Protein AF-0000000068149681 (afdb_homodimer)

pLDDT: mean 84.01, std 22.69, range [20.08, 98.88]

Nearest PDB structures (foldseek):
  8qxp-assembly1_A  TM=2.069E-01  e=6.472E-02  Klebsiella pneumoniae
  5o68-assembly3_G  TM=2.339E-01  e=1.861E+00  Pseudomonas sp. UK4
  5o65-assembly1_A  TM=2.250E-01  e=1.487E+00  Pseudomonas sp. UK4
  5o67-assembly1_A  TM=2.012E-01  e=2.201E+00  Pseudomonas sp. UK4
  5o68-assembly4_K  TM=1.364E-01  e=4.308E+00  Pseudomonas sp. UK4

Secondary structure (DSSP, 8-state):
---------------------------------------SB-HHHHHHHHHHHHHHHH-SEEEEEEEEEEEEE-TTS-EEEEEEEEEEEEETTTEEEEEEEETTEEEEEEE-SSEEEEEETTTTEEEEEE-SSSSHHHHHHHHHHHH----GGGGGGSS-HHHHHHTT-SEEEEEEEEEETTEEEEEEEEE-SSEEEEEEEE-SS---EEEEEEEESSSTT--EEEEEEEEEEES---GGGG-----TTPEE-S-EEE-TTS-EEE----/---------------------------------------SB-HHHHHHHHHHHHHHHH-SEEEEEEEEEEEEE-TTS-EEEEEEEEEEEEETTTEEEEEEEETTEEEEEEE-SSEEEEEETTTTEEEEEE-SSSSHHHHHHHHHHHH----GGGGGGSSSHHHHHHTT-SEEEEEEEEEETTEEEEEEEEE-SSEEEEEEEE-SS---EEEEEEEESSSTT--EEEEEEEEEEES---GGGG-----TTPEE-S-EEE-TTS-EEE----

Radius of gyration: 38.75 Å; Cα contacts (8 Å, |Δi|>4): 1137; chains: 2; bounding box: 175×125×103 Å

Sequence (540 aa):
MKQQNVGANLVSGTRRRAGGLAVAAMAVALSNAPSRAQSVINPDADSVLRAMTDQLQALQEFSVEYDTDHEVVQLDGEKIQYSASGRIAMSRSAGFRMTRQGPYTDTEISFDGKVVSLYGKRLNVYARIDSPGPSIDEAVAEIQAATGFDAAGADFLSADPYAALAEGVLSGSLVGTAFVGGMLCDHLAFRNDDVDWELWISKGEQNLPLKYVITTKWVTGSPQYTLRFRNWATGGVSSKSFEFKPPTDARKVDVVHTDVVGDLLLEAQQMKQQNVGANLVSGTRRRAGGLAVAAMAVALSNAPSRAQSVINPDADSVLRAMTDQLQALQEFSVEYDTDHEVVQLDGEKIQYSASGRIAMSRSAGFRMTRQGPYTDTEISFDGKVVSLYGKRLNVYARIDSPGPSIDEAVAEIQAATGFDAAGADFLSADPYAALAEGVLSGSLVGTAFVGGMLCDHLAFRNDDVDWELWISKGEQNLPLKYVITTKWVTGSPQYTLRFRNWATGGVSSKSFEFKPPTDARKVDVVHTDVVGDLLLEAQQ

Foldseek 3Di:
DCPPCPDDPCPPPDDPPPPPPPPPPPPPPPPPPPPPPPPLEDPVQVVLLVVQLVLLLPFQWKKWKKKKWFWDQDPVRDIDIWMKIKMKTDGQQAWIKIFIDTDPFTWIWFDGQFKIKIATPVQQAIEIDTFPGRGHVRVVVRCCVQAVQDDPCVLSVDNRSSCSVCPQWNHKDFPAWDDDPNFIWTKMWTDGDFWIKIWTFGDDDRRYTAKIKIFGPPDRPRIIMMMGIDDMDGDDDDSVVRDDDRDPPGHYAHHWYADPRRHIDGDDPD/DPPPPPPPPCPPPPPPPPPPPPPPPPPPPPPPPPPPPPPLEDPVQVVLLVVQLVLLLPFQWKKWKKKKWFWDQDPVRDIDIWIKIKMKTDGQQAWIKIFIDTDPFTWIWFDGQFKIKIATPVQQAIEIDTFPGRGPVRVVVRCCVQAVQDDPCVLSVDNRSSCSVCPQWNHKDFPAWDDDPNFIWTKMWTDGDFWIKIWTFGDDDRRYTAKIKIFGPPDRPRIIMMMGIDDMDGDDDDSVVRDDDRDPPGHYAHHWYADPRRHIDGDDPD

Organism: Rhizobium meliloti (strain 1021) (NCBI:txid266834)

Solvent-accessible surface area (backbone atoms only — not comparable to full-atom values): 29444 Å² total; per-residue (Å²): 138,86,78,77,79,81,78,82,85,78,79,78,76,82,80,81,78,77,78,74,80,76,73,76,77,74,75,74,74,72,72,72,62,72,72,67,80,72,66,52,41,37,66,70,26,45,50,54,51,48,51,26,32,52,42,50,60,66,51,52,28,30,33,34,34,36,34,38,35,38,43,45,68,42,94,90,64,53,72,44,73,49,31,21,15,35,36,40,37,35,28,68,85,43,31,28,31,36,39,40,38,33,64,85,35,41,35,38,41,26,27,50,36,47,44,34,38,39,34,34,60,84,78,35,33,32,34,75,42,81,30,90,41,56,44,60,57,43,37,52,50,47,47,25,71,64,28,62,47,75,58,82,68,51,37,70,67,32,88,50,25,52,62,56,67,52,57,70,54,62,33,31,35,60,76,44,54,27,17,58,89,72,35,55,19,42,31,33,40,35,32,41,90,59,35,35,38,36,41,31,28,34,60,71,92,65,27,42,73,38,36,38,39,38,33,39,51,99,41,89,52,30,45,36,42,35,42,35,47,43,75,76,38,76,48,93,64,58,68,72,68,17,58,81,75,76,58,91,84,42,44,79,36,90,52,49,35,45,47,96,84,62,39,72,43,73,53,74,80,126,136,83,82,78,82,78,80,80,79,77,80,78,76,80,78,78,78,78,78,76,77,76,74,76,75,74,74,73,73,73,71,71,62,72,72,66,80,71,65,53,41,37,66,70,27,46,51,54,50,48,52,27,31,51,41,50,60,66,52,51,28,30,32,34,34,36,32,38,35,38,44,44,69,42,94,90,64,53,73,45,73,49,29,22,15,36,38,40,38,36,28,69,88,42,31,28,32,36,40,40,37,33,64,84,34,42,37,37,42,25,26,49,35,48,44,35,37,40,34,36,61,85,78,35,32,31,37,75,41,81,29,91,42,56,45,61,55,43,35,53,51,46,48,26,72,64,27,62,48,74,58,81,68,50,38,67,67,33,87,52,24,51,63,56,66,53,56,70,55,61,33,30,35,58,77,43,55,28,16,58,90,72,36,55,21,42,30,34,41,36,32,41,91,58,34,35,37,35,40,30,28,34,60,70,91,67,26,42,74,37,34,37,39,38,32,40,53,100,41,89,51,29,45,36,43,37,40,35,47,42,75,76,38,75,50,90,64,56,67,74,68,17,59,82,76,76,58,92,84,43,43,79,38,92,52,47,35,44,47,95,84,62,38,70,44,76,51,74,80,127

Structure (mmCIF, N/CA/C/O backbone):
data_AF-0000000068149681-model_v1
#
loop_
_entity.id
_entity.type
_entity.pdbx_description
1 polymer 'DUF2092 domain-containing protein'
#
loop_
_atom_site.group_PDB
_atom_site.id
_atom_site.type_symbol
_atom_site.label_atom_id
_atom_site.label_alt_id
_atom_site.label_comp_id
_atom_site.label_asym_id
_atom_site.label_entity_id
_atom_site.label_seq_id
_atom_site.pdbx_PDB_ins_code
_atom_site.Cartn_x
_atom_site.Cartn_y
_atom_site.Cartn_z
_atom_site.occupancy
_atom_site.B_iso_or_equiv
_atom_site.auth_seq_id
_atom_site.auth_comp_id
_atom_site.auth_asym_id
_atom_site.auth_atom_id
_atom_site.pdbx_PDB_model_num
ATOM 1 N N . MET A 1 1 ? 107.688 24.844 73.812 1 20.72 1 MET A N 1
ATOM 2 C CA . MET A 1 1 ? 106.25 24.703 73.625 1 20.72 1 MET A CA 1
ATOM 3 C C . MET A 1 1 ? 105.875 24.906 72.188 1 20.72 1 MET A C 1
ATOM 5 O O . MET A 1 1 ? 106.312 25.906 71.562 1 20.72 1 MET A O 1
ATOM 9 N N . LYS A 1 2 ? 105.5 23.656 71.562 1 24.03 2 LYS A N 1
ATOM 10 C CA . LYS A 1 2 ? 105.5 22.906 70.312 1 24.03 2 LYS A CA 1
ATOM 11 C C . LYS A 1 2 ? 104.438 23.469 69.375 1 24.03 2 LYS A C 1
ATOM 13 O O . LYS A 1 2 ? 103.25 23.266 69.562 1 24.03 2 LYS A O 1
ATOM 18 N N . GLN A 1 3 ? 104.562 24.688 68.875 1 20.08 3 GLN A N 1
ATOM 19 C CA . GLN A 1 3 ? 103.688 25.641 68.25 1 20.08 3 GLN A CA 1
ATOM 20 C C . GLN A 1 3 ? 103.25 25.172 66.812 1 20.08 3 GLN A C 1
ATOM 22 O O . GLN A 1 3 ? 103.812 25.625 65.812 1 20.08 3 GLN A O 1
ATOM 27 N N . GLN A 1 4 ? 103 23.75 66.688 1 24.86 4 GLN A N 1
ATOM 28 C CA . GLN A 1 4 ? 103 23.172 65.312 1 24.86 4 GLN A CA 1
ATOM 29 C C . GLN A 1 4 ? 101.812 23.75 64.5 1 24.86 4 GLN A C 1
ATOM 31 O O . GLN A 1 4 ? 100.688 23.812 65 1 24.86 4 GLN A O 1
ATOM 36 N N . ASN A 1 5 ? 102.062 24.547 63.438 1 22.22 5 ASN A N 1
ATOM 37 C CA . ASN A 1 5 ? 101.5 25.422 62.469 1 22.22 5 ASN A CA 1
ATOM 38 C C . ASN A 1 5 ? 100.562 24.656 61.531 1 22.22 5 ASN A C 1
ATOM 40 O O . ASN A 1 5 ? 101 23.875 60.688 1 22.22 5 ASN A O 1
ATOM 44 N N . VAL A 1 6 ? 99.375 24.047 61.969 1 27.5 6 VAL A N 1
ATOM 45 C CA . VAL A 1 6 ? 98.5 23.062 61.281 1 27.5 6 VAL A CA 1
ATOM 46 C C . VAL A 1 6 ? 97.75 23.75 60.156 1 27.5 6 VAL A C 1
ATOM 48 O O . VAL A 1 6 ? 96.875 24.578 60.406 1 27.5 6 VAL A O 1
ATOM 51 N N . GLY A 1 7 ? 98.5 24.375 59.156 1 21.53 7 GLY A N 1
ATOM 52 C CA . GLY A 1 7 ? 97.875 25.234 58.188 1 21.53 7 GLY A CA 1
ATOM 53 C C . GLY A 1 7 ? 96.688 24.578 57.469 1 21.53 7 GLY A C 1
ATOM 54 O O . GLY A 1 7 ? 96.562 23.344 57.531 1 21.53 7 GLY A O 1
ATOM 55 N N . ALA A 1 8 ? 95.812 25.375 56.562 1 23.72 8 ALA A N 1
ATOM 56 C CA . ALA A 1 8 ? 94.5 25.781 56.094 1 23.72 8 ALA A CA 1
ATOM 57 C C . ALA A 1 8 ? 94.125 25.141 54.75 1 23.72 8 ALA A C 1
ATOM 59 O O . ALA A 1 8 ? 94.188 25.797 53.719 1 23.72 8 ALA A O 1
ATOM 60 N N . ASN A 1 9 ? 94.5 23.781 54.5 1 24.03 9 ASN A N 1
ATOM 61 C CA . ASN A 1 9 ? 94.375 23.391 53.094 1 24.03 9 ASN A CA 1
ATOM 62 C C . ASN A 1 9 ? 92.938 23.609 52.562 1 24.03 9 ASN A C 1
ATOM 64 O O . ASN A 1 9 ? 92 23.25 53.219 1 24.03 9 ASN A O 1
ATOM 68 N N . LEU A 1 10 ? 92.688 24.562 51.531 1 22.7 10 LEU A N 1
ATOM 69 C CA . LEU A 1 10 ? 91.688 25.281 50.75 1 22.7 10 LEU A CA 1
ATOM 70 C C . LEU A 1 10 ? 90.938 24.312 49.875 1 22.7 10 LEU A C 1
ATOM 72 O O . LEU A 1 10 ? 91.438 23.766 48.906 1 22.7 10 LEU A O 1
ATOM 76 N N . VAL A 1 11 ? 90.188 23.297 50.375 1 25.48 11 VAL A N 1
ATOM 77 C CA . VAL A 1 11 ? 89.5 22.297 49.531 1 25.48 11 VAL A CA 1
ATOM 78 C C . VAL A 1 11 ? 88.438 22.953 48.719 1 25.48 11 VAL A C 1
ATOM 80 O O . VAL A 1 11 ? 87.5 23.531 49.312 1 25.48 11 VAL A O 1
ATOM 83 N N . SER A 1 12 ? 88.688 23.719 47.594 1 24.91 12 SER A N 1
ATOM 84 C CA . SER A 1 12 ? 87.75 24.453 46.75 1 24.91 12 SER A CA 1
ATOM 85 C C . SER A 1 12 ? 86.688 23.516 46.125 1 24.91 12 SER A C 1
ATOM 87 O O . SER A 1 12 ? 87.062 22.562 45.438 1 24.91 12 SER A O 1
ATOM 89 N N . GLY A 1 13 ? 85.625 23.094 46.688 1 24.86 13 GLY A N 1
ATOM 90 C CA . GLY A 1 13 ? 84.562 22.172 46.281 1 24.86 13 GLY A CA 1
ATOM 91 C C . GLY A 1 13 ? 83.75 22.703 45.156 1 24.86 13 GLY A C 1
ATOM 92 O O . GLY A 1 13 ? 82.625 23.25 45.406 1 24.86 13 GLY A O 1
ATOM 93 N N . THR A 1 14 ? 84.25 23.438 44.094 1 26.38 14 THR A N 1
ATOM 94 C CA . THR A 1 14 ? 83.188 24.141 43.344 1 26.38 14 THR A CA 1
ATOM 95 C C . THR A 1 14 ? 82.125 23.188 42.844 1 26.38 14 THR A C 1
ATOM 97 O O . THR A 1 14 ? 82.375 22 42.656 1 26.38 14 THR A O 1
ATOM 100 N N . ARG A 1 15 ? 80.812 23.656 42.656 1 25.62 15 ARG A N 1
ATOM 101 C CA . ARG A 1 15 ? 79.375 23.5 42.469 1 25.62 15 ARG A CA 1
ATOM 102 C C . ARG A 1 15 ? 79.062 23.078 41.031 1 25.62 15 ARG A C 1
ATOM 104 O O . ARG A 1 15 ? 79.438 23.766 40.094 1 25.62 15 ARG A O 1
ATOM 111 N N . ARG A 1 16 ? 79.062 21.766 40.688 1 26.28 16 ARG A N 1
ATOM 112 C CA . ARG A 1 16 ? 78.688 21.25 39.406 1 26.28 16 ARG A CA 1
ATOM 113 C C . ARG A 1 16 ? 77.312 21.75 39 1 26.28 16 ARG A C 1
ATOM 115 O O . ARG A 1 16 ? 76.375 21.641 39.781 1 26.28 16 ARG A O 1
ATOM 122 N N . ARG A 1 17 ? 77.188 22.75 38.156 1 26.55 17 ARG A N 1
ATOM 123 C CA . ARG A 1 17 ? 76 23.359 37.531 1 26.55 17 ARG A CA 1
ATOM 124 C C . ARG A 1 17 ? 75.188 22.297 36.844 1 26.55 17 ARG A C 1
ATOM 126 O O . ARG A 1 17 ? 75.625 21.625 35.906 1 26.55 17 ARG A O 1
ATOM 133 N N . ALA A 1 18 ? 74.375 21.531 37.5 1 26.97 18 ALA A N 1
ATOM 134 C CA . ALA A 1 18 ? 73.438 20.594 36.875 1 26.97 18 ALA A CA 1
ATOM 135 C C . ALA A 1 18 ? 72.562 21.281 35.844 1 26.97 18 ALA A C 1
ATOM 137 O O . ALA A 1 18 ? 71.812 22.234 36.156 1 26.97 18 ALA A O 1
ATOM 138 N N . GLY A 1 19 ? 72.938 21.438 34.562 1 28.16 19 GLY A N 1
ATOM 139 C CA . GLY A 1 19 ? 72.125 21.922 33.469 1 28.16 19 GLY A CA 1
ATOM 140 C C . GLY A 1 19 ? 70.812 21.219 33.344 1 28.16 19 GLY A C 1
ATOM 141 O O . GLY A 1 19 ? 70.75 20 33.188 1 28.16 19 GLY A O 1
ATOM 142 N N . GLY A 1 20 ? 69.812 21.609 34.094 1 27.09 20 GLY A N 1
ATOM 143 C CA . GLY A 1 20 ? 68.438 21.109 34.031 1 27.09 20 GLY A CA 1
ATOM 144 C C . GLY A 1 20 ? 67.875 21.141 32.594 1 27.09 20 GLY A C 1
ATOM 145 O O . GLY A 1 20 ? 67.875 22.188 31.953 1 27.09 20 GLY A O 1
ATOM 146 N N . LEU A 1 21 ? 68 20.047 31.859 1 32.09 21 LEU A N 1
ATOM 147 C CA . LEU A 1 21 ? 67.312 19.844 30.562 1 32.09 21 LEU A CA 1
ATOM 148 C C . LEU A 1 21 ? 65.812 20.203 30.656 1 32.09 21 LEU A C 1
ATOM 150 O O . LEU A 1 21 ? 65.062 19.609 31.438 1 32.09 21 LEU A O 1
ATOM 154 N N . ALA A 1 22 ? 65.438 21.469 30.469 1 31.83 22 ALA A N 1
ATOM 155 C CA . ALA A 1 22 ? 64.062 21.891 30.297 1 31.83 22 ALA A CA 1
ATOM 156 C C . ALA A 1 22 ? 63.344 21.047 29.25 1 31.83 22 ALA A C 1
ATOM 158 O O . ALA A 1 22 ? 63.719 21.047 28.078 1 31.83 22 ALA A O 1
ATOM 159 N N . VAL A 1 23 ? 62.844 19.891 29.578 1 32.78 23 VAL A N 1
ATOM 160 C CA . VAL A 1 23 ? 61.938 19.172 28.703 1 32.78 23 VAL A CA 1
ATOM 161 C C . VAL A 1 23 ? 60.781 20.078 28.266 1 32.78 23 VAL A C 1
ATOM 163 O O . VAL A 1 23 ? 60.062 20.594 29.109 1 32.78 23 VAL A O 1
ATOM 166 N N . ALA A 1 24 ? 60.969 20.75 27.156 1 34.19 24 ALA A N 1
ATOM 167 C CA . ALA A 1 24 ? 59.844 21.469 26.531 1 34.19 24 ALA A CA 1
ATOM 168 C C . ALA A 1 24 ? 58.625 20.547 26.391 1 34.19 24 ALA A C 1
ATOM 170 O O . ALA A 1 24 ? 58.688 19.531 25.688 1 34.19 24 ALA A O 1
ATOM 171 N N . ALA A 1 25 ? 57.812 20.484 27.422 1 34.97 25 ALA A N 1
ATOM 172 C CA . ALA A 1 25 ? 56.5 19.875 27.297 1 34.97 25 ALA A CA 1
ATOM 173 C C . ALA A 1 25 ? 55.75 20.438 26.094 1 34.97 25 ALA A C 1
ATOM 175 O O . ALA A 1 25 ? 55.344 21.609 26.094 1 34.97 25 ALA A O 1
ATOM 176 N N . MET A 1 26 ? 56 19.922 24.891 1 38.91 26 MET A N 1
ATOM 177 C CA . MET A 1 26 ? 55.094 20.219 23.766 1 38.91 26 MET A CA 1
ATOM 178 C C . MET A 1 26 ? 53.656 19.922 24.141 1 38.91 26 MET A C 1
ATOM 180 O O . MET A 1 26 ? 53.312 18.766 24.359 1 38.91 26 MET A O 1
ATOM 184 N N . ALA A 1 27 ? 52.969 20.859 24.812 1 38.09 27 ALA A N 1
ATOM 185 C CA . ALA A 1 27 ? 51.531 20.75 24.922 1 38.09 27 ALA A CA 1
ATOM 186 C C . ALA A 1 27 ? 50.875 20.516 23.562 1 38.09 27 ALA A C 1
ATOM 188 O O . ALA A 1 27 ? 50.906 21.406 22.688 1 38.09 27 ALA A O 1
ATOM 189 N N . VAL A 1 28 ? 50.812 19.297 23.062 1 40.69 28 VAL A N 1
ATOM 190 C CA . VAL A 1 28 ? 49.906 19.016 21.953 1 40.69 28 VAL A CA 1
ATOM 191 C C . VAL A 1 28 ? 48.531 19.594 22.266 1 40.69 28 VAL A C 1
ATOM 193 O O . VAL A 1 28 ? 47.875 19.188 23.219 1 40.69 28 VAL A O 1
ATOM 196 N N . ALA A 1 29 ? 48.281 20.844 21.922 1 40.84 29 ALA A N 1
ATOM 197 C CA . ALA A 1 29 ? 46.906 21.328 21.875 1 40.84 29 ALA A CA 1
ATOM 198 C C . ALA A 1 29 ? 46 20.312 21.188 1 40.84 29 ALA A C 1
ATOM 200 O O . ALA A 1 29 ? 46.125 20.078 19.969 1 40.84 29 ALA A O 1
ATOM 201 N N . LEU A 1 30 ? 45.562 19.328 21.922 1 41.38 30 LEU A N 1
ATOM 202 C CA . LEU A 1 30 ? 44.406 18.641 21.391 1 41.38 30 LEU A CA 1
ATOM 203 C C . LEU A 1 30 ? 43.344 19.625 20.906 1 41.38 30 LEU A C 1
ATOM 205 O O . LEU A 1 30 ? 42.75 20.344 21.703 1 41.38 30 LEU A O 1
ATOM 209 N N . SER A 1 31 ? 43.594 20.25 19.781 1 41.38 31 SER A N 1
ATOM 210 C CA . SER A 1 31 ? 42.469 20.922 19.172 1 41.38 31 SER A CA 1
ATOM 211 C C . SER A 1 31 ? 41.188 20.094 19.328 1 41.38 31 SER A C 1
ATOM 213 O O . SER A 1 31 ? 41.062 19.031 18.719 1 41.38 31 SER A O 1
ATOM 215 N N . ASN A 1 32 ? 40.594 20.172 20.406 1 42.03 32 ASN A N 1
ATOM 216 C CA . ASN A 1 32 ? 39.219 19.734 20.438 1 42.03 32 ASN A CA 1
ATOM 217 C C . ASN A 1 32 ? 38.406 20.312 19.266 1 42.03 32 ASN A C 1
ATOM 219 O O . ASN A 1 32 ? 37.906 21.438 19.359 1 42.03 32 ASN A O 1
ATOM 223 N N . ALA A 1 33 ? 38.812 19.969 18.031 1 43.94 33 ALA A N 1
ATOM 224 C CA . ALA A 1 33 ? 37.781 20.266 17.047 1 43.94 33 ALA A CA 1
ATOM 225 C C . ALA A 1 33 ? 36.375 19.969 17.609 1 43.94 33 ALA A C 1
ATOM 227 O O . ALA A 1 33 ? 36.188 18.938 18.25 1 43.94 33 ALA A O 1
ATOM 228 N N . PRO A 1 34 ? 35.594 20.906 17.797 1 42.97 34 PRO A N 1
ATOM 229 C CA . PRO A 1 34 ? 34.25 20.5 18.219 1 42.97 34 PRO A CA 1
ATOM 230 C C . PRO A 1 34 ? 33.75 19.25 17.5 1 42.97 34 PRO A C 1
ATOM 232 O O . PRO A 1 34 ? 34.062 19.031 16.328 1 42.97 34 PRO A O 1
ATOM 235 N N . SER A 1 35 ? 33.75 18.125 18.125 1 43.75 35 SER A N 1
ATOM 236 C CA . SER A 1 35 ? 33 17 17.562 1 43.75 35 SER A CA 1
ATOM 237 C C . SER A 1 35 ? 31.781 17.5 16.781 1 43.75 35 SER A C 1
ATOM 239 O O . SER A 1 35 ? 30.859 18.047 17.375 1 43.75 35 SER A O 1
ATOM 241 N N . ARG A 1 36 ? 31.938 18.188 15.711 1 42.69 36 ARG A N 1
ATOM 242 C CA . ARG A 1 36 ? 30.703 18.406 14.961 1 42.69 36 ARG A CA 1
ATOM 243 C C . ARG A 1 36 ? 29.672 17.344 15.281 1 42.69 36 ARG A C 1
ATOM 245 O O . ARG A 1 36 ? 29.953 16.141 15.164 1 42.69 36 ARG A O 1
ATOM 252 N N . ALA A 1 37 ? 28.75 17.516 16.141 1 47.22 37 ALA A N 1
ATOM 253 C CA . ALA A 1 37 ? 27.625 16.641 16.469 1 47.22 37 ALA A CA 1
ATOM 254 C C . ALA A 1 37 ? 27.188 15.836 15.242 1 47.22 37 ALA A C 1
ATOM 256 O O . ALA A 1 37 ? 26.75 16.406 14.234 1 47.22 37 ALA A O 1
ATOM 257 N N . GLN A 1 38 ? 27.953 14.82 14.844 1 56.28 38 GLN A N 1
ATOM 258 C CA . GLN A 1 38 ? 27.656 13.945 13.711 1 56.28 38 GLN A CA 1
ATOM 259 C C . GLN A 1 38 ? 26.156 13.695 13.586 1 56.28 38 GLN A C 1
ATOM 261 O O . GLN A 1 38 ? 25.5 13.344 14.57 1 56.28 38 GLN A O 1
ATOM 266 N N . SER A 1 39 ? 25.516 14.211 12.57 1 74.5 39 SER A N 1
ATOM 267 C CA . SER A 1 39 ? 24.078 14.07 12.32 1 74.5 39 SER A CA 1
ATOM 268 C C . SER A 1 39 ? 23.625 12.625 12.5 1 74.5 39 SER A C 1
ATOM 270 O O . SER A 1 39 ? 24.344 11.695 12.102 1 74.5 39 SER A O 1
ATOM 272 N N . VAL A 1 40 ? 22.719 12.43 13.359 1 91.31 40 VAL A N 1
ATOM 273 C CA . VAL A 1 40 ? 22.125 11.125 13.617 1 91.31 40 VAL A CA 1
ATOM 274 C C . VAL A 1 40 ? 21.547 10.555 12.328 1 91.31 40 VAL A C 1
ATOM 276 O O . VAL A 1 40 ? 21.281 9.352 12.234 1 91.31 40 VAL A O 1
ATOM 279 N N . ILE A 1 41 ? 21.5 11.445 11.273 1 96.12 41 ILE A N 1
ATOM 280 C CA . ILE A 1 41 ? 21.031 10.992 9.961 1 96.12 41 ILE A CA 1
ATOM 281 C C . ILE A 1 41 ? 22.234 10.836 9.023 1 96.12 41 ILE A C 1
ATOM 283 O O . ILE A 1 41 ? 23.016 11.766 8.852 1 96.12 41 ILE A O 1
ATOM 287 N N . ASN A 1 42 ? 22.391 9.648 8.422 1 96.62 42 ASN A N 1
ATOM 288 C CA . ASN A 1 42 ? 23.359 9.414 7.371 1 96.62 42 ASN A CA 1
ATOM 289 C C . ASN A 1 42 ? 23.328 10.508 6.312 1 96.62 42 ASN A C 1
ATOM 291 O O . ASN A 1 42 ? 22.25 10.922 5.875 1 96.62 42 ASN A O 1
ATOM 295 N N . PRO A 1 43 ? 24.438 10.93 5.84 1 97.56 43 PRO A N 1
ATOM 296 C CA . PRO A 1 43 ? 24.469 12.055 4.902 1 97.56 43 PRO A CA 1
ATOM 297 C C . PRO A 1 43 ? 23.688 11.781 3.617 1 97.56 43 PRO A C 1
ATOM 299 O O . PRO A 1 43 ? 23.062 12.688 3.07 1 97.56 43 PRO A O 1
ATOM 302 N N . ASP A 1 44 ? 23.75 10.617 3.096 1 97.56 44 ASP A N 1
ATOM 303 C CA . ASP A 1 44 ? 23 10.289 1.884 1 97.56 44 ASP A CA 1
ATOM 304 C C . ASP A 1 44 ? 21.5 10.383 2.125 1 97.56 44 ASP A C 1
ATOM 306 O O . ASP A 1 44 ? 20.766 10.922 1.294 1 97.56 44 ASP A O 1
ATOM 310 N N . ALA A 1 45 ? 21.109 9.867 3.266 1 98.44 45 ALA A N 1
ATOM 311 C CA . ALA A 1 45 ? 19.703 9.953 3.635 1 98.44 45 ALA A CA 1
ATOM 312 C C . ALA A 1 45 ? 19.266 11.406 3.811 1 98.44 45 ALA A C 1
ATOM 314 O O . ALA A 1 45 ? 18.203 11.797 3.352 1 98.44 45 ALA A O 1
ATOM 315 N N . ASP A 1 46 ? 20.109 12.148 4.441 1 98.31 46 ASP A N 1
ATOM 316 C CA . ASP A 1 46 ? 19.828 13.555 4.676 1 98.31 46 ASP A CA 1
ATOM 317 C C . ASP A 1 46 ? 19.672 14.312 3.357 1 98.31 46 ASP A C 1
ATOM 319 O O . ASP A 1 46 ? 18.75 15.125 3.203 1 98.31 46 ASP A O 1
ATOM 323 N N . SER A 1 47 ? 20.547 14.047 2.486 1 97.31 47 SER A N 1
ATOM 324 C CA . SER A 1 47 ? 20.516 14.719 1.191 1 97.31 47 SER A CA 1
ATOM 325 C C . SER A 1 47 ? 19.234 14.406 0.433 1 97.31 47 SER A C 1
ATOM 327 O O . SER A 1 47 ? 18.609 15.297 -0.142 1 97.31 47 SER A O 1
ATOM 329 N N . VAL A 1 48 ? 18.828 13.164 0.417 1 97.88 48 VAL A N 1
ATOM 330 C CA . VAL A 1 48 ? 17.625 12.75 -0.284 1 97.88 48 VAL A CA 1
ATOM 331 C C . VAL A 1 48 ? 16.391 13.398 0.369 1 97.88 48 VAL A C 1
ATOM 333 O O . VAL A 1 48 ? 15.523 13.93 -0.321 1 97.88 48 VAL A O 1
ATOM 336 N N . LEU A 1 49 ? 16.344 13.391 1.695 1 98.31 49 LEU A N 1
ATOM 337 C CA . LEU A 1 49 ? 15.227 13.992 2.416 1 98.31 49 LEU A CA 1
ATOM 338 C C . LEU A 1 49 ? 15.141 15.484 2.145 1 98.31 49 LEU A C 1
ATOM 340 O O . LEU A 1 49 ? 14.055 16.016 1.881 1 98.31 49 LEU A O 1
ATOM 344 N N . ARG A 1 50 ? 16.234 16.156 2.168 1 97.75 50 ARG A N 1
ATOM 345 C CA . ARG A 1 50 ? 16.281 17.594 1.931 1 97.75 50 ARG A CA 1
ATOM 346 C C . ARG A 1 50 ? 15.828 17.938 0.513 1 97.75 50 ARG A C 1
ATOM 348 O O . ARG A 1 50 ? 15.07 18.875 0.304 1 97.75 50 ARG A O 1
ATOM 355 N N . ALA A 1 51 ? 16.297 17.141 -0.41 1 97.31 51 ALA A N 1
ATOM 356 C CA . ALA A 1 51 ? 15.898 17.406 -1.791 1 97.31 51 ALA A CA 1
ATOM 357 C C . ALA A 1 51 ? 14.383 17.297 -1.96 1 97.31 51 ALA A C 1
ATOM 359 O O . ALA A 1 51 ? 13.766 18.125 -2.631 1 97.31 51 ALA A O 1
ATOM 360 N N . MET A 1 52 ? 13.82 16.281 -1.377 1 98.06 52 MET A N 1
ATOM 361 C CA . MET A 1 52 ? 12.375 16.094 -1.455 1 98.06 52 MET A CA 1
ATOM 362 C C . MET A 1 52 ? 11.641 17.234 -0.749 1 98.06 52 MET A C 1
ATOM 364 O O . MET A 1 52 ? 10.68 17.781 -1.284 1 98.06 52 MET A O 1
ATOM 368 N N . THR A 1 53 ? 12.102 17.609 0.447 1 97.5 53 THR A N 1
ATOM 369 C CA . THR A 1 53 ? 11.398 18.641 1.207 1 97.5 53 THR A CA 1
ATOM 370 C C . THR A 1 53 ? 11.578 20 0.553 1 97.5 53 THR A C 1
ATOM 372 O O . THR A 1 53 ? 10.672 20.844 0.599 1 97.5 53 THR A O 1
ATOM 375 N N . ASP A 1 54 ? 12.734 20.234 -0.101 1 96.31 54 ASP A N 1
ATOM 376 C CA . ASP A 1 54 ? 12.93 21.453 -0.889 1 96.31 54 ASP A CA 1
ATOM 377 C C . ASP A 1 54 ? 11.945 21.5 -2.059 1 96.31 54 ASP A C 1
ATOM 379 O O . ASP A 1 54 ? 11.367 22.562 -2.344 1 96.31 54 ASP A O 1
ATOM 383 N N . GLN A 1 55 ? 11.789 20.375 -2.678 1 95.81 55 GLN A N 1
ATOM 384 C CA . GLN A 1 55 ? 10.844 20.312 -3.789 1 95.81 55 GLN A CA 1
ATOM 385 C C . GLN A 1 55 ? 9.422 20.594 -3.32 1 95.81 55 GLN A C 1
ATOM 387 O O . GLN A 1 55 ? 8.688 21.344 -3.959 1 95.81 55 GLN A O 1
ATOM 392 N N . LEU A 1 56 ? 9.039 19.969 -2.238 1 95.69 56 LEU A N 1
ATOM 393 C CA . LEU A 1 56 ? 7.699 20.203 -1.705 1 95.69 56 LEU A CA 1
ATOM 394 C C . LEU A 1 56 ? 7.492 21.672 -1.369 1 95.69 56 LEU A C 1
ATOM 396 O O . LEU A 1 56 ? 6.441 22.25 -1.673 1 95.69 56 LEU A O 1
ATOM 400 N N . GLN A 1 57 ? 8.469 22.234 -0.769 1 94.62 57 GLN A N 1
ATOM 401 C CA . GLN A 1 57 ? 8.391 23.641 -0.399 1 94.62 57 GLN A CA 1
ATOM 402 C C . GLN A 1 57 ? 8.242 24.531 -1.634 1 94.62 57 GLN A C 1
ATOM 404 O O . GLN A 1 57 ? 7.574 25.562 -1.582 1 94.62 57 GLN A O 1
ATOM 409 N N . ALA A 1 58 ? 8.82 24.109 -2.691 1 93.62 58 ALA A N 1
ATOM 410 C CA . ALA A 1 58 ? 8.805 24.891 -3.92 1 93.62 58 ALA A CA 1
ATOM 411 C C . ALA A 1 58 ? 7.465 24.781 -4.633 1 93.62 58 ALA A C 1
ATOM 413 O O . ALA A 1 58 ? 7.141 25.609 -5.496 1 93.62 58 ALA A O 1
ATOM 414 N N . LEU A 1 59 ? 6.727 23.797 -4.305 1 93.94 59 LEU A N 1
ATOM 415 C CA . LEU A 1 59 ? 5.422 23.625 -4.938 1 93.94 59 LEU A CA 1
ATOM 416 C C . LEU A 1 59 ? 4.391 24.547 -4.316 1 93.94 59 LEU A C 1
ATOM 418 O O . LEU A 1 59 ? 3.797 24.234 -3.287 1 93.94 59 LEU A O 1
ATOM 422 N N . GLN A 1 60 ? 4.062 25.609 -4.996 1 93.88 60 GLN A N 1
ATOM 423 C CA . GLN A 1 60 ? 3.127 26.594 -4.457 1 93.88 60 GLN A CA 1
ATOM 424 C C . GLN A 1 60 ? 1.684 26.125 -4.613 1 93.88 60 GLN A C 1
ATOM 426 O O . GLN A 1 60 ? 0.825 26.453 -3.795 1 93.88 60 GLN A O 1
ATOM 431 N N . GLU A 1 61 ? 1.474 25.438 -5.727 1 95.75 61 GLU A N 1
ATOM 432 C CA . GLU A 1 61 ? 0.177 24.828 -6.008 1 95.75 61 GLU A CA 1
ATOM 433 C C . GLU A 1 61 ? 0.338 23.406 -6.527 1 95.75 61 GLU A C 1
ATOM 435 O O . GLU A 1 61 ? 1.133 23.156 -7.438 1 95.75 61 GLU A O 1
ATOM 440 N N . PHE A 1 62 ? -0.486 22.516 -5.938 1 95.62 62 PHE A N 1
ATOM 441 C CA . PHE A 1 62 ? -0.424 21.125 -6.402 1 95.62 62 PHE A CA 1
ATOM 442 C C . PHE A 1 62 ? -1.674 20.359 -5.988 1 95.62 62 PHE A C 1
ATOM 444 O O . PHE A 1 62 ? -2.455 20.844 -5.16 1 95.62 62 PHE A O 1
ATOM 451 N N . SER A 1 63 ? -1.849 19.266 -6.57 1 96.94 63 SER A N 1
ATOM 452 C CA . SER A 1 63 ? -2.824 18.266 -6.129 1 96.94 63 SER A CA 1
ATOM 453 C C . SER A 1 63 ? -2.23 16.875 -6.152 1 96.94 63 SER A C 1
ATOM 455 O O . SER A 1 63 ? -1.283 16.594 -6.898 1 96.94 63 SER A O 1
ATOM 457 N N . VAL A 1 64 ? -2.768 16 -5.371 1 96.5 64 VAL A N 1
ATOM 458 C CA . VAL A 1 64 ? -2.293 14.617 -5.262 1 96.5 64 VAL A CA 1
ATOM 459 C C . VAL A 1 64 ? -3.414 13.727 -4.738 1 96.5 64 VAL A C 1
ATOM 461 O O . VAL A 1 64 ? -4.234 14.164 -3.928 1 96.5 64 VAL A O 1
ATOM 464 N N . GLU A 1 65 ? -3.502 12.555 -5.273 1 97.81 65 GLU A N 1
ATOM 465 C CA . GLU A 1 65 ? -4.359 11.523 -4.699 1 97.81 65 GLU A CA 1
ATOM 466 C C . GLU A 1 65 ? -3.588 10.656 -3.701 1 97.81 65 GLU A C 1
ATOM 468 O O . GLU A 1 65 ? -2.363 10.547 -3.783 1 97.81 65 GLU A O 1
ATOM 473 N N . TYR A 1 66 ? -4.352 10.109 -2.777 1 96.69 66 TYR A N 1
ATOM 474 C CA . TYR A 1 66 ? -3.646 9.297 -1.794 1 96.69 66 TYR A CA 1
ATOM 475 C C . TYR A 1 66 ? -4.496 8.109 -1.356 1 96.69 66 TYR A C 1
ATOM 477 O O . TYR A 1 66 ? -5.719 8.117 -1.508 1 96.69 66 TYR A O 1
ATOM 485 N N . ASP A 1 67 ? -3.844 7.043 -0.892 1 97.06 67 ASP A N 1
ATOM 486 C CA . ASP A 1 67 ? -4.398 5.93 -0.124 1 97.06 67 ASP A CA 1
ATOM 487 C C . ASP A 1 67 ? -3.797 5.875 1.277 1 97.06 67 ASP A C 1
ATOM 489 O O . ASP A 1 67 ? -2.602 6.121 1.455 1 97.06 67 ASP A O 1
ATOM 493 N N . THR A 1 68 ? -4.629 5.539 2.207 1 95.56 68 THR A N 1
ATOM 494 C CA . THR A 1 68 ? -4.125 5.277 3.551 1 95.56 68 THR A CA 1
ATOM 495 C C . THR A 1 68 ? -4.512 3.873 4.008 1 95.56 68 THR A C 1
ATOM 497 O O . THR A 1 68 ? -5.57 3.363 3.641 1 95.56 68 THR A O 1
ATOM 500 N N . ASP A 1 69 ? -3.674 3.264 4.738 1 96.56 69 ASP A N 1
ATOM 501 C CA . ASP A 1 69 ? -3.932 2.035 5.484 1 96.56 69 ASP A CA 1
ATOM 502 C C . ASP A 1 69 ? -3.621 2.219 6.969 1 96.56 69 ASP A C 1
ATOM 504 O O . ASP A 1 69 ? -2.502 2.582 7.332 1 96.56 69 ASP A O 1
ATOM 508 N N . HIS A 1 70 ? -4.617 2.01 7.754 1 94.88 70 HIS A N 1
ATOM 509 C CA . HIS A 1 70 ? -4.477 2.082 9.203 1 94.88 70 HIS A CA 1
ATOM 510 C C . HIS A 1 70 ? -4.676 0.713 9.844 1 94.88 70 HIS A C 1
ATOM 512 O O . HIS A 1 70 ? -5.754 0.124 9.742 1 94.88 70 HIS A O 1
ATOM 518 N N . GLU A 1 71 ? -3.646 0.253 10.578 1 96.06 71 GLU A N 1
ATOM 519 C CA . GLU A 1 71 ? -3.738 -1.071 11.188 1 96.06 71 GLU A CA 1
ATOM 520 C C . GLU A 1 71 ? -4.195 -0.981 12.641 1 96.06 71 GLU A C 1
ATOM 522 O O . GLU A 1 71 ? -3.723 -0.127 13.391 1 96.06 71 GLU A O 1
ATOM 527 N N . VAL A 1 72 ? -5.125 -1.861 12.961 1 94.38 72 VAL A N 1
ATOM 528 C CA . VAL A 1 72 ? -5.621 -2.008 14.328 1 94.38 72 VAL A CA 1
ATOM 529 C C . VAL A 1 72 ? -5.512 -3.469 14.766 1 94.38 72 VAL A C 1
ATOM 531 O O . VAL A 1 72 ? -5.961 -4.371 14.047 1 94.38 72 VAL A O 1
ATOM 534 N N . VAL A 1 73 ? -4.902 -3.67 15.891 1 94.62 73 VAL A N 1
ATOM 535 C CA . VAL A 1 73 ? -4.852 -5.02 16.453 1 94.62 73 VAL A CA 1
ATOM 536 C C . VAL A 1 73 ? -6.105 -5.281 17.281 1 94.62 73 VAL A C 1
ATOM 538 O O . VAL A 1 73 ? -6.363 -4.586 18.266 1 94.62 73 VAL A O 1
ATOM 541 N N . GLN A 1 74 ? -6.824 -6.281 16.859 1 93.75 74 GLN A N 1
ATOM 542 C CA . GLN A 1 74 ? -8.062 -6.641 17.547 1 93.75 74 GLN A CA 1
ATOM 543 C C . GLN A 1 74 ? -7.773 -7.367 18.859 1 93.75 74 GLN A C 1
ATOM 545 O O . GLN A 1 74 ? -6.625 -7.727 19.125 1 93.75 74 GLN A O 1
ATOM 550 N N . LEU A 1 75 ? -8.805 -7.562 19.609 1 91.94 75 LEU A N 1
ATOM 551 C CA . LEU A 1 75 ? -8.664 -8.164 20.922 1 91.94 75 LEU A CA 1
ATOM 552 C C . LEU A 1 75 ? -8.141 -9.594 20.812 1 91.94 75 LEU A C 1
ATOM 554 O O . LEU A 1 75 ? -7.414 -10.062 21.703 1 91.94 75 LEU A O 1
ATOM 558 N N . ASP A 1 76 ? -8.547 -10.258 19.781 1 92 76 ASP A N 1
ATOM 559 C CA . ASP A 1 76 ? -8.125 -11.641 19.625 1 92 76 ASP A CA 1
ATOM 560 C C . ASP A 1 76 ? -6.742 -11.727 18.969 1 92 76 ASP A C 1
ATOM 562 O O . ASP A 1 76 ? -6.289 -12.812 18.609 1 92 76 ASP A O 1
ATOM 566 N N . GLY A 1 77 ? -6.105 -10.578 18.719 1 92.62 77 GLY A N 1
ATOM 567 C CA . GLY A 1 77 ? -4.742 -10.547 18.203 1 92.62 77 GLY A CA 1
ATOM 568 C C . GLY A 1 77 ? -4.676 -10.383 16.688 1 92.62 77 GLY A C 1
ATOM 569 O O . GLY A 1 77 ? -3.592 -10.211 16.125 1 92.62 77 GLY A O 1
ATOM 570 N N . GLU A 1 78 ? -5.832 -10.445 16.094 1 95.94 78 GLU A N 1
ATOM 571 C CA . GLU A 1 78 ? -5.855 -10.25 14.648 1 95.94 78 GLU A CA 1
ATOM 572 C C . GLU A 1 78 ? -5.605 -8.789 14.281 1 95.94 78 GLU A C 1
ATOM 574 O O . GLU A 1 78 ? -6.227 -7.891 14.844 1 95.94 78 GLU A O 1
ATOM 579 N N . LYS A 1 79 ? -4.66 -8.555 13.398 1 97 79 LYS A N 1
ATOM 580 C CA . LYS A 1 79 ? -4.391 -7.207 12.898 1 97 79 LYS A CA 1
ATOM 581 C C . LYS A 1 79 ? -5.176 -6.934 11.617 1 97 79 LYS A C 1
ATOM 583 O O . LYS A 1 79 ? -5.059 -7.676 10.641 1 97 79 LYS A O 1
ATOM 588 N N . ILE A 1 80 ? -5.977 -5.844 11.656 1 97.31 80 ILE A N 1
ATOM 589 C CA . ILE A 1 80 ? -6.828 -5.496 10.523 1 97.31 80 ILE A CA 1
ATOM 590 C C . ILE A 1 80 ? -6.414 -4.133 9.969 1 97.31 80 ILE A C 1
ATOM 592 O O . ILE A 1 80 ? -6.148 -3.199 10.727 1 97.31 80 ILE A O 1
ATOM 596 N N . GLN A 1 81 ? -6.332 -4.082 8.633 1 97.31 81 GLN A N 1
ATOM 597 C CA . GLN A 1 81 ? -5.992 -2.83 7.965 1 97.31 81 GLN A CA 1
ATOM 598 C C . GLN A 1 81 ? -7.242 -2.123 7.449 1 97.31 81 GLN A C 1
ATOM 600 O O . GLN A 1 81 ? -7.965 -2.664 6.613 1 97.31 81 GLN A O 1
ATOM 605 N N . TYR A 1 82 ? -7.473 -0.922 7.895 1 96.19 82 TYR A N 1
ATOM 606 C CA . TYR A 1 82 ? -8.562 -0.101 7.371 1 96.19 82 TYR A CA 1
ATOM 607 C C . TYR A 1 82 ? -8.055 0.857 6.301 1 96.19 82 TYR A C 1
ATOM 609 O O . TYR A 1 82 ? -7.16 1.669 6.555 1 96.19 82 TYR A O 1
ATOM 617 N N . SER A 1 83 ? -8.656 0.702 5.094 1 96.94 83 SER A N 1
ATOM 618 C CA . SER A 1 83 ? -8.133 1.404 3.928 1 96.94 83 SER A CA 1
ATOM 619 C C . SER A 1 83 ? -9.078 2.514 3.48 1 96.94 83 SER A C 1
ATOM 621 O O . SER A 1 83 ? -10.297 2.33 3.465 1 96.94 83 SER A O 1
ATOM 623 N N . ALA A 1 84 ? -8.508 3.67 3.195 1 95.44 84 ALA A N 1
ATOM 624 C CA . ALA A 1 84 ? -9.242 4.828 2.689 1 95.44 84 ALA A CA 1
ATOM 625 C C . ALA A 1 84 ? -8.484 5.496 1.543 1 95.44 84 ALA A C 1
ATOM 627 O O . ALA A 1 84 ? -7.289 5.25 1.352 1 95.44 84 ALA A O 1
ATOM 628 N N . SER A 1 85 ? -9.188 6.258 0.718 1 96.88 85 SER A N 1
ATOM 629 C CA . SER A 1 85 ? -8.609 7.051 -0.364 1 96.88 85 SER A CA 1
ATOM 630 C C . SER A 1 85 ? -9.086 8.5 -0.303 1 96.88 85 SER A C 1
ATOM 632 O O . SER A 1 85 ? -10.094 8.805 0.333 1 96.88 85 SER A O 1
ATOM 634 N N . GLY A 1 86 ? -8.25 9.32 -0.916 1 96.19 86 GLY A N 1
ATOM 635 C CA . GLY A 1 86 ? -8.648 10.719 -1 1 96.19 86 GLY A CA 1
ATOM 636 C C . GLY A 1 86 ? -7.777 11.523 -1.947 1 96.19 86 GLY A C 1
ATOM 637 O O . GLY A 1 86 ? -7.031 10.961 -2.746 1 96.19 86 GLY A O 1
ATOM 638 N N . ARG A 1 87 ? -8.062 12.828 -1.876 1 96.62 87 ARG A N 1
ATOM 639 C CA . ARG A 1 87 ? -7.332 13.805 -2.688 1 96.62 87 ARG A CA 1
ATOM 640 C C . ARG A 1 87 ? -7.031 15.062 -1.888 1 96.62 87 ARG A C 1
ATOM 642 O O . ARG A 1 87 ? -7.855 15.516 -1.087 1 96.62 87 ARG A O 1
ATOM 649 N N . ILE A 1 88 ? -5.902 15.633 -2.158 1 96.06 88 ILE A N 1
ATOM 650 C CA . ILE A 1 88 ? -5.512 16.922 -1.587 1 96.06 88 ILE A CA 1
ATOM 651 C C . ILE A 1 88 ? -5.234 17.922 -2.707 1 96.06 88 ILE A C 1
ATOM 653 O O . ILE A 1 88 ? -4.512 17.609 -3.656 1 96.06 88 ILE A O 1
ATOM 657 N N . ALA A 1 89 ? -5.824 19.016 -2.682 1 96.94 89 ALA A N 1
ATOM 658 C CA . ALA A 1 89 ? -5.48 20.188 -3.469 1 96.94 89 ALA A CA 1
ATOM 659 C C . ALA A 1 89 ? -5.004 21.328 -2.572 1 96.94 89 ALA A C 1
ATOM 661 O O . ALA A 1 89 ? -5.641 21.641 -1.564 1 96.94 89 ALA A O 1
ATOM 662 N N . MET A 1 90 ? -3.898 21.938 -2.961 1 95.75 90 MET A N 1
ATOM 663 C CA . MET A 1 90 ? -3.297 22.922 -2.061 1 95.75 90 MET A CA 1
ATOM 664 C C . MET A 1 90 ? -2.766 24.125 -2.838 1 95.75 90 MET A C 1
ATOM 666 O O . MET A 1 90 ? -2.213 23.969 -3.928 1 95.75 90 MET A O 1
ATOM 670 N N . SER A 1 91 ? -2.984 25.219 -2.359 1 96.38 91 SER A N 1
ATOM 671 C CA . SER A 1 91 ? -2.291 26.469 -2.65 1 96.38 91 SER A CA 1
ATOM 672 C C . SER A 1 91 ? -1.717 27.094 -1.383 1 96.38 91 SER A C 1
ATOM 674 O O . SER A 1 91 ? -2.465 27.5 -0.489 1 96.38 91 SER A O 1
ATOM 676 N N . ARG A 1 92 ? -0.433 27.203 -1.312 1 94.06 92 ARG A N 1
ATOM 677 C CA . ARG A 1 92 ? 0.203 27.672 -0.087 1 94.06 92 ARG A CA 1
ATOM 678 C C . ARG A 1 92 ? -0.257 29.094 0.26 1 94.06 92 ARG A C 1
ATOM 680 O O . ARG A 1 92 ? -0.276 29.469 1.432 1 94.06 92 ARG A O 1
ATOM 687 N N . SER A 1 93 ? -0.7 29.812 -0.719 1 94.25 93 SER A N 1
ATOM 688 C CA . SER A 1 93 ? -1.1 31.203 -0.473 1 94.25 93 SER A CA 1
ATOM 689 C C . SER A 1 93 ? -2.607 31.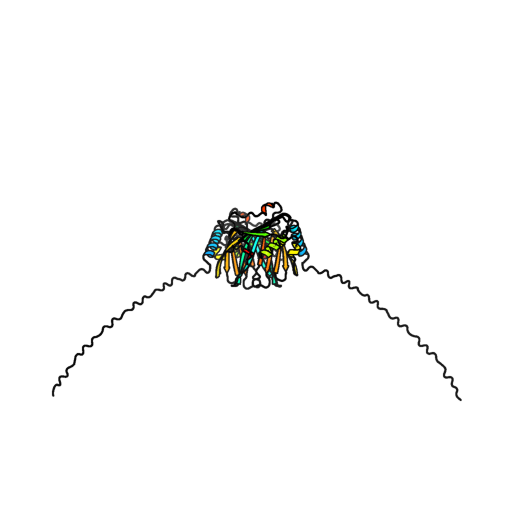312 -0.276 1 94.25 93 SER A C 1
ATOM 691 O O . SER A 1 93 ? -3.102 32.344 0.214 1 94.25 93 SER A O 1
ATOM 693 N N . ALA A 1 94 ? -3.371 30.234 -0.655 1 95.94 94 ALA A N 1
ATOM 694 C CA . ALA A 1 94 ? -4.816 30.453 -0.7 1 95.94 94 ALA A CA 1
ATOM 695 C C . ALA A 1 94 ? -5.543 29.469 0.206 1 95.94 94 ALA A C 1
ATOM 697 O O . ALA A 1 94 ? -6.629 29.75 0.71 1 95.94 94 ALA A O 1
ATOM 698 N N . GLY A 1 95 ? -5.004 28.266 0.309 1 96.69 95 GLY A N 1
ATOM 699 C CA . GLY A 1 95 ? -5.699 27.281 1.136 1 96.69 95 GLY A CA 1
ATOM 700 C C . GLY A 1 95 ? -5.559 25.859 0.627 1 96.69 95 GLY A C 1
ATOM 701 O O . GLY A 1 95 ? -4.609 25.547 -0.094 1 96.69 95 GLY A O 1
ATOM 702 N N . PHE A 1 96 ? -6.465 25 1.089 1 96.81 96 PHE A N 1
ATOM 703 C CA . PHE A 1 96 ? -6.426 23.609 0.646 1 96.81 96 PHE A CA 1
ATOM 704 C C . PHE A 1 96 ? -7.812 22.984 0.706 1 96.81 96 PHE A C 1
ATOM 706 O O . PHE A 1 96 ? -8.727 23.547 1.319 1 96.81 96 PHE A O 1
ATOM 713 N N . ARG A 1 97 ? -7.945 21.922 0.04 1 96.94 97 ARG A N 1
ATOM 714 C CA . ARG A 1 97 ? -9.102 21.031 0.093 1 96.94 97 ARG A CA 1
ATOM 715 C C . ARG A 1 97 ? -8.672 19.562 0.111 1 96.94 97 ARG A C 1
ATOM 717 O O . ARG A 1 97 ? -7.852 19.141 -0.708 1 96.94 97 ARG A O 1
ATOM 724 N N . MET A 1 98 ? -9.227 18.812 1.061 1 95.19 98 MET A N 1
ATOM 725 C CA . MET A 1 98 ? -8.945 17.391 1.194 1 95.19 98 MET A CA 1
ATOM 726 C C . MET A 1 98 ? -10.242 16.578 1.236 1 95.19 98 MET A C 1
ATOM 728 O O . MET A 1 98 ? -11.188 16.953 1.929 1 95.19 98 MET A O 1
ATOM 732 N N . THR A 1 99 ? -10.273 15.57 0.501 1 95.44 99 THR A N 1
ATOM 733 C CA . THR A 1 99 ? -11.375 14.617 0.577 1 95.44 99 THR A CA 1
ATOM 734 C C . THR A 1 99 ? -10.883 13.258 1.079 1 95.44 99 THR A C 1
ATOM 736 O O . THR 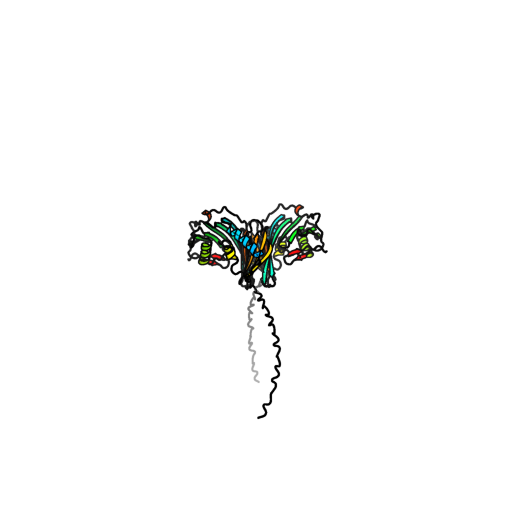A 1 99 ? -9.719 12.898 0.874 1 95.44 99 THR A O 1
ATOM 739 N N . ARG A 1 100 ? -11.75 12.531 1.761 1 94.19 100 ARG A N 1
ATOM 740 C CA . ARG A 1 100 ? -11.414 11.211 2.277 1 94.19 100 ARG A CA 1
ATOM 741 C C . ARG A 1 100 ? -12.633 10.289 2.258 1 94.19 100 ARG A C 1
ATOM 743 O O . ARG A 1 100 ? -13.68 10.633 2.801 1 94.19 100 ARG A O 1
ATOM 750 N N . GLN A 1 101 ? -12.477 9.172 1.635 1 94.88 101 GLN A N 1
ATOM 751 C CA . GLN A 1 101 ? -13.484 8.109 1.644 1 94.88 101 GLN A CA 1
ATOM 752 C C . GLN A 1 101 ? -12.914 6.824 2.23 1 94.88 101 GLN A C 1
ATOM 754 O O . GLN A 1 101 ? -11.867 6.344 1.793 1 94.88 101 GLN A O 1
ATOM 759 N N . GLY A 1 102 ? -13.539 6.348 3.299 1 92.25 102 GLY A N 1
ATOM 760 C CA . GLY A 1 102 ? -13.156 5.113 3.967 1 92.25 102 GLY A CA 1
ATOM 761 C C . GLY A 1 102 ? -14.344 4.309 4.465 1 92.25 102 GLY A C 1
ATOM 762 O O . GLY A 1 102 ? -15.477 4.551 4.055 1 92.25 102 GLY A O 1
ATOM 763 N N . PRO A 1 103 ? -14.047 3.314 5.281 1 89.38 103 PRO A N 1
ATOM 764 C CA . PRO A 1 103 ? -15.125 2.461 5.785 1 89.38 103 PRO A CA 1
ATOM 765 C C . PRO A 1 103 ? -16.188 3.246 6.547 1 89.38 103 PRO A C 1
ATOM 767 O O . PRO A 1 103 ? -17.391 2.949 6.426 1 89.38 103 PRO A O 1
ATOM 770 N N . TYR A 1 104 ? -15.805 4.25 7.227 1 85.62 104 TYR A N 1
ATOM 771 C CA . TYR A 1 104 ? -16.75 4.926 8.109 1 85.62 104 TYR A CA 1
ATOM 772 C C . TYR A 1 104 ? -16.781 6.422 7.828 1 85.62 104 TYR A C 1
ATOM 774 O O . TYR A 1 104 ? -17.25 7.203 8.656 1 85.62 104 TYR A O 1
ATOM 782 N N . THR A 1 105 ? -16.219 6.727 6.668 1 86.5 105 THR A N 1
ATOM 783 C CA . THR A 1 105 ? -16.109 8.172 6.473 1 86.5 105 THR A CA 1
ATOM 784 C C . THR A 1 105 ? -16.297 8.531 5.004 1 86.5 105 THR A C 1
ATOM 786 O O . THR A 1 105 ? -15.992 7.734 4.117 1 86.5 105 THR A O 1
ATOM 789 N N . ASP A 1 106 ? -16.922 9.555 4.727 1 92.75 106 ASP A N 1
ATOM 790 C CA . ASP A 1 106 ? -16.953 10.375 3.518 1 92.75 106 ASP A CA 1
ATOM 791 C C . ASP A 1 106 ? -16.953 11.859 3.861 1 92.75 106 ASP A C 1
ATOM 793 O O . ASP A 1 106 ? -18 12.438 4.148 1 92.75 106 ASP A O 1
ATOM 797 N N . THR A 1 107 ? -15.711 12.383 3.859 1 92.88 107 THR A N 1
ATOM 798 C CA . THR A 1 107 ? -15.57 13.719 4.441 1 92.88 107 THR A CA 1
ATOM 799 C C . THR A 1 107 ? -14.75 14.617 3.529 1 92.88 107 THR A C 1
ATOM 801 O O . THR A 1 107 ? -14.016 14.141 2.666 1 92.88 107 THR A O 1
ATOM 804 N N . GLU A 1 108 ? -14.992 15.836 3.721 1 94.56 108 GLU A N 1
ATOM 805 C CA . GLU A 1 108 ? -14.227 16.906 3.092 1 94.56 108 GLU A CA 1
ATOM 806 C C . GLU A 1 108 ? -13.781 17.953 4.117 1 94.56 108 GLU A C 1
ATOM 808 O O . GLU A 1 108 ? -14.547 18.312 5.008 1 94.56 108 GLU A O 1
ATOM 813 N N . ILE A 1 109 ? -12.508 18.328 4.051 1 94.44 109 ILE A N 1
ATOM 814 C CA . ILE A 1 109 ? -11.969 19.453 4.816 1 94.44 109 ILE A CA 1
ATOM 815 C C . ILE A 1 109 ? -11.445 20.516 3.865 1 94.44 109 ILE A C 1
ATOM 817 O O . ILE A 1 109 ? -10.703 20.219 2.93 1 94.44 109 ILE A O 1
ATOM 821 N N . SER A 1 110 ? -11.867 21.75 4.094 1 96.56 110 SER A N 1
ATOM 822 C CA . SER A 1 110 ? -11.344 22.844 3.285 1 96.56 110 SER A CA 1
ATOM 823 C C . SER A 1 110 ? -10.906 24.016 4.16 1 96.56 110 SER A C 1
ATOM 825 O O . SER A 1 110 ? -11.445 24.219 5.25 1 96.56 110 SER A O 1
ATOM 827 N N . PHE A 1 111 ? -9.922 24.672 3.752 1 97.5 111 PHE A N 1
ATOM 828 C CA . PHE A 1 111 ? -9.414 25.906 4.324 1 97.5 111 PHE A CA 1
ATOM 829 C C . PHE A 1 111 ? -9.266 26.984 3.254 1 97.5 111 PHE A C 1
ATOM 831 O O . PHE A 1 111 ? -8.586 26.766 2.246 1 97.5 111 PHE A O 1
ATOM 838 N N . ASP A 1 112 ? -9.875 28.172 3.48 1 97.62 112 ASP A N 1
ATOM 839 C CA . ASP A 1 112 ? -9.914 29.188 2.439 1 97.62 112 ASP A CA 1
ATOM 840 C C . ASP A 1 112 ? -9.055 30.391 2.82 1 97.62 112 ASP A C 1
ATOM 842 O O . ASP A 1 112 ? -9.281 31.5 2.332 1 97.62 112 ASP A O 1
ATOM 846 N N . GLY A 1 113 ? -8.133 30.234 3.719 1 96.75 113 GLY A N 1
ATOM 847 C CA . GLY A 1 113 ? -7.281 31.312 4.176 1 96.75 113 GLY A CA 1
ATOM 848 C C . GLY A 1 113 ? -7.77 31.969 5.457 1 96.75 113 GLY A C 1
ATOM 849 O O . GLY A 1 113 ? -7.035 32.719 6.098 1 96.75 113 GLY A O 1
ATOM 850 N N . LYS A 1 114 ? -9.031 31.594 5.789 1 97.25 114 LYS A N 1
ATOM 851 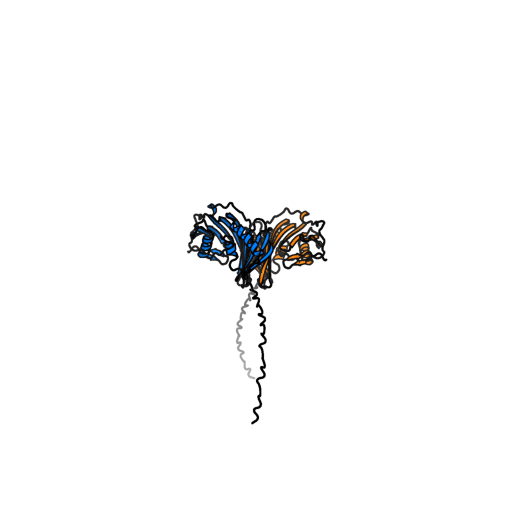C CA . LYS A 1 114 ? -9.609 32.219 6.984 1 97.25 114 LYS A CA 1
ATOM 852 C C . LYS A 1 114 ? -10.352 31.172 7.824 1 97.25 114 LYS A C 1
ATOM 854 O O . LYS A 1 114 ? -10.219 31.141 9.047 1 97.25 114 LYS A O 1
ATOM 859 N N . VAL A 1 115 ? -11.125 30.328 7.133 1 97.12 115 VAL A N 1
ATOM 860 C CA . VAL A 1 115 ? -12.023 29.406 7.816 1 97.12 115 VAL A CA 1
ATOM 861 C C . VAL A 1 115 ? -11.734 27.969 7.359 1 97.12 115 VAL A C 1
ATOM 863 O O . VAL A 1 115 ? -11.516 27.734 6.172 1 97.12 115 VAL A O 1
ATOM 866 N N . VAL A 1 116 ? -11.695 27.062 8.359 1 96.56 116 VAL A N 1
ATOM 867 C CA . VAL A 1 116 ? -11.695 25.625 8.078 1 96.56 116 VAL A CA 1
ATOM 868 C C . VAL A 1 116 ? -13.133 25.109 8.086 1 96.56 116 VAL A C 1
ATOM 870 O O . VAL A 1 116 ? -13.883 25.344 9.039 1 96.56 116 VAL A O 1
ATOM 873 N N . SER A 1 117 ? -13.5 24.484 7.047 1 96.12 117 SER A N 1
ATOM 874 C CA . SER A 1 117 ? -14.805 23.828 6.977 1 96.12 117 SER A CA 1
ATOM 875 C C . SER A 1 117 ? -14.656 22.312 6.922 1 96.12 117 SER A C 1
ATOM 877 O O . SER A 1 117 ? -13.859 21.781 6.141 1 96.12 117 SER A O 1
ATOM 879 N N . LEU A 1 118 ? -15.344 21.641 7.797 1 95 118 LEU A N 1
ATOM 880 C CA . LEU A 1 118 ? -15.438 20.188 7.805 1 95 118 LEU A CA 1
ATOM 881 C C . LEU A 1 118 ? -16.828 19.734 7.379 1 95 118 LEU A C 1
ATOM 883 O O . LEU A 1 118 ? -17.828 20.203 7.914 1 95 118 LEU A O 1
ATOM 887 N N . TYR A 1 119 ? -16.859 18.859 6.434 1 94.88 119 TYR A N 1
ATOM 888 C CA . TYR A 1 119 ? -18.141 18.391 5.93 1 94.88 119 TYR A CA 1
ATOM 889 C C . TYR A 1 119 ? -18.203 16.859 5.926 1 94.88 119 TYR A C 1
ATOM 891 O O . TYR A 1 119 ? -17.391 16.203 5.273 1 94.88 119 TYR A O 1
ATOM 899 N N . GLY A 1 120 ? -19.156 16.328 6.688 1 93.06 120 GLY A N 1
ATOM 900 C CA . GLY A 1 120 ? -19.484 14.914 6.648 1 93.06 120 GLY A CA 1
ATOM 901 C C . GLY A 1 120 ? -20.625 14.594 5.707 1 93.06 120 GLY A C 1
ATOM 902 O O . GLY A 1 120 ? -21.797 14.773 6.055 1 93.06 120 GLY A O 1
ATOM 903 N N . LYS A 1 121 ? -20.375 14.039 4.598 1 92.81 121 LYS A N 1
ATOM 904 C CA . LYS A 1 121 ? -21.344 13.867 3.523 1 92.81 121 LYS A CA 1
ATOM 905 C C . LYS A 1 121 ? -22.391 12.82 3.893 1 92.81 121 LYS A C 1
ATOM 907 O O . LYS A 1 121 ? -23.578 13 3.605 1 92.81 121 LYS A O 1
ATOM 912 N N . ARG A 1 122 ? -21.953 11.766 4.559 1 88.31 122 ARG A N 1
ATOM 913 C CA . ARG A 1 122 ? -22.859 10.68 4.883 1 88.31 122 ARG A CA 1
ATOM 914 C C . ARG A 1 122 ? -23.984 11.164 5.797 1 88.31 122 ARG A C 1
ATOM 916 O O . ARG A 1 122 ? -25.156 10.82 5.59 1 88.31 122 ARG A O 1
ATOM 923 N N . LEU A 1 123 ? -23.609 11.984 6.707 1 87.38 123 LEU A N 1
ATOM 924 C CA . LEU A 1 123 ? -24.609 12.469 7.668 1 87.38 123 LEU A CA 1
ATOM 925 C C . LEU A 1 123 ? -25.141 13.836 7.25 1 87.38 123 LEU A C 1
ATOM 927 O O . LEU A 1 123 ? -26.062 14.367 7.875 1 87.38 123 LEU A O 1
ATOM 931 N N . ASN A 1 124 ? -24.531 14.414 6.281 1 92.38 124 ASN A N 1
ATOM 932 C CA . ASN A 1 124 ? -24.875 15.742 5.785 1 92.38 124 ASN A CA 1
ATOM 933 C C . ASN A 1 124 ? -24.797 16.797 6.891 1 92.38 124 ASN A C 1
ATOM 935 O O . ASN A 1 124 ? -25.766 17.516 7.129 1 92.38 124 ASN A O 1
ATOM 939 N N . VAL A 1 125 ? -23.719 16.812 7.531 1 93.19 125 VAL A N 1
ATOM 940 C CA . VAL A 1 125 ? -23.453 17.781 8.586 1 93.19 125 VAL A CA 1
ATOM 941 C C . VAL A 1 125 ? -22.125 18.5 8.312 1 93.19 125 VAL A C 1
ATOM 943 O O . VAL A 1 125 ? -21.25 17.953 7.625 1 93.19 125 VAL A O 1
ATOM 946 N N . TYR A 1 126 ? -22.016 19.719 8.836 1 95.19 126 TYR A N 1
ATOM 947 C CA . TYR A 1 126 ? -20.766 20.438 8.641 1 95.19 126 TYR A CA 1
ATOM 948 C C . TYR A 1 126 ? -20.422 21.266 9.875 1 95.19 126 TYR A C 1
ATOM 950 O O . TYR A 1 126 ? -21.281 21.562 10.695 1 95.19 126 TYR A O 1
ATOM 958 N N . ALA A 1 127 ? -19.188 21.5 10.031 1 94.31 127 ALA A N 1
ATOM 959 C CA . ALA A 1 127 ? -18.656 22.375 11.07 1 94.31 127 ALA A CA 1
ATOM 960 C C . ALA A 1 127 ? -17.703 23.422 10.484 1 94.31 127 ALA A C 1
ATOM 962 O O . ALA A 1 127 ? -17.172 23.234 9.391 1 94.31 127 ALA A O 1
ATOM 963 N N . ARG A 1 128 ? -17.562 24.5 11.164 1 95.12 128 ARG A N 1
ATOM 964 C CA . ARG A 1 128 ? -16.625 25.547 10.797 1 95.12 128 ARG A CA 1
ATOM 965 C C . ARG A 1 128 ? -15.758 25.938 11.984 1 95.12 128 ARG A C 1
ATOM 967 O O . ARG A 1 128 ? -16.234 26.016 13.117 1 95.12 128 ARG A O 1
ATOM 974 N N . ILE A 1 129 ? -14.555 26.062 11.656 1 94.25 129 ILE A N 1
ATOM 975 C CA . ILE A 1 129 ? -13.562 26.484 12.641 1 94.25 129 ILE A CA 1
ATOM 976 C C . ILE A 1 129 ? -12.797 27.703 12.109 1 94.25 129 ILE A C 1
ATOM 978 O O . ILE A 1 129 ? -12.227 27.656 11.016 1 94.25 129 ILE A O 1
ATOM 982 N N . ASP A 1 130 ? -12.773 28.75 12.93 1 95.62 130 ASP A N 1
ATOM 983 C CA . ASP A 1 130 ? -11.953 29.891 12.547 1 95.62 130 ASP A CA 1
ATOM 984 C C . ASP A 1 130 ? -10.461 29.562 12.688 1 95.62 130 ASP A C 1
ATOM 986 O O . ASP A 1 130 ? -10.031 29.062 13.727 1 95.62 130 ASP A O 1
ATOM 990 N N . SER A 1 131 ? -9.742 29.828 11.609 1 96.44 131 SER A N 1
ATOM 991 C CA . SER A 1 131 ? -8.289 29.703 11.719 1 96.44 131 SER A CA 1
ATOM 992 C C . SER A 1 131 ? -7.676 30.906 12.406 1 96.44 131 SER A C 1
ATOM 994 O O . SER A 1 131 ? -8.086 32.062 12.148 1 96.44 131 SER A O 1
ATOM 996 N N . PRO A 1 132 ? -6.652 30.672 13.227 1 95.88 132 PRO A N 1
ATOM 997 C CA . PRO A 1 132 ? -6.023 31.812 13.883 1 95.88 132 PRO A CA 1
ATOM 998 C C . PRO A 1 132 ? -5.289 32.719 12.906 1 95.88 132 PRO A C 1
ATOM 1000 O O . PRO A 1 132 ? -5.023 33.906 13.227 1 95.88 132 PRO A O 1
ATOM 1003 N N . GLY A 1 133 ? -4.949 32.25 11.781 1 96.19 133 GLY A N 1
ATOM 1004 C CA . GLY A 1 133 ? -4.273 33 10.727 1 96.19 133 GLY A CA 1
ATOM 1005 C C . GLY A 1 133 ? -4.434 32.375 9.352 1 96.19 133 GLY A C 1
ATOM 1006 O O . GLY A 1 133 ? -5.117 31.359 9.203 1 96.19 133 GLY A O 1
ATOM 1007 N N . PRO A 1 134 ? -3.771 33 8.352 1 95.75 134 PRO A N 1
ATOM 1008 C CA . PRO A 1 134 ? -4.012 32.594 6.969 1 95.75 134 PRO A CA 1
ATOM 1009 C C . PRO A 1 134 ? -3.127 31.438 6.531 1 95.75 134 PRO A C 1
ATOM 1011 O O . PRO A 1 134 ? -3.324 30.875 5.449 1 95.75 134 PRO A O 1
ATOM 1014 N N . SER A 1 135 ? -2.145 31.016 7.363 1 95.81 135 SER A N 1
ATOM 1015 C CA . SER A 1 135 ? -1.188 30.016 6.914 1 95.81 135 SER A CA 1
ATOM 1016 C C . SER A 1 135 ? -1.77 28.609 7.031 1 95.81 135 SER A C 1
ATOM 1018 O O . SER A 1 135 ? -2.605 28.344 7.898 1 95.81 135 SER A O 1
ATOM 1020 N N . ILE A 1 136 ? -1.261 27.75 6.203 1 95.06 136 ILE A N 1
ATOM 1021 C CA . ILE A 1 136 ? -1.649 26.344 6.219 1 95.06 136 ILE A CA 1
ATOM 1022 C C . ILE A 1 136 ? -1.292 25.734 7.566 1 95.06 136 ILE A C 1
ATOM 1024 O O . ILE A 1 136 ? -2.094 25 8.156 1 95.06 136 ILE A O 1
ATOM 1028 N N . ASP A 1 137 ? -0.117 26.031 8.109 1 96 137 ASP A N 1
ATOM 1029 C CA . ASP A 1 137 ? 0.332 25.484 9.383 1 96 137 ASP A CA 1
ATOM 1030 C C . ASP A 1 137 ? -0.641 25.844 10.508 1 96 137 ASP A C 1
ATOM 1032 O O . ASP A 1 137 ? -0.97 25 11.336 1 96 137 ASP A O 1
ATOM 1036 N N . GLU A 1 138 ? -1.092 27.031 10.531 1 96 138 GLU A N 1
ATOM 1037 C CA . GLU A 1 138 ? -2.027 27.484 11.562 1 96 138 GLU A CA 1
ATOM 1038 C C . GLU A 1 138 ? -3.369 26.766 11.43 1 96 138 GLU A C 1
ATOM 1040 O O . GLU A 1 138 ? -3.963 26.375 12.438 1 96 138 GLU A O 1
ATOM 1045 N N . ALA A 1 139 ? -3.82 26.641 10.211 1 95.44 139 ALA A N 1
ATOM 1046 C CA . ALA A 1 139 ? -5.078 25.938 9.984 1 95.44 139 ALA A CA 1
ATOM 1047 C C . ALA A 1 139 ? -4.984 24.484 10.422 1 95.44 139 ALA A C 1
ATOM 1049 O O . ALA A 1 139 ? -5.875 23.969 11.109 1 95.44 139 ALA A O 1
ATOM 1050 N N . VAL A 1 140 ? -3.879 23.781 10.055 1 93.69 140 VAL A N 1
ATOM 1051 C CA . VAL A 1 140 ? -3.676 22.375 10.391 1 93.69 140 VAL A CA 1
ATOM 1052 C C . VAL A 1 140 ? -3.592 22.219 11.906 1 93.69 140 VAL A C 1
ATOM 1054 O O . VAL A 1 140 ? -4.188 21.297 12.477 1 93.69 140 VAL A O 1
ATOM 1057 N N . ALA A 1 141 ? -2.895 23.109 12.562 1 92.81 141 ALA A N 1
ATOM 1058 C CA . ALA A 1 141 ? -2.803 23.078 14.016 1 92.81 141 ALA A CA 1
ATOM 1059 C C . ALA A 1 141 ? -4.176 23.25 14.656 1 92.81 141 ALA A C 1
ATOM 1061 O O . ALA A 1 141 ? -4.496 22.578 15.648 1 92.81 141 ALA A O 1
ATOM 1062 N N . GLU A 1 142 ? -4.977 24.094 14.094 1 92.5 142 GLU A N 1
ATOM 1063 C CA . GLU A 1 142 ? -6.309 24.328 14.641 1 92.5 142 GLU A CA 1
ATOM 1064 C C . GLU A 1 142 ? -7.207 23.109 14.453 1 92.5 142 GLU A C 1
ATOM 1066 O O . GLU A 1 142 ? -7.996 22.781 15.336 1 92.5 142 GLU A O 1
ATOM 1071 N N . ILE A 1 143 ? -7.125 22.484 13.297 1 91.38 143 ILE A N 1
ATOM 1072 C CA . ILE A 1 143 ? -7.887 21.266 13.047 1 91.38 143 ILE A CA 1
ATOM 1073 C C . ILE A 1 143 ? -7.531 20.219 14.094 1 91.38 143 ILE A C 1
ATOM 1075 O O . ILE A 1 143 ? -8.422 19.594 14.688 1 91.38 143 ILE A O 1
ATOM 1079 N N . GLN A 1 144 ? -6.215 20.031 14.289 1 88.5 144 GLN A N 1
ATOM 1080 C CA . GLN A 1 144 ? -5.754 19.047 15.273 1 88.5 144 GLN A CA 1
ATOM 1081 C C . GLN A 1 144 ? -6.27 19.391 16.672 1 88.5 144 GLN A C 1
ATOM 1083 O O . GLN A 1 144 ? -6.742 18.5 17.391 1 88.5 144 GLN A O 1
ATOM 1088 N N . ALA A 1 145 ? -6.211 20.609 17.031 1 88.25 145 ALA A N 1
ATOM 1089 C CA . ALA A 1 145 ? -6.645 21.047 18.359 1 88.25 145 ALA A CA 1
ATOM 1090 C C . ALA A 1 145 ? -8.148 20.844 18.547 1 88.25 145 ALA A C 1
ATOM 1092 O O . ALA A 1 145 ? -8.602 20.406 19.594 1 88.25 145 ALA A O 1
ATOM 1093 N N . ALA A 1 146 ? -8.867 21.125 17.484 1 86.44 146 ALA A N 1
ATOM 1094 C CA . ALA A 1 146 ? -10.32 21.141 17.578 1 86.44 146 ALA A CA 1
ATOM 1095 C C . ALA A 1 146 ? -10.906 19.734 17.453 1 86.44 146 ALA A C 1
ATOM 1097 O O . ALA A 1 146 ? -11.969 19.453 18 1 86.44 146 ALA A O 1
ATOM 1098 N N . THR A 1 147 ? -10.203 18.844 16.734 1 84.88 147 THR A N 1
ATOM 1099 C CA . THR A 1 147 ? -10.844 17.578 16.391 1 84.88 147 THR A CA 1
ATOM 1100 C C . THR A 1 147 ? -10.031 16.391 16.891 1 84.88 147 THR A C 1
ATOM 1102 O O . THR A 1 147 ? -10.531 15.266 16.953 1 84.88 147 THR A O 1
ATOM 1105 N N . GLY A 1 148 ? -8.734 16.578 17.109 1 79.19 148 GLY A N 1
ATOM 1106 C CA . GLY A 1 148 ? -7.828 15.484 17.406 1 79.19 148 GLY A CA 1
ATOM 1107 C C . GLY A 1 148 ? -7.312 14.781 16.156 1 79.19 148 GLY A C 1
ATOM 1108 O O . GLY A 1 148 ? -6.566 13.805 16.25 1 79.19 148 GLY A O 1
ATOM 1109 N N . PHE A 1 149 ? -7.711 15.336 15.062 1 77.88 149 PHE A N 1
ATOM 1110 C CA . PHE A 1 149 ? -7.262 14.742 13.812 1 77.88 149 PHE A CA 1
ATOM 1111 C C . PHE A 1 149 ? -5.773 14.977 13.602 1 77.88 149 PHE A C 1
ATOM 1113 O O . PHE A 1 149 ? -5.324 16.125 13.508 1 77.88 149 PHE A O 1
ATOM 1120 N N . ASP A 1 150 ? -5.07 13.906 13.656 1 72.44 150 ASP A N 1
ATOM 1121 C CA . ASP A 1 150 ? -3.643 13.938 13.359 1 72.44 150 ASP A CA 1
ATOM 1122 C C . ASP A 1 150 ? -3.334 13.172 12.078 1 72.44 150 ASP A C 1
ATOM 1124 O O . ASP A 1 150 ? -3.248 11.938 12.094 1 72.44 150 ASP A O 1
ATOM 1128 N N . ALA A 1 151 ? -3.209 14.016 11.102 1 73 151 ALA A N 1
ATOM 1129 C CA . ALA A 1 151 ? -2.898 13.375 9.82 1 73 151 ALA A CA 1
ATOM 1130 C C . ALA A 1 151 ? -1.391 13.289 9.609 1 73 151 ALA A C 1
ATOM 1132 O O . ALA A 1 151 ? -0.732 14.305 9.367 1 73 151 ALA A O 1
ATOM 1133 N N . ALA A 1 152 ? -0.824 12.109 9.711 1 74.94 152 ALA A N 1
ATOM 1134 C CA . ALA A 1 152 ? 0.605 11.93 9.469 1 74.94 152 ALA A CA 1
ATOM 1135 C C . ALA A 1 152 ? 1.019 12.578 8.148 1 74.94 152 ALA A C 1
ATOM 1137 O O . ALA A 1 152 ? 2.115 13.133 8.039 1 74.94 152 ALA A O 1
ATOM 1138 N N . GLY A 1 153 ? 0.168 12.742 7.27 1 83.12 153 GLY A N 1
ATOM 1139 C CA . GLY A 1 153 ? 0.463 13.352 5.98 1 83.12 153 GLY A CA 1
ATOM 1140 C C . GLY A 1 153 ? 0.592 14.859 6.043 1 83.12 153 GLY A C 1
ATOM 1141 O O . GLY A 1 153 ? 1.128 15.484 5.125 1 83.12 153 GLY A O 1
ATOM 1142 N N . ALA A 1 154 ? 0.181 15.461 7.184 1 87 154 ALA A N 1
ATOM 1143 C CA . ALA A 1 154 ? 0.208 16.906 7.309 1 87 154 ALA A CA 1
ATOM 1144 C C . ALA A 1 154 ? 1.642 17.438 7.348 1 87 154 ALA A C 1
ATOM 1146 O O . ALA A 1 154 ? 1.901 18.578 6.977 1 87 154 ALA A O 1
ATOM 1147 N N . ASP A 1 155 ? 2.557 16.641 7.746 1 91.19 155 ASP A N 1
ATOM 1148 C CA . ASP A 1 155 ? 3.963 17.016 7.785 1 91.19 155 ASP A CA 1
ATOM 1149 C C . ASP A 1 155 ? 4.469 17.406 6.395 1 91.19 155 ASP A C 1
ATOM 1151 O O . ASP A 1 155 ? 5.297 18.297 6.254 1 91.19 155 ASP A O 1
ATOM 1155 N N . PHE A 1 156 ? 3.953 16.812 5.398 1 94.06 156 PHE A N 1
ATOM 1156 C CA . PHE A 1 156 ? 4.383 17.062 4.027 1 94.06 156 PHE A CA 1
ATOM 1157 C C . PHE A 1 156 ? 3.869 18.406 3.535 1 94.06 156 PHE A C 1
ATOM 1159 O O . PHE A 1 156 ? 4.391 18.953 2.566 1 94.06 156 PHE A O 1
ATOM 1166 N N . LEU A 1 157 ? 2.84 18.969 4.215 1 89.81 157 LEU A N 1
ATOM 1167 C CA . LEU A 1 157 ? 2.172 20.188 3.758 1 89.81 157 LEU A CA 1
ATOM 1168 C C . LEU A 1 157 ? 2.684 21.406 4.516 1 89.81 157 LEU A C 1
ATOM 1170 O O . LEU A 1 157 ? 2.322 22.547 4.191 1 89.81 157 LEU A O 1
ATOM 1174 N N . SER A 1 158 ? 3.512 21.203 5.473 1 93.88 158 SER A N 1
ATOM 1175 C CA . SER A 1 158 ? 4 22.297 6.32 1 93.88 158 SER A CA 1
ATOM 1176 C C . SER A 1 158 ? 4.879 23.25 5.535 1 93.88 158 SER A C 1
ATOM 1178 O O . SER A 1 158 ? 5.348 22.938 4.441 1 93.88 158 SER A O 1
ATOM 1180 N N . ALA A 1 159 ? 5.055 24.422 6.109 1 94.62 159 ALA A N 1
ATOM 1181 C CA . ALA A 1 159 ? 5.941 25.422 5.527 1 94.62 159 ALA A CA 1
ATOM 1182 C C . ALA A 1 159 ? 7.395 24.953 5.559 1 94.62 159 ALA A C 1
ATOM 1184 O O . ALA A 1 159 ? 8.211 25.406 4.75 1 94.62 159 ALA A O 1
ATOM 1185 N N . ASP A 1 160 ? 7.746 24.141 6.477 1 96.06 160 ASP A N 1
ATOM 1186 C CA . ASP A 1 160 ? 9.062 23.531 6.59 1 96.06 160 ASP A CA 1
ATOM 1187 C C . ASP A 1 160 ? 8.953 22.016 6.801 1 96.06 160 ASP A C 1
ATOM 1189 O O . ASP A 1 160 ? 9.156 21.531 7.91 1 96.06 160 ASP A O 1
ATOM 1193 N N . PRO A 1 161 ? 8.766 21.328 5.711 1 96.75 161 PRO A N 1
ATOM 1194 C CA . PRO A 1 161 ? 8.523 19.891 5.855 1 96.75 161 PRO A CA 1
ATOM 1195 C C . PRO A 1 161 ? 9.727 19.141 6.418 1 96.75 161 PRO A C 1
ATOM 1197 O O . PRO A 1 161 ? 9.562 18.125 7.086 1 96.75 161 PRO A O 1
ATOM 1200 N N . TYR A 1 162 ? 10.922 19.625 6.164 1 97.62 162 TYR A N 1
ATOM 1201 C CA . TYR A 1 162 ? 12.102 18.969 6.715 1 97.62 162 TYR A CA 1
ATOM 1202 C C . TYR A 1 162 ? 12.078 18.984 8.234 1 97.62 162 TYR A C 1
ATOM 1204 O O . TYR A 1 162 ? 12.266 17.953 8.883 1 97.62 162 TYR A O 1
ATOM 1212 N N . ALA A 1 163 ? 11.891 20.141 8.781 1 96.75 163 ALA A N 1
ATOM 1213 C CA . ALA A 1 163 ? 11.859 20.266 10.234 1 96.75 163 ALA A CA 1
ATOM 1214 C C . ALA A 1 163 ? 10.75 19.406 10.836 1 96.75 163 ALA A C 1
ATOM 1216 O O . ALA A 1 163 ? 10.945 18.766 11.875 1 96.75 163 ALA A O 1
ATOM 1217 N N . ALA A 1 164 ? 9.609 19.406 10.172 1 94.94 164 ALA A N 1
ATOM 1218 C CA . ALA A 1 164 ? 8.477 18.625 10.664 1 94.94 164 ALA A CA 1
ATOM 1219 C C . ALA A 1 164 ? 8.797 17.125 10.664 1 94.94 164 ALA A C 1
ATOM 1221 O O . ALA A 1 164 ? 8.562 16.438 11.656 1 94.94 164 ALA A O 1
ATOM 1222 N N . LEU A 1 165 ? 9.344 16.594 9.586 1 96.5 165 LEU A N 1
ATOM 1223 C CA . LEU A 1 165 ? 9.602 15.164 9.43 1 96.5 165 LEU A CA 1
ATOM 1224 C C . LEU A 1 165 ? 10.789 14.734 10.281 1 96.5 165 LEU A C 1
ATOM 1226 O O . LEU A 1 165 ? 10.805 13.625 10.82 1 96.5 165 LEU A O 1
ATOM 1230 N N . ALA A 1 166 ? 11.766 15.578 10.438 1 96.81 166 ALA A N 1
ATOM 1231 C CA . ALA A 1 166 ? 13.016 15.211 11.094 1 96.81 166 ALA A CA 1
ATOM 1232 C C . ALA A 1 166 ? 12.906 15.391 12.609 1 96.81 166 ALA A C 1
ATOM 1234 O O . ALA A 1 166 ? 13.828 15.031 13.352 1 96.81 166 ALA A O 1
ATOM 1235 N N . GLU A 1 167 ? 11.859 15.898 13.031 1 94.56 167 GLU A N 1
ATOM 1236 C CA . GLU A 1 167 ? 11.703 16.125 14.469 1 94.56 167 GLU A CA 1
ATOM 1237 C C . GLU A 1 167 ? 11.82 14.828 15.258 1 94.56 167 GLU A C 1
ATOM 1239 O O . GLU A 1 167 ? 11.109 13.859 14.969 1 94.56 167 GLU A O 1
ATOM 1244 N N . GLY A 1 168 ? 12.727 14.789 16.219 1 96.56 168 GLY A N 1
ATOM 1245 C CA . GLY A 1 168 ? 12.852 13.672 17.141 1 96.56 168 GLY A CA 1
ATOM 1246 C C . GLY A 1 168 ? 13.578 12.484 16.547 1 96.56 168 GLY A C 1
ATOM 1247 O O . GLY A 1 168 ? 13.664 11.422 17.172 1 96.56 168 GLY A O 1
ATOM 1248 N N . VAL A 1 169 ? 14.109 12.602 15.391 1 97.75 169 VAL A N 1
ATOM 1249 C CA . VAL A 1 169 ? 14.797 11.484 14.742 1 97.75 169 VAL A CA 1
ATOM 1250 C C . VAL A 1 169 ? 16.062 11.141 15.508 1 97.75 169 VAL A C 1
ATOM 1252 O O . VAL A 1 169 ? 16.859 12.023 15.844 1 97.75 169 VAL A O 1
ATOM 1255 N N . LEU A 1 170 ? 16.234 9.875 15.742 1 97.81 170 LEU A N 1
ATOM 1256 C CA . LEU A 1 170 ? 17.391 9.367 16.453 1 97.81 170 LEU A CA 1
ATOM 1257 C C . LEU A 1 170 ? 18.406 8.766 15.477 1 97.81 170 LEU A C 1
ATOM 1259 O O . LEU A 1 170 ? 19.609 8.727 15.766 1 97.81 170 LEU A O 1
ATOM 1263 N N . SER A 1 171 ? 17.922 8.266 14.406 1 97.81 171 SER A N 1
ATOM 1264 C CA . SER A 1 171 ? 18.766 7.742 13.336 1 97.81 171 SER A CA 1
ATOM 1265 C C . SER A 1 171 ? 18.031 7.723 12.008 1 97.81 171 SER A C 1
ATOM 1267 O O . SER A 1 171 ? 16.797 7.605 11.969 1 97.81 171 SER A O 1
ATOM 1269 N N . GLY A 1 172 ? 18.766 7.914 10.891 1 98.38 172 GLY A N 1
ATOM 1270 C CA . GLY A 1 172 ? 18.234 7.863 9.539 1 98.38 172 GLY A CA 1
ATOM 1271 C C . GLY A 1 172 ? 19.234 7.297 8.539 1 98.38 172 GLY A C 1
ATOM 1272 O O . GLY A 1 172 ? 20.422 7.59 8.602 1 98.38 172 GLY A O 1
ATOM 1273 N N . SER A 1 173 ? 18.703 6.465 7.66 1 98.38 173 SER A N 1
ATOM 1274 C CA . SER A 1 173 ? 19.594 5.828 6.684 1 98.38 173 SER A CA 1
ATOM 1275 C C . SER A 1 173 ? 18.922 5.742 5.316 1 98.38 173 SER A C 1
ATOM 1277 O O . SER A 1 173 ? 17.688 5.801 5.211 1 98.38 173 SER A O 1
ATOM 1279 N N . LEU A 1 174 ? 19.75 5.723 4.328 1 98.31 174 LEU A N 1
ATOM 1280 C CA . LEU A 1 174 ? 19.328 5.336 2.988 1 98.31 174 LEU A CA 1
ATOM 1281 C C . LEU A 1 174 ? 19.328 3.818 2.834 1 98.31 174 LEU A C 1
ATOM 1283 O O . LEU A 1 174 ? 20.391 3.197 2.789 1 98.31 174 LEU A O 1
ATOM 1287 N N . VAL A 1 175 ? 18.156 3.221 2.785 1 97.88 175 VAL A N 1
ATOM 1288 C CA . VAL A 1 175 ? 18.047 1.771 2.65 1 97.88 175 VAL A CA 1
ATOM 1289 C C . VAL A 1 175 ? 18.516 1.346 1.258 1 97.88 175 VAL A C 1
ATOM 1291 O O . VAL A 1 175 ? 19.219 0.351 1.111 1 97.88 175 VAL A O 1
ATOM 1294 N N . GLY A 1 176 ? 18.031 2.059 0.242 1 96.75 176 GLY A N 1
ATOM 1295 C CA . GLY A 1 176 ? 18.422 1.782 -1.131 1 96.75 176 GLY A CA 1
ATOM 1296 C C . GLY A 1 176 ? 17.375 2.205 -2.146 1 96.75 176 GLY A C 1
ATOM 1297 O O . GLY A 1 176 ? 16.656 3.178 -1.93 1 96.75 176 GLY A O 1
ATOM 1298 N N . THR A 1 177 ? 17.391 1.536 -3.287 1 95.69 177 THR A N 1
ATOM 1299 C CA . THR A 1 177 ? 16.453 1.8 -4.367 1 95.69 177 THR A CA 1
ATOM 1300 C C . THR A 1 177 ? 15.234 0.875 -4.266 1 95.69 177 THR A C 1
ATOM 1302 O O . THR A 1 177 ? 15.336 -0.226 -3.719 1 95.69 177 THR A O 1
ATOM 1305 N N . ALA A 1 178 ? 14.18 1.355 -4.727 1 97 178 ALA A N 1
ATOM 1306 C CA . ALA A 1 178 ? 12.938 0.597 -4.758 1 97 178 ALA A CA 1
ATOM 1307 C C . ALA A 1 178 ? 12.047 1.049 -5.914 1 97 178 ALA A C 1
ATOM 1309 O O . ALA A 1 178 ? 12.445 1.888 -6.727 1 97 178 ALA A O 1
ATOM 1310 N N . PHE A 1 179 ? 10.906 0.385 -6.016 1 96.5 179 PHE A N 1
ATOM 1311 C CA . PHE A 1 179 ? 9.883 0.79 -6.969 1 96.5 179 PHE A CA 1
ATOM 1312 C C . PHE A 1 179 ? 8.516 0.859 -6.293 1 96.5 179 PHE A C 1
ATOM 1314 O O . PHE A 1 179 ? 8.125 -0.065 -5.578 1 96.5 179 PHE A O 1
ATOM 1321 N N . VAL A 1 180 ? 7.836 1.902 -6.48 1 97.81 180 VAL A N 1
ATOM 1322 C CA . VAL A 1 180 ? 6.465 2.119 -6.031 1 97.81 180 VAL A CA 1
ATOM 1323 C C . VAL A 1 180 ? 5.625 2.672 -7.18 1 97.81 180 VAL A C 1
ATOM 1325 O O . VAL A 1 180 ? 5.977 3.688 -7.785 1 97.81 180 VAL A O 1
ATOM 1328 N N . GLY A 1 181 ? 4.551 2.012 -7.48 1 96.56 181 GLY A N 1
ATOM 1329 C CA . GLY A 1 181 ? 3.725 2.439 -8.602 1 96.56 181 GLY A CA 1
ATOM 1330 C C . GLY A 1 181 ? 4.461 2.414 -9.922 1 96.56 181 GLY A C 1
ATOM 1331 O O . GLY A 1 181 ? 4.199 3.24 -10.805 1 96.56 181 GLY A O 1
ATOM 1332 N N . GLY A 1 182 ? 5.434 1.598 -10.031 1 96.19 182 GLY A N 1
ATOM 1333 C CA . GLY A 1 182 ? 6.234 1.49 -11.242 1 96.19 182 GLY A CA 1
ATOM 1334 C C . GLY A 1 182 ? 7.316 2.547 -11.336 1 96.19 182 GLY A C 1
ATOM 1335 O O . GLY A 1 182 ? 8.07 2.584 -12.312 1 96.19 182 GLY A O 1
ATOM 1336 N N . MET A 1 183 ? 7.441 3.322 -10.328 1 96.06 183 MET A N 1
ATOM 1337 C CA . MET A 1 183 ? 8.406 4.418 -10.359 1 96.06 183 MET A CA 1
ATOM 1338 C C . MET A 1 183 ? 9.633 4.082 -9.531 1 96.06 183 MET A C 1
ATOM 1340 O O . MET A 1 183 ? 9.516 3.629 -8.391 1 96.06 183 MET A O 1
ATOM 1344 N N . LEU A 1 184 ? 10.812 4.359 -10.109 1 96.81 184 LEU A N 1
ATOM 1345 C CA . LEU A 1 184 ? 12.07 4.238 -9.383 1 96.81 184 LEU A CA 1
ATOM 1346 C C . LEU A 1 184 ? 12.133 5.246 -8.234 1 96.81 184 LEU A C 1
ATOM 1348 O O . LEU A 1 184 ? 11.797 6.418 -8.414 1 96.81 184 LEU A O 1
ATOM 1352 N N . CYS A 1 185 ? 12.539 4.758 -7.051 1 98.06 185 CYS A N 1
ATOM 1353 C CA . CYS A 1 185 ? 12.555 5.676 -5.918 1 98.06 185 CYS A CA 1
ATOM 1354 C C . CYS A 1 185 ? 13.711 5.363 -4.977 1 98.06 185 CYS A C 1
ATOM 1356 O O . CYS A 1 185 ? 14.32 4.293 -5.066 1 98.06 185 CYS A O 1
ATOM 1358 N N . ASP A 1 186 ? 14.086 6.383 -4.176 1 98.25 186 ASP A N 1
ATOM 1359 C CA . ASP A 1 186 ? 14.93 6.176 -3.002 1 98.25 186 ASP A CA 1
ATOM 1360 C C . ASP A 1 186 ? 14.094 5.746 -1.796 1 98.25 186 ASP A C 1
ATOM 1362 O O . ASP A 1 186 ? 12.984 6.242 -1.597 1 98.25 186 ASP A O 1
ATOM 1366 N N . HIS A 1 187 ? 14.633 4.875 -1.062 1 98.75 187 HIS A N 1
ATOM 1367 C CA . HIS A 1 187 ? 14 4.348 0.139 1 98.75 187 HIS A CA 1
ATOM 1368 C C . HIS A 1 187 ? 14.781 4.727 1.391 1 98.75 187 HIS A C 1
ATOM 1370 O O . HIS A 1 187 ? 15.945 4.34 1.543 1 98.75 187 HIS A O 1
ATOM 1376 N N . LEU A 1 188 ? 14.148 5.523 2.275 1 98.88 188 LEU A N 1
ATOM 1377 C CA . LEU A 1 188 ? 14.742 5.98 3.527 1 98.88 188 LEU A CA 1
ATOM 1378 C C . LEU A 1 188 ? 14.094 5.289 4.723 1 98.88 188 LEU A C 1
ATOM 1380 O O . LEU A 1 188 ? 12.906 4.969 4.688 1 98.88 188 LEU A O 1
ATOM 1384 N N . ALA A 1 189 ? 14.891 5.113 5.777 1 98.88 189 ALA A N 1
ATOM 1385 C CA . ALA A 1 189 ? 14.391 4.605 7.055 1 98.88 189 ALA A CA 1
ATOM 1386 C C . ALA A 1 189 ? 14.883 5.469 8.219 1 98.88 189 ALA A C 1
ATOM 1388 O O . ALA A 1 189 ? 16.062 5.828 8.281 1 98.88 189 ALA A O 1
ATOM 1389 N N . PHE A 1 190 ? 13.969 5.77 9.109 1 98.56 190 PHE A N 1
ATOM 1390 C CA . PHE A 1 190 ? 14.25 6.602 10.266 1 98.56 190 PHE A CA 1
ATOM 1391 C C . PHE A 1 190 ? 13.695 5.973 11.539 1 98.56 190 PHE A C 1
ATOM 1393 O O . PHE A 1 190 ? 12.688 5.262 11.492 1 98.56 190 PHE A O 1
ATOM 1400 N N . ARG A 1 191 ? 14.375 6.289 12.625 1 98.12 191 ARG A N 1
ATOM 1401 C CA . ARG A 1 191 ? 13.914 5.797 13.922 1 98.12 191 ARG A CA 1
ATOM 1402 C C . ARG A 1 191 ? 13.711 6.949 14.906 1 98.12 191 ARG A C 1
ATOM 1404 O O . ARG A 1 191 ? 14.555 7.84 15.008 1 98.12 191 ARG A O 1
ATOM 1411 N N . ASN A 1 192 ? 12.594 6.996 15.453 1 97.69 192 ASN A N 1
ATOM 1412 C CA . ASN A 1 192 ? 12.281 7.828 16.609 1 97.69 192 ASN A CA 1
ATOM 1413 C C . ASN A 1 192 ? 12.086 6.988 17.875 1 97.69 192 ASN A C 1
ATOM 1415 O O . ASN A 1 192 ? 12.344 5.785 17.859 1 97.69 192 ASN A O 1
ATOM 1419 N N . ASP A 1 193 ? 11.688 7.648 18.953 1 96.94 193 ASP A N 1
ATOM 1420 C CA . ASP A 1 193 ? 11.539 6.945 20.219 1 96.94 193 ASP A CA 1
ATOM 1421 C C . ASP A 1 193 ? 10.375 5.957 20.156 1 96.94 193 ASP A C 1
ATOM 1423 O O . ASP A 1 193 ? 10.516 4.797 20.547 1 96.94 193 ASP A O 1
ATOM 1427 N N . ASP A 1 194 ? 9.266 6.391 19.625 1 95.94 194 ASP A N 1
ATOM 1428 C CA . ASP A 1 194 ? 8.055 5.594 19.766 1 95.94 194 ASP A CA 1
ATOM 1429 C C . ASP A 1 194 ? 7.633 4.992 18.422 1 95.94 194 ASP A C 1
ATOM 1431 O O . ASP A 1 194 ? 6.773 4.109 18.375 1 95.94 194 ASP A O 1
ATOM 1435 N N . VAL A 1 195 ? 8.234 5.5 17.328 1 96.88 195 VAL A N 1
ATOM 1436 C CA . VAL A 1 195 ? 7.883 4.973 16.016 1 96.88 195 VAL A CA 1
ATOM 1437 C C . VAL A 1 195 ? 9.133 4.855 15.148 1 96.88 195 VAL A C 1
ATOM 1439 O O . VAL A 1 195 ? 10.117 5.578 15.359 1 96.88 195 VAL A O 1
ATOM 1442 N N . ASP A 1 196 ? 9.172 3.936 14.273 1 98.06 196 ASP A N 1
ATOM 1443 C CA . ASP A 1 196 ? 10.008 3.949 13.07 1 98.06 196 ASP A CA 1
ATOM 1444 C C . ASP A 1 196 ? 9.211 4.418 11.859 1 98.06 196 ASP A C 1
ATOM 1446 O O . ASP A 1 196 ? 7.984 4.301 11.828 1 98.06 196 ASP A O 1
ATOM 1450 N N . TRP A 1 197 ? 9.906 5.016 10.953 1 98.19 197 TRP A N 1
ATOM 1451 C CA . TRP A 1 197 ? 9.172 5.383 9.75 1 98.19 197 TRP A CA 1
ATOM 1452 C C . TRP A 1 197 ? 10.062 5.297 8.516 1 98.19 197 TRP A C 1
ATOM 1454 O O . TRP A 1 197 ? 11.289 5.344 8.625 1 98.19 197 TRP A O 1
ATOM 1464 N N . GLU A 1 198 ? 9.445 5.023 7.441 1 98.81 198 GLU A N 1
ATOM 1465 C CA . GLU A 1 198 ? 10.086 4.859 6.141 1 98.81 198 GLU A CA 1
ATOM 1466 C C . GLU A 1 198 ? 9.43 5.75 5.09 1 98.81 198 GLU A C 1
ATOM 1468 O O . GLU A 1 198 ? 8.234 6.027 5.16 1 98.81 198 GLU A O 1
ATOM 1473 N N . LEU A 1 199 ? 10.266 6.152 4.145 1 98.69 199 LEU A N 1
ATOM 1474 C CA . LEU A 1 199 ? 9.82 7.07 3.105 1 98.69 199 LEU A CA 1
ATOM 1475 C C . LEU A 1 199 ? 10.398 6.684 1.751 1 98.69 199 LEU A C 1
ATOM 1477 O O . LEU A 1 199 ? 11.602 6.418 1.637 1 98.69 199 LEU A O 1
ATOM 1481 N N . TRP A 1 200 ? 9.531 6.57 0.765 1 98.75 200 TRP A N 1
ATOM 1482 C CA . TRP A 1 200 ? 9.922 6.348 -0.623 1 98.75 200 TRP A CA 1
ATOM 1483 C C . TRP A 1 200 ? 9.758 7.621 -1.445 1 98.75 200 TRP A C 1
ATOM 1485 O O . TRP A 1 200 ? 8.68 8.211 -1.479 1 98.75 200 TRP A O 1
ATOM 1495 N N . ILE A 1 201 ? 10.812 8 -2.121 1 98.62 201 ILE A N 1
ATOM 1496 C CA . ILE A 1 201 ? 10.875 9.273 -2.834 1 98.62 201 ILE A CA 1
ATOM 1497 C C . ILE A 1 201 ? 11.25 9.031 -4.293 1 98.62 201 ILE A C 1
ATOM 1499 O O . ILE A 1 201 ? 12.281 8.422 -4.582 1 98.62 201 ILE A O 1
ATOM 1503 N N . SER A 1 202 ? 10.383 9.5 -5.184 1 97.69 202 SER A N 1
ATOM 1504 C CA . SER A 1 202 ? 10.641 9.289 -6.605 1 97.69 202 SER A CA 1
ATOM 1505 C C . SER A 1 202 ? 12 9.852 -7.012 1 97.69 202 SER A C 1
ATOM 1507 O O . SER A 1 202 ? 12.398 10.922 -6.543 1 97.69 202 SER A O 1
ATOM 1509 N N . LYS A 1 203 ? 12.672 9.07 -7.836 1 94.5 203 LYS A N 1
ATOM 1510 C CA . LYS A 1 203 ? 13.922 9.578 -8.398 1 94.5 203 LYS A CA 1
ATOM 1511 C C . LYS A 1 203 ? 13.664 10.367 -9.68 1 94.5 203 LYS A C 1
ATOM 1513 O O . LYS A 1 203 ? 12.688 10.102 -10.398 1 94.5 203 LYS A O 1
ATOM 1518 N N . GLY A 1 204 ? 14.555 11.25 -9.961 1 78.44 204 GLY A N 1
ATOM 1519 C CA . GLY A 1 204 ? 14.445 12.078 -11.156 1 78.44 204 GLY A CA 1
ATOM 1520 C C . GLY A 1 204 ? 14.055 13.516 -10.844 1 78.44 204 GLY A C 1
ATOM 1521 O O . GLY A 1 204 ? 14.391 14.039 -9.781 1 78.44 204 GLY A O 1
ATOM 1522 N N . GLU A 1 205 ? 13.289 14.094 -11.758 1 70 205 GLU A N 1
ATOM 1523 C CA . GLU A 1 205 ? 13.117 15.539 -11.656 1 70 205 GLU A CA 1
ATOM 1524 C C . GLU A 1 205 ? 12.07 15.898 -10.602 1 70 205 GLU A C 1
ATOM 1526 O O . GLU A 1 205 ? 12.133 16.969 -10 1 70 205 GLU A O 1
ATOM 1531 N N . GLN A 1 206 ? 11.297 14.961 -10.188 1 80.06 206 GLN A N 1
ATOM 1532 C CA . GLN A 1 206 ? 10.219 15.445 -9.328 1 80.06 206 GLN A CA 1
ATOM 1533 C C . GLN A 1 206 ? 10.578 15.289 -7.855 1 80.06 206 GLN A C 1
ATOM 1535 O O . GLN A 1 206 ? 10.289 16.172 -7.043 1 80.06 206 GLN A O 1
ATOM 1540 N N . ASN A 1 207 ? 11.344 14.227 -7.375 1 93.88 207 ASN A N 1
ATOM 1541 C CA . ASN A 1 207 ? 11.727 13.984 -5.988 1 93.88 207 ASN A CA 1
ATOM 1542 C C . ASN A 1 207 ? 10.547 14.172 -5.039 1 93.88 207 ASN A C 1
ATOM 1544 O O . ASN A 1 207 ? 10.641 14.891 -4.047 1 93.88 207 ASN A O 1
ATOM 1548 N N . LEU A 1 208 ? 9.484 13.602 -5.359 1 97.19 208 LEU A N 1
ATOM 1549 C CA . LEU A 1 208 ? 8.273 13.734 -4.547 1 97.19 208 LEU A CA 1
ATOM 1550 C C . LEU A 1 208 ? 8 12.453 -3.764 1 97.19 208 LEU A C 1
ATOM 1552 O O . LEU A 1 208 ? 8.414 11.367 -4.18 1 97.19 208 LEU A O 1
ATOM 1556 N N . PRO A 1 209 ? 7.414 12.562 -2.602 1 97.88 209 PRO A N 1
ATOM 1557 C CA . PRO A 1 209 ? 7.086 11.352 -1.842 1 97.88 209 PRO A CA 1
ATOM 1558 C C . PRO A 1 209 ? 6.062 10.469 -2.551 1 97.88 209 PRO A C 1
ATOM 1560 O O . PRO A 1 209 ? 5.086 10.977 -3.111 1 97.88 209 PRO A O 1
ATOM 1563 N N . LEU A 1 210 ? 6.258 9.188 -2.504 1 97.81 210 LEU A N 1
ATOM 1564 C CA . LEU A 1 210 ? 5.352 8.219 -3.113 1 97.81 210 LEU A CA 1
ATOM 1565 C C . LEU A 1 210 ? 4.68 7.359 -2.047 1 97.81 210 LEU A C 1
ATOM 1567 O O . LEU A 1 210 ? 3.561 6.879 -2.244 1 97.81 210 LEU A O 1
ATOM 1571 N N . LYS A 1 211 ? 5.406 7.152 -0.979 1 98.69 211 LYS A N 1
ATOM 1572 C CA . LYS A 1 211 ? 4.945 6.246 0.07 1 98.69 211 LYS A CA 1
ATOM 1573 C C . LYS A 1 211 ? 5.586 6.59 1.412 1 98.69 211 LYS A C 1
ATOM 1575 O O . LYS A 1 211 ? 6.762 6.961 1.469 1 98.69 211 LYS A O 1
ATOM 1580 N N . TYR A 1 212 ? 4.836 6.559 2.408 1 98.44 212 TYR A N 1
ATOM 1581 C CA . TYR A 1 212 ? 5.211 6.852 3.787 1 98.44 212 TYR A CA 1
ATOM 1582 C C . TYR A 1 212 ? 4.625 5.82 4.742 1 98.44 212 TYR A C 1
ATOM 1584 O O . TYR A 1 212 ? 3.412 5.59 4.75 1 98.44 212 TYR A O 1
ATOM 1592 N N . VAL A 1 213 ? 5.496 5.145 5.523 1 98.62 213 VAL A N 1
ATOM 1593 C CA . VAL A 1 213 ? 5.043 4.121 6.457 1 98.62 213 VAL A CA 1
ATOM 1594 C C . VAL A 1 213 ? 5.523 4.465 7.867 1 98.62 213 VAL A C 1
ATOM 1596 O O . VAL A 1 213 ? 6.719 4.672 8.094 1 98.62 213 VAL A O 1
ATOM 1599 N N . ILE A 1 214 ? 4.633 4.527 8.797 1 97.25 214 ILE A N 1
ATOM 1600 C CA . ILE A 1 214 ? 4.934 4.676 10.211 1 97.25 214 ILE A CA 1
ATOM 1601 C C . ILE A 1 214 ? 4.656 3.361 10.938 1 97.25 214 ILE A C 1
ATOM 1603 O O . ILE A 1 214 ? 3.557 2.809 10.836 1 97.25 214 ILE A O 1
ATOM 1607 N N . THR A 1 215 ? 5.613 2.85 11.625 1 98 215 THR A N 1
ATOM 1608 C CA . THR A 1 215 ? 5.48 1.628 12.414 1 98 215 THR A CA 1
ATOM 1609 C C . THR A 1 215 ? 5.543 1.938 13.906 1 98 215 THR A C 1
ATOM 1611 O O . THR A 1 215 ? 6.551 2.453 14.391 1 98 215 THR A O 1
ATOM 1614 N N . THR A 1 216 ? 4.465 1.586 14.625 1 96.12 216 THR A N 1
ATOM 1615 C CA . THR A 1 216 ? 4.449 1.785 16.078 1 96.12 216 THR A CA 1
ATOM 1616 C C . THR A 1 216 ? 5.355 0.772 16.766 1 96.12 216 THR A C 1
ATOM 1618 O O . THR A 1 216 ? 5.246 -0.432 16.531 1 96.12 216 THR A O 1
ATOM 1621 N N . LYS A 1 217 ? 6.16 1.333 17.609 1 94.44 217 LYS A N 1
ATOM 1622 C CA . LYS A 1 217 ? 7.09 0.477 18.344 1 94.44 217 LYS A CA 1
ATOM 1623 C C . LYS A 1 217 ? 6.5 0.034 19.688 1 94.44 217 LYS A C 1
ATOM 1625 O O . LYS A 1 217 ? 5.609 0.693 20.219 1 94.44 217 LYS A O 1
ATOM 1630 N N . TRP A 1 218 ? 6.914 -1.074 20.219 1 90.75 218 TRP A N 1
ATOM 1631 C CA . TRP A 1 218 ? 6.656 -1.581 21.562 1 90.75 218 TRP A CA 1
ATOM 1632 C C . TRP A 1 218 ? 5.176 -1.905 21.75 1 90.75 218 TRP A C 1
ATOM 1634 O O . TRP A 1 218 ? 4.629 -1.741 22.844 1 90.75 218 TRP A O 1
ATOM 1644 N N . VAL A 1 219 ? 4.48 -2.074 20.734 1 90.44 219 VAL A N 1
ATOM 1645 C CA . VAL A 1 219 ? 3.107 -2.562 20.719 1 90.44 219 VAL A CA 1
ATOM 1646 C C . VAL A 1 219 ? 3.039 -3.895 19.984 1 90.44 219 VAL A C 1
ATOM 1648 O O . VAL A 1 219 ? 3.635 -4.047 18.906 1 90.44 219 VAL A O 1
ATOM 1651 N N . THR A 1 220 ? 2.34 -4.82 20.594 1 91.69 220 THR A N 1
ATOM 1652 C CA . THR A 1 220 ? 2.195 -6.129 19.969 1 91.69 220 THR A CA 1
ATOM 1653 C C . THR A 1 220 ? 1.717 -5.996 18.516 1 91.69 220 THR A C 1
ATOM 1655 O O . THR A 1 220 ? 0.788 -5.234 18.234 1 91.69 220 THR A O 1
ATOM 1658 N N . GLY A 1 221 ? 2.371 -6.641 17.609 1 94.25 221 GLY A N 1
ATOM 1659 C CA . GLY A 1 221 ? 2.002 -6.66 16.203 1 94.25 221 GLY A CA 1
ATOM 1660 C C . GLY A 1 221 ? 2.609 -5.516 15.406 1 94.25 221 GLY A C 1
ATOM 1661 O O . GLY A 1 221 ? 2.51 -5.484 14.18 1 94.25 221 GLY A O 1
ATOM 1662 N N . SER A 1 222 ? 3.199 -4.473 16.156 1 96.75 222 SER A N 1
ATOM 1663 C CA . SER A 1 222 ? 3.826 -3.322 15.516 1 96.75 222 SER A CA 1
ATOM 1664 C C . SER A 1 222 ? 2.922 -2.723 14.445 1 96.75 222 SER A C 1
ATOM 1666 O O . SER A 1 222 ? 3.312 -2.621 13.281 1 96.75 222 SER A O 1
ATOM 1668 N N . PRO A 1 223 ? 1.651 -2.342 14.82 1 96.56 223 PRO A N 1
ATOM 1669 C CA . PRO A 1 223 ? 0.721 -1.834 13.812 1 96.56 223 PRO A CA 1
ATOM 1670 C C . PRO A 1 223 ? 1.257 -0.603 13.086 1 96.56 223 PRO A C 1
ATOM 1672 O O . PRO A 1 223 ? 2.006 0.186 13.664 1 96.56 223 PRO A O 1
ATOM 1675 N N . GLN A 1 224 ? 0.765 -0.469 11.812 1 96.94 224 GLN A N 1
ATOM 1676 C CA . GLN A 1 224 ? 1.347 0.56 10.953 1 96.94 224 GLN A CA 1
ATOM 1677 C C . GLN A 1 224 ? 0.271 1.497 10.414 1 96.94 224 GLN A C 1
ATOM 1679 O O . GLN A 1 224 ? -0.905 1.133 10.352 1 96.94 224 GLN A O 1
ATOM 1684 N N . TYR A 1 225 ? 0.686 2.715 10.156 1 95.31 225 TYR A N 1
ATOM 1685 C CA . TYR A 1 225 ? -0.013 3.652 9.281 1 95.31 225 TYR A CA 1
ATOM 1686 C C . TYR A 1 225 ? 0.752 3.861 7.98 1 95.31 225 TYR A C 1
ATOM 1688 O O . TYR A 1 225 ? 1.949 4.156 8 1 95.31 225 TYR A O 1
ATOM 1696 N N . THR A 1 226 ? 0.075 3.695 6.848 1 97.5 226 THR A N 1
ATOM 1697 C CA . THR A 1 226 ? 0.709 3.852 5.543 1 97.5 226 THR A CA 1
ATOM 1698 C C . THR A 1 226 ? -0.021 4.902 4.711 1 97.5 226 THR A C 1
ATOM 1700 O O . THR A 1 226 ? -1.253 4.934 4.684 1 97.5 226 THR A O 1
ATOM 1703 N N . LEU A 1 227 ? 0.727 5.762 4.133 1 97 227 LEU A N 1
ATOM 1704 C CA . LEU A 1 227 ? 0.259 6.742 3.162 1 97 227 LEU A CA 1
ATOM 1705 C C . LEU A 1 227 ? 0.936 6.539 1.811 1 97 227 LEU A C 1
ATOM 1707 O O . LEU A 1 227 ? 2.164 6.461 1.731 1 97 227 LEU A O 1
ATOM 1711 N N . ARG A 1 228 ? 0.154 6.375 0.758 1 98.06 228 ARG A N 1
ATOM 1712 C CA . ARG A 1 228 ? 0.65 6.309 -0.613 1 98.06 228 ARG A CA 1
ATOM 1713 C C . ARG A 1 228 ? 0.13 7.48 -1.44 1 98.06 228 ARG A C 1
ATOM 1715 O O . ARG A 1 228 ? -1.062 7.789 -1.403 1 98.06 228 ARG A O 1
ATOM 1722 N N . PHE A 1 229 ? 1.023 8.086 -2.195 1 97 229 PHE A N 1
ATOM 1723 C CA . PHE A 1 229 ? 0.663 9.203 -3.062 1 97 229 PHE A CA 1
ATOM 1724 C C . PHE A 1 229 ? 0.676 8.773 -4.527 1 97 229 PHE A C 1
ATOM 1726 O O . PHE A 1 229 ? 1.552 8.016 -4.949 1 97 229 PHE A O 1
ATOM 1733 N N . ARG A 1 230 ? -0.275 9.305 -5.215 1 96 230 ARG A N 1
ATOM 1734 C CA . ARG A 1 230 ? -0.337 9.047 -6.648 1 96 230 ARG A CA 1
ATOM 1735 C C . ARG A 1 230 ? -0.793 10.289 -7.406 1 96 230 ARG A C 1
ATOM 1737 O O . ARG A 1 230 ? -1.466 11.156 -6.844 1 96 230 ARG A O 1
ATOM 1744 N N . ASN A 1 231 ? -0.381 10.367 -8.633 1 95.5 231 ASN A N 1
ATOM 1745 C CA . ASN A 1 231 ? -0.876 11.367 -9.578 1 95.5 231 ASN A CA 1
ATOM 1746 C C . ASN A 1 231 ? -0.605 12.789 -9.078 1 95.5 231 ASN A C 1
ATOM 1748 O O . ASN A 1 231 ? -1.508 13.625 -9.055 1 95.5 231 ASN A O 1
ATOM 1752 N N . TRP A 1 232 ? 0.621 13.039 -8.75 1 95.62 232 TRP A N 1
ATOM 1753 C CA . TRP A 1 232 ? 1.022 14.406 -8.43 1 95.62 232 TRP A CA 1
ATOM 1754 C C . TRP A 1 232 ? 0.81 15.328 -9.625 1 95.62 232 TRP A C 1
ATOM 1756 O O . TRP A 1 232 ? 1.229 15.008 -10.742 1 95.62 232 TRP A O 1
ATOM 1766 N N . ALA A 1 233 ? 0.118 16.391 -9.391 1 95.19 233 ALA A N 1
ATOM 1767 C CA . ALA A 1 233 ? -0.057 17.422 -10.398 1 95.19 233 ALA A CA 1
ATOM 1768 C C . ALA A 1 233 ? 0.343 18.797 -9.844 1 95.19 233 ALA A C 1
ATOM 1770 O O . ALA A 1 233 ? -0.043 19.156 -8.734 1 95.19 233 ALA A O 1
ATOM 1771 N N . THR A 1 234 ? 1.135 19.422 -10.617 1 91.5 234 THR A N 1
ATOM 1772 C CA . THR A 1 234 ? 1.596 20.75 -10.18 1 91.5 234 THR A CA 1
ATOM 1773 C C . THR A 1 234 ? 0.857 21.844 -10.93 1 91.5 234 THR A C 1
ATOM 1775 O O . THR A 1 234 ? 0.571 21.719 -12.117 1 91.5 234 THR A O 1
ATOM 1778 N N . GLY A 1 235 ? 0.495 22.766 -10.227 1 86.38 235 GLY A N 1
ATOM 1779 C CA . GLY A 1 235 ? -0.214 23.906 -10.789 1 86.38 235 GLY A CA 1
ATOM 1780 C C . GLY A 1 235 ? -1.688 23.641 -11.023 1 86.38 235 GLY A C 1
ATOM 1781 O O . GLY A 1 235 ? -2.182 22.547 -10.711 1 86.38 235 GLY A O 1
ATOM 1782 N N . GLY A 1 236 ? -2.457 24.656 -11.312 1 84.94 236 GLY A N 1
ATOM 1783 C CA . GLY A 1 236 ? -3.812 24.547 -11.828 1 84.94 236 GLY A CA 1
ATOM 1784 C C . GLY A 1 236 ? -4.855 24.422 -10.734 1 84.94 236 GLY A C 1
ATOM 1785 O O . GLY A 1 236 ? -5.973 23.953 -10.984 1 84.94 236 GLY A O 1
ATOM 1786 N N . VAL A 1 237 ? -4.488 24.688 -9.516 1 88.12 237 VAL A N 1
ATOM 1787 C CA . VAL A 1 237 ? -5.496 24.641 -8.461 1 88.12 237 VAL A CA 1
ATOM 1788 C C . VAL A 1 237 ? -6.152 26.016 -8.305 1 88.12 237 VAL A C 1
ATOM 1790 O O . VAL A 1 237 ? -5.469 27.016 -8.148 1 88.12 237 VAL A O 1
ATOM 1793 N N . SER A 1 238 ? -7.422 26.016 -8.484 1 88.62 238 SER A N 1
ATOM 1794 C CA . SER A 1 238 ? -8.164 27.266 -8.328 1 88.62 238 SER A CA 1
ATOM 1795 C C . SER A 1 238 ? -8.5 27.531 -6.863 1 88.62 238 SER A C 1
ATOM 1797 O O . SER A 1 238 ? -9 26.641 -6.168 1 88.62 238 SER A O 1
ATOM 1799 N N . SER A 1 239 ? -8.312 28.75 -6.488 1 86.31 239 SER A N 1
ATOM 1800 C CA . SER A 1 239 ? -8.648 29.125 -5.117 1 86.31 239 SER A CA 1
ATOM 1801 C C . SER A 1 239 ? -10.148 28.969 -4.852 1 86.31 239 SER A C 1
ATOM 1803 O O . SER A 1 239 ? -10.562 28.797 -3.705 1 86.31 239 SER A O 1
ATOM 1805 N N . LYS A 1 240 ? -10.906 29.047 -5.848 1 88.5 240 LYS A N 1
ATOM 1806 C CA . LYS A 1 240 ? -12.352 28.891 -5.707 1 88.5 240 LYS A CA 1
ATOM 1807 C C . LYS A 1 240 ? -12.711 27.5 -5.195 1 88.5 240 LYS A C 1
ATOM 1809 O O . LYS A 1 240 ? -13.75 27.312 -4.559 1 88.5 240 LYS A O 1
ATOM 1814 N N . SER A 1 241 ? -11.789 26.656 -5.379 1 91.69 241 SER A N 1
ATOM 1815 C CA . SER A 1 241 ? -12.047 25.281 -4.988 1 91.69 241 SER A CA 1
ATOM 1816 C C . SER A 1 241 ? -11.938 25.094 -3.479 1 91.69 241 SER A C 1
ATOM 1818 O O . SER A 1 241 ? -12.359 24.078 -2.938 1 91.69 241 SER A O 1
ATOM 1820 N N . PHE A 1 242 ? -11.469 26.094 -2.768 1 96.38 242 PHE A N 1
ATOM 1821 C CA . PHE A 1 242 ? -11.258 25.969 -1.331 1 96.38 242 PHE A CA 1
ATOM 1822 C C . PHE A 1 242 ? -12.453 26.5 -0.554 1 96.38 242 PHE A C 1
ATOM 1824 O O . PHE A 1 242 ? -12.555 26.297 0.658 1 96.38 242 PHE A O 1
ATOM 1831 N N . GLU A 1 243 ? -13.289 27.109 -1.308 1 94.5 243 GLU A N 1
ATOM 1832 C CA . GLU A 1 243 ? -14.508 27.594 -0.668 1 94.5 243 GLU A CA 1
ATOM 1833 C C . GLU A 1 243 ? -15.508 26.469 -0.455 1 94.5 243 GLU A C 1
ATOM 1835 O O . GLU A 1 243 ? -15.703 25.625 -1.335 1 94.5 243 GLU A O 1
ATOM 1840 N N . PHE A 1 244 ? -16.062 26.516 0.753 1 96.31 244 PHE A N 1
ATOM 1841 C CA . PHE A 1 244 ? -17.094 25.531 1.057 1 96.31 244 PHE A CA 1
ATOM 1842 C C . PHE A 1 244 ? -18.453 26.203 1.188 1 96.31 244 PHE A C 1
ATOM 1844 O O . PHE A 1 244 ? -18.625 27.125 1.993 1 96.31 244 PHE A O 1
ATOM 1851 N N . LYS A 1 245 ? -19.297 25.734 0.338 1 95.44 245 LYS A N 1
ATOM 1852 C CA . LYS A 1 245 ? -20.703 26.078 0.459 1 95.44 245 LYS A CA 1
ATOM 1853 C C . LYS A 1 245 ? -21.531 24.875 0.902 1 95.44 245 LYS A C 1
ATOM 1855 O O . LYS A 1 245 ? -21.688 23.906 0.151 1 95.44 245 LYS A O 1
ATOM 1860 N N . PRO A 1 246 ? -22.031 24.969 2.074 1 94.94 246 PRO A N 1
ATOM 1861 C CA . PRO A 1 246 ? -22.812 23.812 2.529 1 94.94 246 PRO A CA 1
ATOM 1862 C C . PRO A 1 246 ? -24.062 23.578 1.687 1 94.94 246 PRO A C 1
ATOM 1864 O O . PRO A 1 246 ? -24.719 24.531 1.253 1 94.94 246 PRO A O 1
ATOM 1867 N N . PRO A 1 247 ? -24.312 22.328 1.47 1 95.19 247 PRO A N 1
ATOM 1868 C CA . PRO A 1 247 ? -25.625 22.062 0.911 1 95.19 247 PRO A CA 1
ATOM 1869 C C . PRO A 1 247 ? -26.75 22.672 1.741 1 95.19 247 PRO A C 1
ATOM 1871 O O . PRO A 1 247 ? -26.625 22.797 2.961 1 95.19 247 PRO A O 1
ATOM 1874 N N . THR A 1 248 ? -27.906 22.953 1.052 1 94.69 248 THR A N 1
ATOM 1875 C CA . THR A 1 248 ? -29 23.672 1.684 1 94.69 248 THR A CA 1
ATOM 1876 C C . THR A 1 248 ? -29.562 22.891 2.867 1 94.69 248 THR A C 1
ATOM 1878 O O . THR A 1 248 ? -29.969 23.469 3.875 1 94.69 248 THR A O 1
ATOM 1881 N N . ASP A 1 249 ? -29.5 21.578 2.824 1 95.5 249 ASP A N 1
ATOM 1882 C CA . ASP A 1 249 ? -30.125 20.75 3.848 1 95.5 249 ASP A CA 1
ATOM 1883 C C . ASP A 1 249 ? -29.094 20.234 4.84 1 95.5 249 ASP A C 1
ATOM 1885 O O . ASP A 1 249 ? -29.406 19.391 5.695 1 95.5 249 ASP A O 1
ATOM 1889 N N . ALA A 1 250 ? -27.859 20.766 4.727 1 95.56 250 ALA A N 1
ATOM 1890 C CA . ALA A 1 250 ? -26.828 20.312 5.664 1 95.56 250 ALA A CA 1
ATOM 1891 C C . ALA A 1 250 ? -26.984 21 7.016 1 95.56 250 ALA A C 1
ATOM 1893 O O . ALA A 1 250 ? -27.281 22.188 7.086 1 95.56 250 ALA A O 1
ATOM 1894 N N . ARG A 1 251 ? -26.781 20.25 8.102 1 95.12 251 ARG A N 1
ATOM 1895 C CA . ARG A 1 251 ? -26.891 20.781 9.453 1 95.12 251 ARG A CA 1
ATOM 1896 C C . ARG A 1 251 ? -25.531 21.172 10.008 1 95.12 251 ARG A C 1
ATOM 1898 O O . ARG A 1 251 ? -24.562 20.406 9.875 1 95.12 251 ARG A O 1
ATOM 1905 N N . LYS A 1 252 ? -25.484 22.281 10.609 1 94.94 252 LYS A N 1
ATOM 1906 C CA . LYS A 1 252 ? -24.266 22.703 11.266 1 94.94 252 LYS A CA 1
ATOM 1907 C C . LYS A 1 252 ? -24.125 22.062 12.641 1 94.94 252 LYS A C 1
ATOM 1909 O O . LYS A 1 252 ? -25.094 21.969 13.391 1 94.94 252 LYS A O 1
ATOM 1914 N N . VAL A 1 253 ? -22.953 21.562 12.875 1 92.38 253 VAL A N 1
ATOM 1915 C CA . VAL A 1 253 ? -22.656 21 14.188 1 92.38 253 VAL A CA 1
ATOM 1916 C C . VAL A 1 253 ? -21.516 21.781 14.836 1 92.38 253 VAL A C 1
ATOM 1918 O O . VAL A 1 253 ? -20.734 22.438 14.141 1 92.38 253 VAL A O 1
ATOM 1921 N N . ASP A 1 254 ? -21.375 21.594 16.203 1 85.5 254 ASP A N 1
ATOM 1922 C CA . ASP A 1 254 ? -20.375 22.375 16.922 1 85.5 254 ASP A CA 1
ATOM 1923 C C . ASP A 1 254 ? -19.234 21.469 17.391 1 85.5 254 ASP A C 1
ATOM 1925 O O . ASP A 1 254 ? -18.156 21.969 17.75 1 85.5 254 ASP A O 1
ATOM 1929 N N . VAL A 1 255 ? -19.547 20.172 17.391 1 77.25 255 VAL A N 1
ATOM 1930 C CA . VAL A 1 255 ? -18.516 19.297 17.938 1 77.25 255 VAL A CA 1
ATOM 1931 C C . VAL A 1 255 ? -18.125 18.25 16.891 1 77.25 255 VAL A C 1
ATOM 1933 O O . VAL A 1 255 ? -19 17.609 16.281 1 77.25 255 VAL A O 1
ATOM 1936 N N . VAL A 1 256 ? -16.906 18.25 16.656 1 81.19 256 VAL A N 1
ATOM 1937 C CA . VAL A 1 256 ? -16.312 17.25 15.773 1 81.19 256 VAL A CA 1
ATOM 1938 C C . VAL A 1 256 ? -15.188 16.516 16.5 1 81.19 256 VAL A C 1
ATOM 1940 O O . VAL A 1 256 ? -14.414 17.141 17.234 1 81.19 256 VAL A O 1
ATOM 1943 N N . HIS A 1 257 ? -15.141 15.133 16.344 1 81.81 257 HIS A N 1
ATOM 1944 C CA . HIS A 1 257 ? -14.016 14.391 16.891 1 81.81 257 HIS A CA 1
ATOM 1945 C C . HIS A 1 257 ? -13.539 13.312 15.922 1 81.81 257 HIS A C 1
ATOM 1947 O O . HIS A 1 257 ? -14.203 13.039 14.922 1 81.81 257 HIS A O 1
ATOM 1953 N N . THR A 1 258 ? -12.391 12.82 16.219 1 77.19 258 THR A N 1
ATOM 1954 C CA . THR A 1 258 ? -11.82 11.758 15.398 1 77.19 258 THR A CA 1
ATOM 1955 C C . THR A 1 258 ? -11.953 10.406 16.094 1 77.19 258 THR A C 1
ATOM 1957 O O . THR A 1 258 ? -11.859 10.328 17.328 1 77.19 258 THR A O 1
ATOM 1960 N N . ASP A 1 259 ? -12.133 9.414 15.242 1 72.75 259 ASP A N 1
ATOM 1961 C CA . ASP A 1 259 ? -12.18 8.078 15.812 1 72.75 259 ASP A CA 1
ATOM 1962 C C . ASP A 1 259 ? -10.812 7.398 15.734 1 72.75 259 ASP A C 1
ATOM 1964 O O . ASP A 1 259 ? -9.812 8.047 15.438 1 72.75 259 ASP A O 1
ATOM 1968 N N . VAL A 1 260 ? -10.844 6.145 16.062 1 62.81 260 VAL A N 1
ATOM 1969 C CA . VAL A 1 260 ? -9.602 5.406 16.266 1 62.81 260 VAL A CA 1
ATOM 1970 C C . VAL A 1 260 ? -8.891 5.199 14.938 1 62.81 260 VAL A C 1
ATOM 1972 O O . VAL A 1 260 ? -7.691 4.926 14.898 1 62.81 260 VAL A O 1
ATOM 1975 N N . VAL A 1 261 ? -9.656 5.215 13.867 1 65.81 261 VAL A N 1
ATOM 1976 C CA . VAL A 1 261 ? -8.992 4.98 12.594 1 65.81 261 VAL A CA 1
ATOM 1977 C C . VAL A 1 261 ? -8.75 6.312 11.883 1 65.81 261 VAL A C 1
ATOM 1979 O O . VAL A 1 261 ? -8.43 6.34 10.695 1 65.81 261 VAL A O 1
ATOM 1982 N N . GLY A 1 262 ? -9.031 7.379 12.641 1 64.88 262 GLY A N 1
ATOM 1983 C CA . GLY A 1 262 ? -8.672 8.695 12.141 1 64.88 262 GLY A CA 1
ATOM 1984 C C . GLY A 1 262 ? -9.797 9.367 11.367 1 64.88 262 GLY A C 1
ATOM 1985 O O . GLY A 1 262 ? -9.586 10.391 10.719 1 64.88 262 GLY A O 1
ATOM 1986 N N . ASP A 1 263 ? -10.906 8.734 11.562 1 72.94 263 ASP A N 1
ATOM 1987 C CA . ASP A 1 263 ? -12.008 9.32 10.805 1 72.94 263 ASP A CA 1
ATOM 1988 C C . ASP A 1 263 ? -12.719 10.391 11.625 1 72.94 263 ASP A C 1
ATOM 1990 O O . ASP A 1 263 ? -12.906 10.234 12.836 1 72.94 263 ASP A O 1
ATOM 1994 N N . LEU A 1 264 ? -13 11.508 10.984 1 74.25 264 LEU A N 1
ATOM 1995 C CA . LEU A 1 264 ? -13.766 12.578 11.609 1 74.25 264 LEU A CA 1
ATOM 1996 C C . LEU A 1 264 ? -15.203 12.148 11.867 1 74.25 264 LEU A C 1
ATOM 1998 O O . LEU A 1 264 ? -15.883 11.656 10.961 1 74.25 264 LEU A O 1
ATOM 2002 N N . LEU A 1 265 ? -15.562 12.133 13.125 1 74.81 265 LEU A N 1
ATOM 2003 C CA . LEU A 1 265 ? -16.938 11.898 13.531 1 74.81 265 LEU A CA 1
ATOM 2004 C C . LEU A 1 265 ? -17.641 13.219 13.836 1 74.81 265 LEU A C 1
ATOM 2006 O O . LEU A 1 265 ? -17.281 13.914 14.781 1 74.81 265 LEU A O 1
ATOM 2010 N N . LEU A 1 266 ? -18.547 13.586 12.867 1 73.5 266 LEU A N 1
ATOM 2011 C CA . LEU A 1 266 ? -19.375 14.766 13.07 1 73.5 266 LEU A CA 1
ATOM 2012 C C . LEU A 1 266 ? -20.719 14.391 13.672 1 73.5 266 LEU A C 1
ATOM 2014 O O . LEU A 1 266 ? -21.438 13.562 13.109 1 73.5 266 LEU A O 1
ATOM 2018 N N . GLU A 1 267 ? -20.875 14.461 15.047 1 65.81 267 GLU A N 1
ATOM 2019 C CA . GLU A 1 267 ? -22.109 14.039 15.688 1 65.81 267 GLU A CA 1
ATOM 2020 C C . GLU A 1 267 ? -23.047 15.227 15.93 1 65.81 267 GLU A C 1
ATOM 2022 O O . GLU A 1 267 ? -22.578 16.297 16.328 1 65.81 267 GLU A O 1
ATOM 2027 N N . ALA A 1 268 ? -24.391 15.109 15.391 1 58.25 268 ALA A N 1
ATOM 2028 C CA . ALA A 1 268 ? -25.469 16.031 15.734 1 58.25 268 ALA A CA 1
ATOM 2029 C C . ALA A 1 268 ? -25.891 15.875 17.188 1 58.25 268 ALA A C 1
ATOM 2031 O O . ALA A 1 268 ? -26 14.75 17.688 1 58.25 268 ALA A O 1
ATOM 2032 N N . GLN A 1 269 ? -25.375 16.688 18.062 1 48.91 269 GLN A N 1
ATOM 2033 C CA . GLN A 1 269 ? -26 16.656 19.375 1 48.91 269 GLN A CA 1
ATOM 2034 C C . GLN A 1 269 ? -27.516 16.562 19.266 1 48.91 269 GLN A C 1
ATOM 2036 O O . GLN A 1 269 ? -28.125 17.328 18.516 1 48.91 269 GLN A O 1
ATOM 2041 N N . GLN A 1 270 ? -28.125 15.352 19.453 1 42.16 270 GLN A N 1
ATOM 2042 C CA . GLN A 1 270 ? -29.547 15.344 19.719 1 42.16 270 GLN A CA 1
ATOM 2043 C C . GLN A 1 270 ? -29.922 16.359 20.812 1 42.16 270 GLN A C 1
ATOM 2045 O O . GLN A 1 270 ? -29.156 16.562 21.75 1 42.16 270 GLN A O 1
ATOM 2050 N N . MET B 1 1 ? -68 -92.562 62.125 1 20.28 1 MET B N 1
ATOM 2051 C CA . MET B 1 1 ? -67.188 -92.125 61 1 20.28 1 MET B CA 1
ATOM 2052 C C . MET B 1 1 ? -67.75 -90.875 60.344 1 20.28 1 MET B C 1
ATOM 2054 O O . MET B 1 1 ? -68.562 -91 59.406 1 20.28 1 MET B O 1
ATOM 2058 N N . LYS B 1 2 ? -68.188 -89.938 61.281 1 24.97 2 LYS B N 1
ATOM 2059 C CA . LYS B 1 2 ? -69.125 -88.75 61.219 1 24.97 2 LYS B CA 1
ATOM 2060 C C . LYS B 1 2 ? -68.562 -87.688 60.281 1 24.97 2 LYS B C 1
ATOM 2062 O O . LYS B 1 2 ? -67.438 -87.25 60.469 1 24.97 2 LYS B O 1
ATOM 2067 N N . GLN B 1 3 ? -68.875 -87.688 58.938 1 22.33 3 GLN B N 1
ATOM 2068 C CA . GLN B 1 3 ? -68.562 -87.125 57.656 1 22.33 3 GLN B CA 1
ATOM 2069 C C . GLN B 1 3 ? -68.688 -85.625 57.656 1 22.33 3 GLN B C 1
ATOM 2071 O O . GLN B 1 3 ? -69.812 -85.062 57.719 1 22.33 3 GLN B O 1
ATOM 2076 N N . GLN B 1 4 ? -67.812 -84.875 58.438 1 25.12 4 GLN B N 1
ATOM 2077 C CA . GLN B 1 4 ? -67.875 -83.438 58.781 1 25.12 4 GLN B CA 1
ATOM 2078 C C . GLN B 1 4 ? -67.688 -82.562 57.531 1 25.12 4 GLN B C 1
ATOM 2080 O O . GLN B 1 4 ? -66.75 -82.75 56.75 1 25.12 4 GLN B O 1
ATOM 2085 N N . ASN B 1 5 ? -68.812 -82.062 56.906 1 23.86 5 ASN B N 1
ATOM 2086 C CA . ASN B 1 5 ? -69.188 -81.375 55.656 1 23.86 5 ASN B CA 1
ATOM 2087 C C . ASN B 1 5 ? -68.5 -80 55.531 1 23.86 5 ASN B C 1
ATOM 2089 O O . ASN B 1 5 ? -68.875 -79.062 56.281 1 23.86 5 ASN B O 1
ATOM 2093 N N . VAL B 1 6 ? -67.125 -79.875 55.438 1 27.36 6 VAL B N 1
ATOM 2094 C CA . VAL B 1 6 ? -66.375 -78.688 55.594 1 27.36 6 VAL B CA 1
ATOM 2095 C C . VAL B 1 6 ? -66.625 -77.75 54.406 1 27.36 6 VAL B C 1
ATOM 2097 O O . VAL B 1 6 ? -66.5 -78.125 53.25 1 27.36 6 VAL B O 1
ATOM 2100 N N . GLY B 1 7 ? -67.625 -76.812 54.5 1 22.44 7 GLY B N 1
ATOM 2101 C CA . GLY B 1 7 ? -68.188 -75.812 53.594 1 22.44 7 GLY B CA 1
ATOM 2102 C C . GLY B 1 7 ? -67.188 -74.875 53 1 22.44 7 GLY B C 1
ATOM 2103 O O . GLY B 1 7 ? -66.5 -74.125 53.75 1 22.44 7 GLY B O 1
ATOM 2104 N N . ALA B 1 8 ? -66.562 -75.125 51.844 1 25.27 8 ALA B N 1
ATOM 2105 C CA . ALA B 1 8 ? -65.438 -74.5 51.062 1 25.27 8 ALA B CA 1
ATOM 2106 C C . ALA B 1 8 ? -65.875 -73.188 50.5 1 25.27 8 ALA B C 1
ATOM 2108 O O . ALA B 1 8 ? -66.75 -73.062 49.656 1 25.27 8 ALA B O 1
ATOM 2109 N N . ASN B 1 9 ? -65.938 -72.125 51.344 1 22.86 9 ASN B N 1
ATOM 2110 C CA . ASN B 1 9 ? -66.438 -70.75 51 1 22.86 9 ASN B CA 1
ATOM 2111 C C . ASN B 1 9 ? -65.562 -70.188 49.844 1 22.86 9 ASN B C 1
ATOM 2113 O O . ASN B 1 9 ? -64.375 -70.25 49.875 1 22.86 9 ASN B O 1
ATOM 2117 N N . LEU B 1 10 ? -66.125 -70 48.594 1 23.75 10 LEU B N 1
ATOM 2118 C CA . LEU B 1 10 ? -65.812 -69.625 47.219 1 23.75 10 LEU B CA 1
ATOM 2119 C C . LEU B 1 10 ? -65.375 -68.188 47.125 1 23.75 10 LEU B C 1
ATOM 2121 O O . LEU B 1 10 ? -66.188 -67.25 47.156 1 23.75 10 LEU B O 1
ATOM 2125 N N . VAL B 1 11 ? -64.438 -67.625 47.969 1 26.58 11 VAL B N 1
ATOM 2126 C CA . VAL B 1 11 ? -64.25 -66.188 47.938 1 26.58 11 VAL B CA 1
ATOM 2127 C C . VAL B 1 11 ? -63.719 -65.812 46.562 1 26.58 11 VAL B C 1
ATOM 2129 O O . VAL B 1 11 ? -62.719 -66.375 46.062 1 26.58 11 VAL B O 1
ATOM 2132 N N . SER B 1 12 ? -64.562 -65.312 45.594 1 26.27 12 SER B N 1
ATOM 2133 C CA . SER B 1 12 ? -64.438 -64.938 44.219 1 26.27 12 SER B CA 1
ATOM 2134 C C . SER B 1 12 ? -63.5 -63.75 44.062 1 26.27 12 SER B C 1
ATOM 2136 O O . SER B 1 12 ? -63.719 -62.688 44.656 1 26.27 12 SER B O 1
ATOM 2138 N N . GLY B 1 13 ? -62.188 -63.875 44.156 1 24.5 13 GLY B N 1
ATOM 2139 C CA . GLY B 1 13 ? -61.188 -62.812 44.094 1 24.5 13 GLY B CA 1
ATOM 2140 C C . GLY B 1 13 ? -61.219 -62.031 42.781 1 24.5 13 GLY B C 1
ATOM 2141 O O . GLY B 1 13 ? -61.25 -62.625 41.719 1 24.5 13 GLY B O 1
ATOM 2142 N N . THR B 1 14 ? -62 -60.906 42.75 1 26.95 14 THR B N 1
ATOM 2143 C CA . THR B 1 14 ? -62.156 -59.969 41.625 1 26.95 14 THR B CA 1
ATOM 2144 C C . THR B 1 14 ? -60.812 -59.531 41.094 1 26.95 14 THR B C 1
ATOM 2146 O O . THR B 1 14 ? -59.969 -59.031 41.812 1 26.95 14 THR B O 1
ATOM 2149 N N . ARG B 1 15 ? -60.25 -60.156 40.094 1 26.25 15 ARG B N 1
ATOM 2150 C CA . ARG B 1 15 ? -59.031 -59.906 39.344 1 26.25 15 ARG B CA 1
ATOM 2151 C C . ARG B 1 15 ? -59.062 -58.531 38.688 1 26.25 15 ARG B C 1
ATOM 2153 O O . ARG B 1 15 ? -59.875 -58.281 37.781 1 26.25 15 ARG B O 1
ATOM 2160 N N . ARG B 1 16 ? -58.875 -57.406 39.438 1 26.67 16 ARG B N 1
ATOM 2161 C CA . ARG B 1 16 ? -58.781 -56.062 38.812 1 26.67 16 ARG B CA 1
ATOM 2162 C C . ARG B 1 16 ? -57.75 -56.062 37.688 1 26.67 16 ARG B C 1
ATOM 2164 O O . ARG B 1 16 ? -56.625 -56.469 37.875 1 26.67 16 ARG B O 1
ATOM 2171 N N . ARG B 1 17 ? -58.219 -56.156 36.469 1 26.38 17 ARG B N 1
ATOM 2172 C CA . ARG B 1 17 ? -57.469 -56.062 35.219 1 26.38 17 ARG B CA 1
ATOM 2173 C C . ARG B 1 17 ? -56.656 -54.75 35.125 1 26.38 17 ARG B C 1
ATOM 2175 O O . ARG B 1 17 ? -57.25 -53.688 35.219 1 26.38 17 ARG B O 1
ATOM 2182 N N . ALA B 1 18 ? -55.531 -54.625 35.781 1 27.12 18 ALA B N 1
ATOM 2183 C CA . ALA B 1 18 ? -54.656 -53.469 35.688 1 27.12 18 ALA B CA 1
ATOM 2184 C C . ALA B 1 18 ? -54.344 -53.125 34.25 1 27.12 18 ALA B C 1
ATOM 2186 O O . ALA B 1 18 ? -53.812 -53.969 33.5 1 27.12 18 ALA B O 1
ATOM 2187 N N . GLY B 1 19 ? -55.219 -52.375 33.562 1 28.03 19 GLY B N 1
ATOM 2188 C CA . GLY B 1 19 ? -54.969 -51.844 32.219 1 28.03 19 GLY B CA 1
ATOM 2189 C C . GLY B 1 19 ? -53.625 -51.188 32.062 1 28.03 19 GLY B C 1
ATOM 2190 O O . GLY B 1 19 ? -53.312 -50.25 32.812 1 28.03 19 GLY B O 1
ATOM 2191 N N . GLY B 1 20 ? -52.594 -51.875 31.781 1 27.19 20 GLY B N 1
ATOM 2192 C CA . GLY B 1 20 ? -51.25 -51.406 31.5 1 27.19 20 GLY B CA 1
ATOM 2193 C C . GLY B 1 20 ? -51.219 -50.281 30.469 1 27.19 20 GLY B C 1
ATOM 2194 O O . GLY B 1 20 ? -51.75 -50.438 29.359 1 27.19 20 GLY B O 1
ATOM 2195 N N . LEU B 1 21 ? -51.375 -49 30.906 1 31.03 21 LEU B N 1
ATOM 2196 C CA . LEU B 1 21 ? -51.188 -47.844 30.047 1 31.03 21 LEU B CA 1
ATOM 2197 C C . LEU B 1 21 ? -49.906 -47.969 29.25 1 31.03 21 LEU B C 1
ATOM 2199 O O . LEU B 1 21 ? -48.812 -48.031 29.828 1 31.03 21 LEU B O 1
ATOM 2203 N N . ALA B 1 22 ? -49.938 -48.562 28.078 1 32.62 22 ALA B N 1
ATOM 2204 C CA . ALA B 1 22 ? -48.812 -48.531 27.125 1 32.62 22 ALA B CA 1
ATOM 2205 C C . ALA B 1 22 ? -48.375 -47.094 26.875 1 32.62 22 ALA B C 1
ATOM 2207 O O . ALA B 1 22 ? -49.125 -46.281 26.328 1 32.62 22 ALA B O 1
ATOM 2208 N N . VAL B 1 23 ? -47.562 -46.562 27.734 1 31.88 23 VAL B N 1
ATOM 2209 C CA . VAL B 1 23 ? -46.906 -45.281 27.406 1 31.88 23 VAL B CA 1
ATOM 2210 C C . VAL B 1 23 ? -46.219 -45.375 26.047 1 31.88 23 VAL B C 1
ATOM 2212 O O . VAL B 1 23 ? -45.344 -46.219 25.844 1 31.88 23 VAL B O 1
ATOM 2215 N N . ALA B 1 24 ? -46.938 -45.031 25 1 34.41 24 ALA B N 1
ATOM 2216 C CA . ALA B 1 24 ? -46.312 -44.844 23.688 1 34.41 24 ALA B CA 1
ATOM 2217 C C . ALA B 1 24 ? -45.094 -43.969 23.781 1 34.41 24 ALA B C 1
ATOM 2219 O O . ALA B 1 24 ? -45.188 -42.781 24.141 1 34.41 24 ALA B O 1
ATOM 2220 N N . ALA B 1 25 ? -43.938 -44.562 24.094 1 34.59 25 ALA B N 1
ATOM 2221 C CA . ALA B 1 25 ? -42.688 -43.844 23.953 1 34.59 25 ALA B CA 1
ATOM 2222 C C . ALA B 1 25 ? -42.594 -43.188 22.578 1 34.59 25 ALA B C 1
ATOM 2224 O O . ALA B 1 25 ? -42.469 -43.906 21.562 1 34.59 25 ALA B O 1
ATOM 2225 N N . MET B 1 26 ? -43.188 -42.031 22.391 1 38.22 26 MET B N 1
ATOM 2226 C CA . MET B 1 26 ? -42.875 -41.25 21.203 1 38.22 26 MET B CA 1
ATOM 2227 C C . MET B 1 26 ? -41.375 -41.062 21.062 1 38.22 26 MET B C 1
ATOM 2229 O O . MET B 1 26 ? -40.75 -40.375 21.875 1 38.22 26 MET B O 1
ATOM 2233 N N . ALA B 1 27 ? -40.688 -42.062 20.484 1 38.03 27 ALA B N 1
ATOM 2234 C CA . ALA B 1 27 ? -39.312 -41.812 20.062 1 38.03 27 ALA B CA 1
ATOM 2235 C C . ALA B 1 27 ? -39.219 -40.562 19.203 1 38.03 27 ALA B C 1
ATOM 2237 O O . ALA B 1 27 ? -39.75 -40.5 18.078 1 38.03 27 ALA B O 1
ATOM 2238 N N . VAL B 1 28 ? -39.156 -39.375 19.812 1 39.97 28 VAL B N 1
ATOM 2239 C CA . VAL B 1 28 ? -38.719 -38.219 19.031 1 39.97 28 VAL B CA 1
ATOM 2240 C C . VAL B 1 28 ? -37.438 -38.562 18.25 1 39.97 28 VAL B C 1
ATOM 2242 O O . VAL B 1 28 ? -36.406 -38.875 18.844 1 39.97 28 VAL B O 1
ATOM 2245 N N . ALA B 1 29 ? -37.562 -39.125 17.062 1 40.78 29 ALA B N 1
ATOM 2246 C CA . ALA B 1 29 ? -36.438 -39.125 16.141 1 40.78 29 ALA B CA 1
ATOM 2247 C C . ALA B 1 29 ? -35.719 -37.781 16.125 1 40.78 29 ALA B C 1
ATOM 2249 O O . ALA B 1 29 ? -36.25 -36.812 15.625 1 40.78 29 ALA B O 1
ATOM 2250 N N . LEU B 1 30 ? -34.906 -37.562 17.109 1 41.12 30 LEU B N 1
ATOM 2251 C CA . LEU B 1 30 ? -33.938 -36.5 16.844 1 41.12 30 LEU B CA 1
ATOM 2252 C C . LEU B 1 30 ? -33.344 -36.625 15.438 1 41.12 30 LEU B C 1
ATOM 2254 O O . LEU B 1 30 ? -32.625 -37.562 15.156 1 41.12 30 LEU B O 1
ATOM 2258 N N . SER B 1 31 ? -34.125 -36.281 14.445 1 41.25 31 SER B N 1
ATOM 2259 C CA . SER B 1 31 ? -33.469 -36.094 13.164 1 41.25 31 SER B CA 1
ATOM 2260 C C . SER B 1 31 ? -32.125 -35.375 13.359 1 41.25 31 SER B C 1
ATOM 2262 O O . SER B 1 31 ? -32.062 -34.219 13.734 1 41.25 31 SER B O 1
ATOM 2264 N N . ASN B 1 32 ? -31.156 -36.094 13.742 1 41.72 32 ASN B N 1
ATOM 2265 C CA . ASN B 1 32 ? -29.828 -35.531 13.531 1 41.72 32 ASN B CA 1
ATOM 2266 C C . ASN B 1 32 ? -29.672 -34.938 12.133 1 41.72 32 ASN B C 1
ATOM 2268 O O . ASN B 1 32 ? -29.375 -35.656 11.18 1 41.72 32 ASN B O 1
ATOM 2272 N N . ALA B 1 33 ? -30.484 -33.906 11.828 1 44.22 33 ALA B N 1
ATOM 2273 C CA . ALA B 1 33 ? -30 -33.219 10.641 1 44.22 33 ALA B CA 1
ATOM 2274 C C . ALA B 1 33 ? -28.469 -33.125 10.656 1 44.22 33 ALA B C 1
ATOM 2276 O O . ALA B 1 33 ? -27.859 -32.875 11.703 1 44.22 33 ALA B O 1
ATOM 2277 N N . PRO B 1 34 ? -27.812 -33.75 9.789 1 42.72 34 PRO B N 1
ATOM 2278 C CA . PRO B 1 34 ? -26.375 -33.5 9.789 1 42.72 34 PRO B CA 1
ATOM 2279 C C . PRO B 1 34 ? -26 -32.062 10.094 1 42.72 34 PRO B C 1
ATOM 2281 O O . PRO B 1 34 ? -26.703 -31.141 9.672 1 42.72 34 PRO B O 1
ATOM 2284 N N . SER B 1 35 ? -25.594 -31.734 11.258 1 43.66 35 SER B N 1
ATOM 2285 C CA . SER B 1 35 ? -24.938 -30.453 11.43 1 43.66 35 SER B CA 1
ATOM 2286 C C . SER B 1 35 ? -24.234 -30.016 10.156 1 43.66 35 SER B C 1
ATOM 2288 O O . SER B 1 35 ? -23.25 -30.656 9.742 1 43.66 35 SER B O 1
ATOM 2290 N N . ARG B 1 36 ? -24.891 -29.75 9.102 1 42.84 36 ARG B N 1
ATOM 2291 C CA . ARG B 1 36 ? -24.109 -29.141 8.023 1 42.84 36 ARG B CA 1
ATOM 2292 C C . ARG B 1 36 ? -22.859 -28.453 8.562 1 42.84 36 ARG B C 1
ATOM 2294 O O . ARG B 1 36 ? -22.953 -27.609 9.445 1 42.84 36 ARG B O 1
ATOM 2301 N N . ALA B 1 37 ? -21.703 -29 8.578 1 47 37 ALA B N 1
ATOM 2302 C CA . ALA B 1 37 ? -20.406 -28.422 8.93 1 47 37 ALA B CA 1
ATOM 2303 C C . ALA B 1 37 ? -20.391 -26.922 8.625 1 47 37 ALA B C 1
ATOM 2305 O O . ALA B 1 37 ? -20.5 -26.516 7.469 1 47 37 ALA B O 1
ATOM 2306 N N . GLN B 1 38 ? -21.062 -26.094 9.445 1 55.47 38 GLN B N 1
ATOM 2307 C CA . GLN B 1 38 ? -21.109 -24.641 9.289 1 55.47 38 GLN B CA 1
ATOM 2308 C C . GLN B 1 38 ? -19.766 -24.094 8.789 1 55.47 38 GLN B C 1
ATOM 2310 O O . GLN B 1 38 ? -18.719 -24.422 9.336 1 55.47 38 GLN B O 1
ATOM 2315 N N . SER B 1 39 ? -19.703 -23.609 7.574 1 74 39 SER B N 1
ATOM 2316 C CA . SER B 1 39 ? -18.5 -23.062 6.945 1 74 39 SER B CA 1
ATOM 2317 C C . SER B 1 39 ? -17.766 -22.109 7.887 1 74 39 SER B C 1
ATOM 2319 O O . SER B 1 39 ? -18.406 -21.328 8.594 1 74 39 SER B O 1
ATOM 2321 N N . VAL B 1 40 ? -16.578 -22.422 8.164 1 91.25 40 VAL B N 1
ATOM 2322 C CA . VAL B 1 40 ? -15.695 -21.594 8.992 1 91.25 40 VAL B CA 1
ATOM 2323 C C . VAL B 1 40 ? -15.609 -20.188 8.406 1 91.25 40 VAL B C 1
ATOM 2325 O O . VAL B 1 40 ? -15.195 -19.25 9.086 1 91.25 40 VAL B O 1
ATOM 2328 N N . ILE B 1 41 ? -16.172 -20.047 7.145 1 96.19 41 ILE B N 1
ATOM 2329 C CA . ILE B 1 41 ? -16.219 -18.734 6.512 1 96.19 41 ILE B CA 1
ATOM 2330 C C . ILE B 1 41 ? -17.641 -18.172 6.574 1 96.19 41 ILE B C 1
ATOM 2332 O O . ILE B 1 41 ? -18.594 -18.844 6.152 1 96.19 41 ILE B O 1
ATOM 2336 N N . ASN B 1 42 ? -17.812 -16.969 7.137 1 96.62 42 ASN B N 1
ATOM 2337 C CA . ASN B 1 42 ? -19.078 -16.25 7.102 1 96.62 42 ASN B CA 1
ATOM 2338 C C . ASN B 1 42 ? -19.688 -16.25 5.699 1 96.62 42 ASN B C 1
ATOM 2340 O O . ASN B 1 42 ? -18.984 -16.031 4.715 1 96.62 42 ASN B O 1
ATOM 2344 N N . PRO B 1 43 ? -20.953 -16.422 5.574 1 97.56 43 PRO B N 1
ATOM 2345 C CA . PRO B 1 43 ? -21.578 -16.547 4.258 1 97.56 43 PRO B CA 1
ATOM 2346 C C . PRO B 1 43 ? -21.359 -15.305 3.385 1 97.56 43 PRO B C 1
ATOM 2348 O O . PRO B 1 43 ? -21.188 -15.422 2.168 1 97.56 43 PRO B O 1
ATOM 2351 N N . ASP B 1 44 ? -21.422 -14.148 3.928 1 97.56 44 ASP B N 1
ATOM 2352 C CA . ASP B 1 44 ? -21.203 -12.938 3.143 1 97.56 44 ASP B CA 1
ATOM 2353 C C . ASP B 1 44 ? -19.766 -12.891 2.596 1 97.56 44 ASP B C 1
ATOM 2355 O O . ASP B 1 44 ? -19.562 -12.539 1.434 1 97.56 44 ASP B O 1
ATOM 2359 N N . ALA B 1 45 ? -18.859 -13.266 3.457 1 98.38 45 ALA B N 1
ATOM 2360 C CA . ALA B 1 45 ? -17.469 -13.328 3.025 1 98.38 45 ALA B CA 1
ATOM 2361 C C . ALA B 1 45 ? -17.281 -14.367 1.927 1 98.38 45 ALA B C 1
ATOM 2363 O O . ALA B 1 45 ? -16.578 -14.117 0.94 1 98.38 45 ALA B O 1
ATOM 2364 N N . ASP B 1 46 ? -17.906 -15.484 2.115 1 98.31 46 ASP B N 1
ATOM 2365 C CA . ASP B 1 46 ? -17.812 -16.562 1.139 1 98.31 46 ASP B CA 1
ATOM 2366 C C . ASP B 1 46 ? -18.359 -16.125 -0.217 1 98.31 46 ASP B C 1
ATOM 2368 O O . ASP B 1 46 ? -17.75 -16.406 -1.256 1 98.31 46 ASP B O 1
ATOM 2372 N N . SER B 1 47 ? -19.453 -15.484 -0.169 1 97.31 47 SER B N 1
ATOM 2373 C CA . SER B 1 47 ? -20.078 -15.031 -1.401 1 97.31 47 SER B CA 1
ATOM 2374 C C . SER B 1 47 ? -19.188 -14.047 -2.15 1 97.31 47 SER B C 1
ATOM 2376 O O . SER B 1 47 ? -19.047 -14.141 -3.371 1 97.31 47 SER B O 1
ATOM 2378 N N . VAL B 1 48 ? -18.625 -13.109 -1.458 1 97.88 48 VAL B N 1
ATOM 2379 C CA . VAL B 1 48 ? -17.75 -12.109 -2.072 1 97.88 48 VAL B CA 1
ATOM 2380 C C . VAL B 1 48 ? -16.516 -12.789 -2.652 1 97.88 48 VAL B C 1
ATOM 2382 O O . VAL B 1 48 ? -16.125 -12.508 -3.785 1 97.88 48 VAL B O 1
ATOM 2385 N N . LEU B 1 49 ? -15.914 -13.711 -1.908 1 98.31 49 LEU B N 1
ATOM 2386 C CA . LEU B 1 49 ? -14.727 -14.422 -2.375 1 98.31 49 LEU B CA 1
ATOM 2387 C C . LEU B 1 49 ? -15.039 -15.242 -3.621 1 98.31 49 LEU B C 1
ATOM 2389 O O . LEU B 1 49 ? -14.281 -15.219 -4.59 1 98.31 49 LEU B O 1
ATOM 2393 N N . ARG B 1 50 ? -16.125 -15.914 -3.623 1 97.81 50 ARG B N 1
ATOM 2394 C CA . ARG B 1 50 ? -16.531 -16.734 -4.758 1 97.81 50 ARG B CA 1
ATOM 2395 C C . ARG B 1 50 ? -16.781 -15.891 -5.996 1 97.81 50 ARG B C 1
ATOM 2397 O O . ARG B 1 50 ? -16.359 -16.25 -7.098 1 97.81 50 ARG B O 1
ATOM 2404 N N . ALA B 1 51 ? -17.438 -14.789 -5.789 1 97.38 51 ALA B N 1
ATOM 2405 C CA . ALA B 1 51 ? -17.703 -13.922 -6.934 1 97.38 51 ALA B C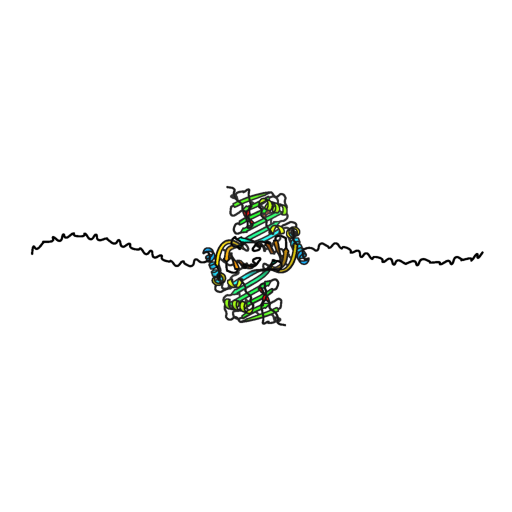A 1
ATOM 2406 C C . ALA B 1 51 ? -16.406 -13.453 -7.578 1 97.38 51 ALA B C 1
ATOM 2408 O O . ALA B 1 51 ? -16.281 -13.438 -8.805 1 97.38 51 ALA B O 1
ATOM 2409 N N . MET B 1 52 ? -15.477 -13.062 -6.754 1 98.06 52 MET B N 1
ATOM 2410 C CA . MET B 1 52 ? -14.188 -12.609 -7.266 1 98.06 52 MET B CA 1
ATOM 2411 C C . MET B 1 52 ? -13.445 -13.75 -7.961 1 98.06 52 MET B C 1
ATOM 2413 O O . MET B 1 52 ? -12.914 -13.57 -9.055 1 98.06 52 MET B O 1
ATOM 2417 N N . THR B 1 53 ? -13.43 -14.945 -7.344 1 97.5 53 THR B N 1
ATOM 2418 C CA . THR B 1 53 ? -12.68 -16.047 -7.918 1 97.5 53 THR B CA 1
ATOM 2419 C C . THR B 1 53 ? -13.359 -16.562 -9.188 1 97.5 53 THR B C 1
ATOM 2421 O O . THR B 1 53 ? -12.688 -17 -10.125 1 97.5 53 THR B O 1
ATOM 2424 N N . ASP B 1 54 ? -14.703 -16.469 -9.242 1 96.38 54 ASP B N 1
ATOM 2425 C CA . ASP B 1 54 ? -15.422 -16.797 -10.477 1 96.38 54 ASP B CA 1
ATOM 2426 C C . ASP B 1 54 ? -15.039 -15.828 -11.594 1 96.38 54 ASP B C 1
ATOM 2428 O O . ASP B 1 54 ? -14.844 -16.234 -12.742 1 96.38 54 ASP B O 1
ATOM 2432 N N . GLN B 1 55 ? -14.953 -14.586 -11.227 1 95.81 55 GLN B N 1
ATOM 2433 C CA . GLN B 1 55 ? -14.562 -13.586 -12.219 1 95.81 55 GLN B CA 1
ATOM 2434 C C . GLN B 1 55 ? -13.148 -13.844 -12.727 1 95.81 55 GLN B C 1
ATOM 2436 O O . GLN B 1 55 ? -12.898 -13.789 -13.938 1 95.81 55 GLN B O 1
ATOM 2441 N N . LEU B 1 56 ? -12.25 -14.109 -11.828 1 95.62 56 LEU B N 1
ATOM 2442 C CA . LEU B 1 56 ? -10.875 -14.391 -12.234 1 95.62 56 LEU B CA 1
ATOM 2443 C C . LEU B 1 56 ? -10.828 -15.602 -13.156 1 95.62 56 LEU B C 1
ATOM 2445 O O . LEU B 1 56 ? -10.117 -15.586 -14.172 1 95.62 56 LEU B O 1
ATOM 2449 N N . GLN B 1 57 ? -11.555 -16.594 -12.805 1 94.56 57 GLN B N 1
ATOM 2450 C CA . GLN B 1 57 ? -11.594 -17.812 -13.617 1 94.56 57 GLN B CA 1
ATOM 2451 C C . GLN B 1 57 ? -12.125 -17.516 -15.016 1 94.56 57 GLN B C 1
ATOM 2453 O O . GLN B 1 57 ? -11.703 -18.141 -15.992 1 94.56 57 GLN B O 1
ATOM 2458 N N . ALA B 1 58 ? -13 -16.594 -15.094 1 93.62 58 ALA B N 1
ATOM 2459 C CA . ALA B 1 58 ? -13.648 -16.281 -16.359 1 93.62 58 ALA B CA 1
ATOM 2460 C C . ALA B 1 58 ? -12.727 -15.453 -17.25 1 93.62 58 ALA B C 1
ATOM 2462 O O . ALA B 1 58 ? -12.945 -15.352 -18.469 1 93.62 58 ALA B O 1
ATOM 2463 N N . LEU B 1 59 ? -11.75 -14.852 -16.672 1 93.94 59 LEU B N 1
ATOM 2464 C CA . LEU B 1 59 ? -10.82 -14.047 -17.453 1 93.94 59 LEU B CA 1
ATOM 2465 C C . LEU B 1 59 ? -9.812 -14.938 -18.172 1 93.94 59 LEU B C 1
ATOM 2467 O O . LEU B 1 59 ? -8.797 -15.328 -17.594 1 93.94 59 LEU B O 1
ATOM 2471 N N . GLN B 1 60 ? -10 -15.141 -19.453 1 93.75 60 GLN B N 1
ATOM 2472 C CA . GLN B 1 60 ? -9.117 -16.016 -20.219 1 93.75 60 GLN B CA 1
ATOM 2473 C C . GLN B 1 60 ? -7.812 -15.32 -20.562 1 93.75 60 GLN B C 1
ATOM 2475 O O . GLN B 1 60 ? -6.766 -15.969 -20.688 1 93.75 60 GLN B O 1
ATOM 2480 N N . GLU B 1 61 ? -7.965 -14.023 -20.812 1 95.69 61 GLU B N 1
ATOM 2481 C CA . GLU B 1 61 ? -6.812 -13.164 -21.078 1 95.69 61 GLU B CA 1
ATOM 2482 C C . GLU B 1 61 ? -6.91 -11.852 -20.312 1 95.69 61 GLU B C 1
ATOM 2484 O O . GLU B 1 61 ? -7.949 -11.188 -20.328 1 95.69 61 GLU B O 1
ATOM 2489 N N . PHE B 1 62 ? -5.773 -11.5 -19.688 1 95.62 62 PHE B N 1
ATOM 2490 C CA . PHE B 1 62 ? -5.766 -10.242 -18.953 1 95.62 62 PHE B CA 1
ATOM 2491 C C . PHE B 1 62 ? -4.336 -9.773 -18.703 1 95.62 62 PHE B C 1
ATOM 2493 O O . PHE B 1 62 ? -3.387 -10.539 -18.875 1 95.62 62 PHE B O 1
ATOM 2500 N N . SER B 1 63 ? -4.215 -8.578 -18.344 1 96.94 63 SER B N 1
ATOM 2501 C CA . SER B 1 63 ? -2.98 -8.016 -17.797 1 96.94 63 SER B CA 1
ATOM 2502 C C . SER B 1 63 ? -3.258 -7.148 -16.578 1 96.94 63 SER B C 1
ATOM 2504 O O . SER B 1 63 ? -4.359 -6.617 -16.422 1 96.94 63 SER B O 1
ATOM 2506 N N . VAL B 1 64 ? -2.299 -7.004 -15.734 1 96.44 64 VAL B N 1
ATOM 2507 C CA . VAL B 1 64 ? -2.424 -6.223 -14.508 1 96.44 64 VAL B CA 1
ATOM 2508 C C . VAL B 1 64 ? -1.042 -5.77 -14.039 1 96.44 64 VAL B C 1
ATOM 2510 O O . VAL B 1 64 ? -0.053 -6.484 -14.219 1 96.44 64 VAL B O 1
ATOM 2513 N N . GLU B 1 65 ? -0.968 -4.566 -13.562 1 97.75 65 GLU B N 1
ATOM 2514 C CA . GLU B 1 65 ? 0.223 -4.102 -12.859 1 97.75 65 GLU B CA 1
ATOM 2515 C C . GLU B 1 65 ? 0.111 -4.355 -11.359 1 97.75 65 GLU B C 1
ATOM 2517 O O . GLU B 1 65 ? -0.995 -4.453 -10.82 1 97.75 65 GLU B O 1
ATOM 2522 N N . TYR B 1 66 ? 1.276 -4.488 -10.758 1 96.62 66 TYR B N 1
ATOM 2523 C CA . TYR B 1 66 ? 1.206 -4.754 -9.328 1 96.62 66 TYR B CA 1
ATOM 2524 C C . TYR B 1 66 ? 2.363 -4.09 -8.586 1 96.62 66 TYR B C 1
ATOM 2526 O O . TYR B 1 66 ? 3.391 -3.77 -9.195 1 96.62 66 TYR B O 1
ATOM 2534 N N . ASP B 1 67 ? 2.174 -3.797 -7.309 1 97 67 ASP B N 1
ATOM 2535 C CA . ASP B 1 67 ? 3.191 -3.471 -6.312 1 97 67 ASP B CA 1
ATOM 2536 C C . ASP B 1 67 ? 3.244 -4.531 -5.215 1 97 67 ASP B C 1
ATOM 2538 O O . ASP B 1 67 ? 2.207 -5.047 -4.789 1 97 67 ASP B O 1
ATOM 2542 N N . THR B 1 68 ? 4.426 -4.801 -4.777 1 95.5 68 THR B N 1
ATOM 2543 C CA . THR B 1 68 ? 4.582 -5.656 -3.607 1 95.5 68 THR B CA 1
ATOM 2544 C C . THR B 1 68 ? 5.375 -4.941 -2.516 1 95.5 68 THR B C 1
ATOM 2546 O O . THR B 1 68 ? 6.258 -4.137 -2.811 1 95.5 68 THR B O 1
ATOM 2549 N N . ASP B 1 69 ? 5.047 -5.195 -1.322 1 96.5 69 ASP B N 1
ATOM 2550 C CA . ASP B 1 69 ? 5.812 -4.828 -0.135 1 96.5 69 ASP B CA 1
ATOM 2551 C C . ASP B 1 69 ? 6.117 -6.051 0.723 1 96.5 69 ASP B C 1
ATOM 2553 O O . ASP B 1 69 ? 5.203 -6.766 1.142 1 96.5 69 ASP B O 1
ATOM 2557 N N . HIS B 1 70 ? 7.375 -6.277 0.916 1 94.94 70 HIS B N 1
ATOM 2558 C CA . HIS B 1 70 ? 7.836 -7.371 1.759 1 94.94 70 HIS B CA 1
ATOM 2559 C C . HIS B 1 70 ? 8.531 -6.852 3.01 1 94.94 70 HIS B C 1
ATOM 2561 O O . HIS B 1 70 ? 9.57 -6.188 2.918 1 94.94 70 HIS B O 1
ATOM 2567 N N . GLU B 1 71 ? 8 -7.234 4.176 1 96.12 71 GLU B N 1
ATOM 2568 C CA . GLU B 1 71 ? 8.578 -6.738 5.418 1 96.12 71 GLU B CA 1
ATOM 2569 C C . GLU B 1 71 ? 9.57 -7.738 6 1 96.12 71 GLU B C 1
ATOM 2571 O O . GLU B 1 71 ? 9.305 -8.945 6.027 1 96.12 71 GLU B O 1
ATOM 2576 N N . VAL B 1 72 ? 10.703 -7.191 6.43 1 94.44 72 VAL B N 1
ATOM 2577 C CA . VAL B 1 72 ? 11.734 -7.957 7.113 1 94.44 72 VAL B CA 1
ATOM 2578 C C . VAL B 1 72 ? 12.094 -7.281 8.438 1 94.44 72 VAL B C 1
ATOM 2580 O O . VAL B 1 72 ? 12.359 -6.078 8.477 1 94.44 72 VAL B O 1
ATOM 2583 N N . VAL B 1 73 ? 12.062 -8.062 9.484 1 94.69 73 VAL B N 1
ATOM 2584 C CA . VAL B 1 73 ? 12.5 -7.535 10.773 1 94.69 73 VAL B CA 1
ATOM 2585 C C . VAL B 1 73 ? 14.008 -7.703 10.914 1 94.69 73 VAL B C 1
ATOM 2587 O O . VAL B 1 73 ? 14.516 -8.828 10.891 1 94.69 73 VAL B O 1
ATOM 2590 N N . GLN B 1 74 ? 14.656 -6.582 11.078 1 93.81 74 GLN B N 1
ATOM 2591 C CA . GLN B 1 74 ? 16.109 -6.594 11.211 1 93.81 74 GLN B CA 1
ATOM 2592 C C . GLN B 1 74 ? 16.531 -7.07 12.602 1 93.81 74 GLN B C 1
ATOM 2594 O O . GLN B 1 74 ? 15.68 -7.23 13.492 1 93.81 74 GLN B O 1
ATOM 2599 N N . LEU B 1 75 ? 17.797 -7.277 12.75 1 92.06 75 LEU B N 1
ATOM 2600 C CA . LEU B 1 75 ? 18.328 -7.816 13.992 1 92.06 75 LEU B CA 1
ATOM 2601 C C . LEU B 1 75 ? 18.078 -6.855 15.148 1 92.06 75 LEU B C 1
ATOM 2603 O O . LEU B 1 75 ? 17.875 -7.285 16.281 1 92.06 75 LEU B O 1
ATOM 2607 N N . ASP B 1 76 ? 18.125 -5.594 14.852 1 92.12 76 ASP B N 1
ATOM 2608 C CA . ASP B 1 76 ? 17.953 -4.605 15.906 1 92.12 76 ASP B CA 1
ATOM 2609 C C . ASP B 1 76 ? 16.469 -4.348 16.172 1 92.12 76 ASP B C 1
ATOM 2611 O O . ASP B 1 76 ? 16.109 -3.43 16.906 1 92.12 76 ASP B O 1
ATOM 2615 N N . GLY B 1 77 ? 15.578 -5.07 15.477 1 92.69 77 GLY B N 1
ATOM 2616 C CA . GLY B 1 77 ? 14.141 -4.984 15.719 1 92.69 77 GLY B CA 1
ATOM 2617 C C . GLY B 1 77 ? 13.43 -4.043 14.766 1 92.69 77 GLY B C 1
ATOM 2618 O O . GLY B 1 77 ? 12.203 -3.965 14.773 1 92.69 77 GLY B O 1
ATOM 2619 N N . GLU B 1 78 ? 14.227 -3.371 13.984 1 95.94 78 GLU B N 1
ATOM 2620 C CA . GLU B 1 78 ? 13.617 -2.48 13 1 95.94 78 GLU B CA 1
ATOM 2621 C C . GLU B 1 78 ? 12.969 -3.271 11.859 1 95.94 78 GLU B C 1
ATOM 2623 O O . GLU B 1 78 ? 13.586 -4.18 11.305 1 95.94 78 GLU B O 1
ATOM 2628 N N . LYS B 1 79 ? 11.711 -2.984 11.578 1 97.06 79 LYS B N 1
ATOM 2629 C CA . LYS B 1 79 ? 11.016 -3.605 10.453 1 97.06 79 LYS B CA 1
ATOM 2630 C C . LYS B 1 79 ? 11.125 -2.75 9.195 1 97.06 79 LYS B C 1
ATOM 2632 O O . LYS B 1 79 ? 10.75 -1.575 9.203 1 97.06 79 LYS B O 1
ATOM 2637 N N . ILE B 1 80 ? 11.664 -3.383 8.125 1 97.31 80 ILE B N 1
ATOM 2638 C CA . ILE B 1 80 ? 11.891 -2.668 6.875 1 97.31 80 ILE B CA 1
ATOM 2639 C C . ILE B 1 80 ? 11.039 -3.285 5.766 1 97.31 80 ILE B C 1
ATOM 2641 O O . ILE B 1 80 ? 10.938 -4.508 5.66 1 97.31 80 ILE B O 1
ATOM 2645 N N . GLN B 1 81 ? 10.391 -2.398 4.988 1 97.31 81 GLN B N 1
ATOM 2646 C CA . GLN B 1 81 ? 9.578 -2.848 3.865 1 97.31 81 GLN B CA 1
ATOM 2647 C C . GLN B 1 81 ? 10.352 -2.74 2.551 1 97.31 81 GLN B C 1
ATOM 2649 O O . GLN B 1 81 ? 10.742 -1.645 2.141 1 97.31 81 GLN B O 1
ATOM 2654 N N . TYR B 1 82 ? 10.523 -3.84 1.875 1 96.19 82 TYR B N 1
ATOM 2655 C CA . TYR B 1 82 ? 11.117 -3.834 0.545 1 96.19 82 TYR B CA 1
ATOM 2656 C C . TYR B 1 82 ? 10.047 -3.828 -0.536 1 96.19 82 TYR B C 1
ATOM 2658 O O . TYR B 1 82 ? 9.195 -4.723 -0.581 1 96.19 82 TYR B O 1
ATOM 2666 N N . SER B 1 83 ? 10.117 -2.76 -1.382 1 96.94 83 SER B N 1
ATOM 2667 C CA . SER B 1 83 ? 9.039 -2.516 -2.33 1 96.94 83 SER B CA 1
ATOM 2668 C C . SER B 1 83 ? 9.484 -2.789 -3.762 1 96.94 83 SER B C 1
ATOM 2670 O O . SER B 1 83 ? 10.602 -2.428 -4.148 1 96.94 83 SER B O 1
ATOM 2672 N N . ALA B 1 84 ? 8.641 -3.484 -4.504 1 95.38 84 ALA B N 1
ATOM 2673 C CA . ALA B 1 84 ? 8.867 -3.793 -5.914 1 95.38 84 ALA B CA 1
ATOM 2674 C C . ALA B 1 84 ? 7.602 -3.58 -6.73 1 95.38 84 ALA B C 1
ATOM 2676 O O . ALA B 1 84 ? 6.504 -3.492 -6.176 1 95.38 84 ALA B O 1
ATOM 2677 N N . SER B 1 85 ? 7.746 -3.393 -8.031 1 96.81 85 SER B N 1
ATOM 2678 C CA . SER B 1 85 ? 6.637 -3.281 -8.977 1 96.81 85 SER B CA 1
ATOM 2679 C C . SER B 1 85 ? 6.816 -4.23 -10.156 1 96.81 85 SER B C 1
ATOM 2681 O O . SER B 1 85 ? 7.926 -4.691 -10.422 1 96.81 85 SER B O 1
ATOM 2683 N N . GLY B 1 86 ? 5.676 -4.523 -10.742 1 96.12 86 GLY B N 1
ATOM 2684 C CA . GLY B 1 86 ? 5.73 -5.352 -11.938 1 96.12 86 GLY B CA 1
ATOM 2685 C C . GLY B 1 86 ? 4.418 -5.398 -12.688 1 96.12 86 GLY B C 1
ATOM 2686 O O . GLY B 1 86 ? 3.52 -4.594 -12.438 1 96.12 86 GLY B O 1
ATOM 2687 N N . ARG B 1 87 ? 4.461 -6.293 -13.695 1 96.5 87 ARG B N 1
ATOM 2688 C CA . ARG B 1 87 ? 3.297 -6.527 -14.547 1 96.5 87 ARG B CA 1
ATOM 2689 C C . ARG B 1 87 ? 3.127 -8.008 -14.844 1 96.5 87 ARG B C 1
ATOM 2691 O O . ARG B 1 87 ? 4.109 -8.727 -15.047 1 96.5 87 ARG B O 1
ATOM 2698 N N . ILE B 1 88 ? 1.898 -8.422 -14.922 1 96 88 ILE B N 1
ATOM 2699 C CA . ILE B 1 88 ? 1.552 -9.773 -15.336 1 96 88 ILE B CA 1
ATOM 2700 C C . ILE B 1 88 ? 0.656 -9.727 -16.562 1 96 88 ILE B C 1
ATOM 2702 O O . ILE B 1 88 ? -0.327 -8.984 -16.609 1 96 88 ILE B O 1
ATOM 2706 N N . ALA B 1 89 ? 0.993 -10.398 -17.562 1 96.88 89 ALA B N 1
ATOM 2707 C CA . ALA B 1 89 ? 0.138 -10.719 -18.703 1 96.88 89 ALA B CA 1
ATOM 2708 C C . ALA B 1 89 ? -0.124 -12.219 -18.781 1 96.88 89 ALA B C 1
ATOM 2710 O O . ALA B 1 89 ? 0.805 -13.023 -18.688 1 96.88 89 ALA B O 1
ATOM 2711 N N . MET B 1 90 ? -1.381 -12.57 -18.984 1 95.69 90 MET B N 1
ATOM 2712 C CA . MET B 1 90 ? -1.728 -13.984 -18.906 1 95.69 90 MET B CA 1
ATOM 2713 C C . MET B 1 90 ? -2.742 -14.359 -19.969 1 95.69 90 MET B C 1
ATOM 2715 O O . MET B 1 90 ? -3.656 -13.586 -20.266 1 95.69 90 MET B O 1
ATOM 2719 N N . SER B 1 91 ? -2.55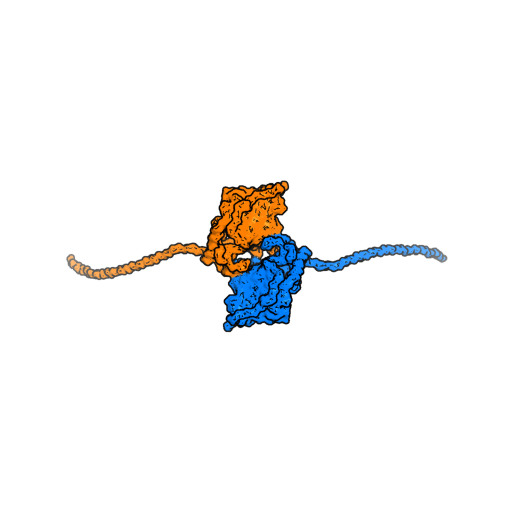3 -15.406 -20.562 1 96.31 91 SER B N 1
ATOM 2720 C CA . SER B 1 91 ? -3.52 -16.188 -21.328 1 96.31 91 SER B CA 1
ATOM 2721 C C . SER B 1 91 ? -3.623 -17.609 -20.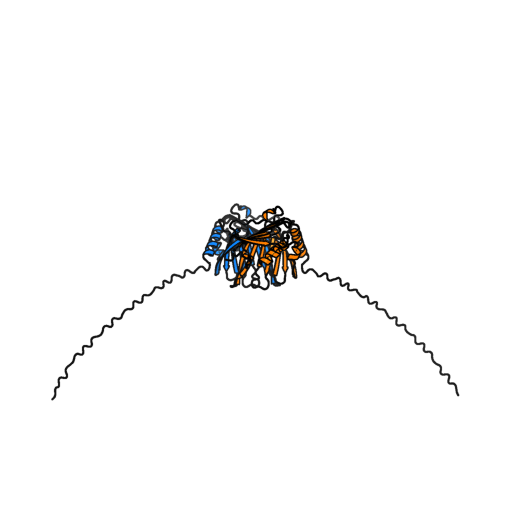797 1 96.31 91 SER B C 1
ATOM 2723 O O . SER B 1 91 ? -2.666 -18.391 -20.891 1 96.31 91 SER B O 1
ATOM 2725 N N . ARG B 1 92 ? -4.762 -17.969 -20.297 1 94 92 ARG B N 1
ATOM 2726 C CA . ARG B 1 92 ? -4.91 -19.281 -19.656 1 94 92 ARG B CA 1
ATOM 2727 C C . ARG B 1 92 ? -4.617 -20.406 -20.641 1 94 92 ARG B C 1
ATOM 2729 O O . ARG B 1 92 ? -4.191 -21.484 -20.25 1 94 92 ARG B O 1
ATOM 2736 N N . SER B 1 93 ? -4.758 -20.125 -21.906 1 94.25 93 SER B N 1
ATOM 2737 C CA . SER B 1 93 ? -4.555 -21.172 -22.906 1 94.25 93 SER B CA 1
ATOM 2738 C C . SER B 1 93 ? -3.152 -21.109 -23.5 1 94.25 93 SER B C 1
ATOM 2740 O O . SER B 1 93 ? -2.701 -22.062 -24.141 1 94.25 93 SER B O 1
ATOM 2742 N N . ALA B 1 94 ? -2.432 -19.984 -23.266 1 95.94 94 ALA B N 1
ATOM 2743 C CA . ALA B 1 94 ? -1.2 -19.828 -24.031 1 95.94 94 ALA B CA 1
ATOM 2744 C C . ALA B 1 94 ? 0.004 -19.656 -23.109 1 95.94 94 ALA B C 1
ATOM 2746 O O . ALA B 1 94 ? 1.127 -20.016 -23.484 1 95.94 94 ALA B O 1
ATOM 2747 N N . GLY B 1 95 ? -0.196 -19 -22 1 96.69 95 GLY B N 1
ATOM 2748 C CA . GLY B 1 95 ? 0.943 -18.781 -21.125 1 96.69 95 GLY B CA 1
ATOM 2749 C C . GLY B 1 95 ? 0.868 -17.484 -20.359 1 96.69 95 GLY B C 1
ATOM 2750 O O . GLY B 1 95 ? -0.219 -16.938 -20.156 1 96.69 95 GLY B O 1
ATOM 2751 N N . PHE B 1 96 ? 2.018 -17.047 -19.859 1 96.81 96 PHE B N 1
ATOM 2752 C CA . PHE B 1 96 ? 2.055 -15.789 -19.125 1 96.81 96 PHE B CA 1
ATOM 2753 C C . PHE B 1 96 ? 3.432 -15.141 -19.219 1 96.81 96 PHE B C 1
ATOM 2755 O O . PHE B 1 96 ? 4.398 -15.789 -19.641 1 96.81 96 PHE B O 1
ATOM 2762 N N . ARG B 1 97 ? 3.479 -13.914 -18.906 1 96.88 97 ARG B N 1
ATOM 2763 C CA . ARG B 1 97 ? 4.695 -13.133 -18.734 1 96.88 97 ARG B CA 1
ATOM 2764 C C . ARG B 1 97 ? 4.586 -12.219 -17.516 1 96.88 97 ARG B C 1
ATOM 2766 O O . ARG B 1 97 ? 3.592 -11.508 -17.359 1 96.88 97 ARG B O 1
ATOM 2773 N N . MET B 1 98 ? 5.609 -12.258 -16.672 1 95.06 98 MET B N 1
ATOM 2774 C CA . MET B 1 98 ? 5.68 -11.422 -15.469 1 95.06 98 MET B CA 1
ATOM 2775 C C . MET B 1 98 ? 7 -10.656 -15.422 1 95.06 98 MET B C 1
ATOM 2777 O O . MET B 1 98 ? 8.062 -11.227 -15.672 1 95.06 98 MET B O 1
ATOM 2781 N N . THR B 1 99 ? 6.91 -9.438 -15.156 1 95.38 99 THR B N 1
ATOM 2782 C CA . THR B 1 99 ? 8.102 -8.633 -14.898 1 95.38 99 THR B CA 1
ATOM 2783 C C . THR B 1 99 ? 8.117 -8.141 -13.453 1 95.38 99 THR B C 1
ATOM 2785 O O . THR B 1 99 ? 7.059 -7.965 -12.836 1 95.38 99 THR B O 1
ATOM 2788 N N . ARG B 1 100 ? 9.305 -7.969 -12.898 1 94.12 100 ARG B N 1
ATOM 2789 C CA . ARG B 1 100 ? 9.461 -7.48 -11.531 1 94.12 100 ARG B CA 1
ATOM 2790 C C . ARG B 1 100 ? 10.703 -6.613 -11.398 1 94.12 100 ARG B C 1
ATOM 2792 O O . ARG B 1 100 ? 11.805 -7.035 -11.766 1 94.12 100 ARG B O 1
ATOM 2799 N N . GLN B 1 101 ? 10.523 -5.43 -10.914 1 94.88 101 GLN B N 1
ATOM 2800 C CA . GLN B 1 101 ? 11.617 -4.523 -10.578 1 94.88 101 GLN B CA 1
ATOM 2801 C C . GLN B 1 101 ? 11.594 -4.156 -9.102 1 94.88 101 GLN B C 1
ATOM 2803 O O . GLN B 1 101 ? 10.562 -3.709 -8.578 1 94.88 101 GLN B O 1
ATOM 2808 N N . GLY B 1 102 ? 12.672 -4.473 -8.398 1 92.25 102 GLY B N 1
ATOM 2809 C CA . GLY B 1 102 ? 12.836 -4.164 -6.988 1 92.25 102 GLY B CA 1
ATOM 2810 C C . GLY B 1 102 ? 14.25 -3.752 -6.625 1 92.25 102 GLY B C 1
ATOM 2811 O O . GLY B 1 102 ? 15.055 -3.432 -7.504 1 92.25 102 GLY B O 1
ATOM 2812 N N . PRO B 1 103 ? 14.516 -3.688 -5.34 1 89.62 103 PRO B N 1
ATOM 2813 C CA . PRO B 1 103 ? 15.852 -3.26 -4.898 1 89.62 103 PRO B CA 1
ATOM 2814 C C . PRO B 1 103 ? 16.969 -4.141 -5.453 1 89.62 103 PRO B C 1
ATOM 2816 O O . PRO B 1 103 ? 18.031 -3.639 -5.816 1 89.62 103 PRO B O 1
ATOM 2819 N N . TYR B 1 104 ? 16.719 -5.383 -5.598 1 85.69 104 TYR B N 1
ATOM 2820 C CA . TYR B 1 104 ? 17.797 -6.301 -5.949 1 85.69 104 TYR B CA 1
ATOM 2821 C C . TYR B 1 104 ? 17.438 -7.121 -7.18 1 85.69 104 TYR B C 1
ATOM 2823 O O . TYR B 1 104 ? 18.047 -8.164 -7.445 1 85.69 104 TYR B O 1
ATOM 2831 N N . THR B 1 105 ? 16.391 -6.617 -7.828 1 86.62 105 THR B N 1
ATOM 2832 C CA . THR B 1 105 ? 15.945 -7.48 -8.914 1 86.62 105 THR B CA 1
ATOM 2833 C C . THR B 1 105 ? 15.445 -6.652 -10.102 1 86.62 105 THR B C 1
ATOM 2835 O O . THR B 1 105 ? 14.953 -5.539 -9.914 1 86.62 105 THR B O 1
ATOM 2838 N N . ASP B 1 106 ? 15.688 -7.055 -11.234 1 92.88 106 ASP B N 1
ATOM 2839 C CA . ASP B 1 106 ? 15.07 -6.754 -12.516 1 92.88 106 ASP B CA 1
ATOM 2840 C C . ASP B 1 106 ? 14.938 -8.016 -13.367 1 92.88 106 ASP B C 1
ATOM 2842 O O . ASP B 1 106 ? 15.883 -8.414 -14.047 1 92.88 106 ASP B O 1
ATOM 2846 N N . THR B 1 107 ? 13.734 -8.602 -13.227 1 92.88 107 THR B N 1
ATOM 2847 C CA . THR B 1 107 ? 13.602 -9.953 -13.766 1 92.88 107 THR B CA 1
ATOM 2848 C C . THR B 1 107 ? 12.328 -10.086 -14.586 1 92.88 107 THR B C 1
ATOM 2850 O O . THR B 1 107 ? 11.398 -9.281 -14.438 1 92.88 107 THR B O 1
ATOM 2853 N N . GLU B 1 108 ? 12.406 -11.016 -15.438 1 94.5 108 GLU B N 1
ATOM 2854 C CA . GLU B 1 108 ? 11.266 -11.453 -16.234 1 94.5 108 GLU B CA 1
ATOM 2855 C C . GLU B 1 108 ? 11.102 -12.969 -16.188 1 94.5 108 GLU B C 1
ATOM 2857 O O . GLU B 1 108 ? 12.086 -13.703 -16.25 1 94.5 108 GLU B O 1
ATOM 2862 N N . ILE B 1 109 ? 9.867 -13.422 -15.961 1 94.38 109 ILE B N 1
ATOM 2863 C CA . ILE B 1 109 ? 9.492 -14.828 -16.078 1 94.38 109 ILE B CA 1
ATOM 2864 C C . ILE B 1 109 ? 8.438 -14.992 -17.172 1 94.38 109 ILE B C 1
ATOM 2866 O O . ILE B 1 109 ? 7.438 -14.266 -17.188 1 94.38 109 ILE B O 1
ATOM 2870 N N . SER B 1 110 ? 8.688 -15.914 -18.078 1 96.56 110 SER B N 1
ATOM 2871 C CA . SER B 1 110 ? 7.684 -16.203 -19.094 1 96.56 110 SER B CA 1
ATOM 2872 C C . SER B 1 110 ? 7.438 -17.703 -19.234 1 96.56 110 SER B C 1
ATOM 2874 O O . SER B 1 110 ? 8.328 -18.5 -18.969 1 96.56 110 SER B O 1
ATOM 2876 N N . PHE B 1 111 ? 6.27 -18.047 -19.516 1 97.5 111 PHE B N 1
ATOM 2877 C CA . PHE B 1 111 ? 5.82 -19.391 -19.828 1 97.5 111 PHE B CA 1
ATOM 2878 C C . PHE B 1 111 ? 5.047 -19.406 -21.141 1 97.5 111 PHE B C 1
ATOM 2880 O O . PHE B 1 111 ? 4.066 -18.672 -21.297 1 97.5 111 PHE B O 1
ATOM 2887 N N . ASP B 1 112 ? 5.465 -20.281 -22.109 1 97.56 112 ASP B N 1
ATOM 2888 C CA . ASP B 1 112 ? 4.879 -20.234 -23.453 1 97.56 112 ASP B CA 1
ATOM 2889 C C . ASP B 1 112 ? 4.051 -21.5 -23.719 1 97.56 112 ASP B C 1
ATOM 2891 O O . ASP B 1 112 ? 3.838 -21.875 -24.875 1 97.56 112 ASP B O 1
ATOM 2895 N N . GLY B 1 113 ? 3.631 -22.188 -22.703 1 96.75 113 GLY B N 1
ATOM 2896 C CA . GLY B 1 113 ? 2.861 -23.422 -22.844 1 96.75 113 GLY B CA 1
ATOM 2897 C C . GLY B 1 113 ? 3.713 -24.672 -22.766 1 96.75 113 GLY B C 1
ATOM 2898 O O . GLY B 1 113 ? 3.186 -25.781 -22.609 1 96.75 113 GLY B O 1
ATOM 2899 N N . LYS B 1 114 ? 5.039 -24.422 -22.828 1 97.25 114 LYS B N 1
ATOM 2900 C CA . LYS B 1 114 ? 5.945 -25.562 -22.797 1 97.25 114 LYS B CA 1
ATOM 2901 C C . LYS B 1 114 ? 7.141 -25.297 -21.891 1 97.25 114 LYS B C 1
ATOM 2903 O O . LYS B 1 114 ? 7.539 -26.156 -21.109 1 97.25 114 LYS B O 1
ATOM 2908 N N . VAL B 1 115 ? 7.707 -24.094 -22.031 1 97.12 115 VAL B N 1
ATOM 2909 C CA . VAL B 1 115 ? 8.953 -23.766 -21.344 1 97.12 115 VAL B CA 1
ATOM 2910 C C . VAL B 1 115 ? 8.773 -22.516 -20.484 1 97.12 115 VAL B C 1
ATOM 2912 O O . VAL B 1 115 ? 8.133 -21.547 -20.922 1 97.12 115 VAL B O 1
ATOM 2915 N N . VAL B 1 116 ? 9.312 -22.609 -19.25 1 96.56 116 VAL B N 1
ATOM 2916 C CA . VAL B 1 116 ? 9.469 -21.422 -18.406 1 96.56 116 VAL B CA 1
ATOM 2917 C C . VAL B 1 116 ? 10.844 -20.797 -18.625 1 96.56 116 VAL B C 1
ATOM 2919 O O . VAL B 1 116 ? 11.859 -21.5 -18.547 1 96.56 116 VAL B O 1
ATOM 2922 N N . SER B 1 117 ? 10.859 -19.562 -18.953 1 96.12 117 SER B N 1
ATOM 2923 C CA . SER B 1 117 ? 12.109 -18.828 -19.078 1 96.12 117 SER B CA 1
ATOM 2924 C C . SER B 1 117 ? 12.234 -17.766 -17.984 1 96.12 117 SER B C 1
ATOM 2926 O O . SER B 1 117 ? 11.297 -17.016 -17.734 1 96.12 117 SER B O 1
ATOM 2928 N N . LEU B 1 118 ? 13.336 -17.797 -17.297 1 94.94 118 LEU B N 1
ATOM 2929 C CA . LEU B 1 118 ? 13.688 -16.781 -16.312 1 94.94 118 LEU B CA 1
ATOM 2930 C C . LEU B 1 118 ? 14.844 -15.922 -16.812 1 94.94 118 LEU B C 1
ATOM 2932 O O . LEU B 1 118 ? 15.875 -16.438 -17.234 1 94.94 118 LEU B O 1
ATOM 2936 N N . TYR B 1 119 ? 14.641 -14.648 -16.766 1 94.88 119 TYR B N 1
ATOM 2937 C CA . TYR B 1 119 ? 15.664 -13.734 -17.25 1 94.88 119 TYR B CA 1
ATOM 2938 C C . TYR B 1 119 ? 16 -12.672 -16.219 1 94.88 119 TYR B C 1
ATOM 2940 O O . TYR B 1 119 ? 15.125 -11.914 -15.789 1 94.88 119 TYR B O 1
ATOM 2948 N N . GLY B 1 120 ? 17.25 -12.672 -15.773 1 93.06 120 GLY B N 1
ATOM 2949 C CA . GLY B 1 120 ? 17.797 -11.609 -14.945 1 93.06 120 GLY B CA 1
ATOM 2950 C C . GLY B 1 120 ? 18.484 -10.516 -15.734 1 93.06 120 GLY B C 1
ATOM 2951 O O . GLY B 1 120 ? 19.625 -10.672 -16.141 1 93.06 120 GLY B O 1
ATOM 2952 N N . LYS B 1 121 ? 17.906 -9.398 -15.883 1 92.88 121 LYS B N 1
ATOM 2953 C CA . LYS B 1 121 ? 18.359 -8.344 -16.781 1 92.88 121 LYS B CA 1
ATOM 2954 C C . LYS B 1 121 ? 19.641 -7.695 -16.266 1 92.88 121 LYS B C 1
ATOM 2956 O O . LYS B 1 121 ? 20.547 -7.395 -17.047 1 92.88 121 LYS B O 1
ATOM 2961 N N . ARG B 1 122 ? 19.703 -7.52 -14.953 1 88.44 122 ARG B N 1
ATOM 2962 C CA . ARG B 1 122 ? 20.859 -6.832 -14.383 1 88.44 122 ARG B CA 1
ATOM 2963 C C . ARG B 1 122 ? 22.141 -7.605 -14.656 1 88.44 122 ARG B C 1
ATOM 2965 O O . ARG B 1 122 ? 23.172 -7.02 -15.023 1 88.44 122 ARG B O 1
ATOM 2972 N N . LEU B 1 123 ? 22.047 -8.883 -14.547 1 87.44 123 LEU B N 1
ATOM 2973 C CA . LEU B 1 123 ? 23.219 -9.711 -14.742 1 87.44 123 LEU B CA 1
ATOM 2974 C C . LEU B 1 123 ? 23.281 -10.258 -16.156 1 87.44 123 LEU B C 1
ATOM 2976 O O . LEU B 1 123 ? 24.266 -10.898 -16.547 1 87.44 123 LEU B O 1
ATOM 2980 N N . ASN B 1 124 ? 22.219 -10.094 -16.875 1 92.38 124 ASN B N 1
ATOM 2981 C CA . ASN B 1 124 ? 22.078 -10.594 -18.25 1 92.38 124 ASN B CA 1
ATOM 2982 C C . ASN B 1 124 ? 22.281 -12.102 -18.312 1 92.38 124 ASN B C 1
ATOM 2984 O O . ASN B 1 124 ? 23.125 -12.586 -19.078 1 92.38 124 ASN B O 1
ATOM 2988 N N . VAL B 1 125 ? 21.594 -12.758 -17.5 1 93.19 125 VAL B N 1
ATOM 2989 C CA . VAL B 1 125 ? 21.609 -14.219 -17.469 1 93.19 125 VAL B CA 1
ATOM 2990 C C . VAL B 1 125 ? 20.188 -14.758 -17.578 1 93.19 125 VAL B C 1
ATOM 2992 O O . VAL B 1 125 ? 19.219 -14.07 -17.234 1 93.19 125 VAL B O 1
ATOM 2995 N N . TYR B 1 126 ? 20.062 -15.977 -18.094 1 95.19 126 TYR B N 1
ATOM 2996 C CA . TYR B 1 126 ? 18.75 -16.578 -18.203 1 95.19 126 TYR B CA 1
ATOM 2997 C C . TYR B 1 126 ? 18.797 -18.078 -17.922 1 95.19 126 TYR B C 1
ATOM 2999 O O . TYR B 1 126 ? 19.859 -18.688 -18.016 1 95.19 126 TYR B O 1
ATOM 3007 N N . ALA B 1 127 ? 17.719 -18.562 -17.484 1 94.31 127 ALA B N 1
ATOM 3008 C CA . ALA B 1 127 ? 17.516 -20 -17.281 1 94.31 127 ALA B CA 1
ATOM 3009 C C . ALA B 1 127 ? 16.234 -20.469 -17.953 1 94.31 127 ALA B C 1
ATOM 3011 O O . ALA B 1 127 ? 15.336 -19.672 -18.234 1 94.31 127 ALA B O 1
ATOM 3012 N N . ARG B 1 128 ? 16.203 -21.719 -18.266 1 95.06 128 ARG B N 1
ATOM 3013 C CA . ARG B 1 128 ? 15.016 -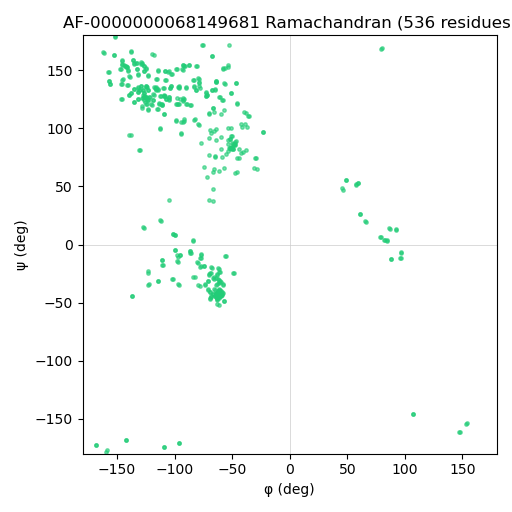22.359 -18.828 1 95.06 128 ARG B CA 1
ATOM 3014 C C . ARG B 1 128 ? 14.664 -23.625 -18.062 1 95.06 128 ARG B C 1
ATOM 3016 O O . ARG B 1 128 ? 15.547 -24.391 -17.672 1 95.06 128 ARG B O 1
ATOM 3023 N N . ILE B 1 129 ? 13.414 -23.703 -17.844 1 94.25 129 ILE B N 1
ATOM 3024 C CA . ILE B 1 129 ? 12.867 -24.859 -17.156 1 94.25 129 ILE B CA 1
ATOM 3025 C C . ILE B 1 129 ? 11.742 -25.469 -18 1 94.25 129 ILE B C 1
ATOM 3027 O O . ILE B 1 129 ? 10.789 -24.781 -18.359 1 94.25 129 ILE B O 1
ATOM 3031 N N . ASP B 1 130 ? 11.875 -26.766 -18.234 1 95.56 130 ASP B N 1
ATOM 3032 C CA . ASP B 1 130 ? 10.766 -27.438 -18.906 1 95.56 130 ASP B CA 1
ATOM 3033 C C . ASP B 1 130 ? 9.562 -27.578 -17.984 1 95.56 130 ASP B C 1
ATOM 3035 O O . ASP B 1 130 ? 9.695 -28.062 -16.859 1 95.56 130 ASP B O 1
ATOM 3039 N N . SER B 1 131 ? 8.422 -27.141 -18.516 1 96.5 131 SER B N 1
ATOM 3040 C CA . SER B 1 131 ? 7.195 -27.391 -17.75 1 96.5 131 SER B CA 1
ATOM 3041 C C . SER B 1 131 ? 6.707 -28.828 -17.953 1 96.5 131 SER B C 1
ATOM 3043 O O . SER B 1 131 ? 6.758 -29.359 -19.062 1 96.5 131 SER B O 1
ATOM 3045 N N . PRO B 1 132 ? 6.176 -29.422 -16.875 1 96.06 132 PRO B N 1
ATOM 3046 C CA . PRO B 1 132 ? 5.68 -30.781 -17.047 1 96.06 132 PRO B CA 1
ATOM 3047 C C . PRO B 1 132 ? 4.449 -30.859 -17.938 1 96.06 132 PRO B C 1
ATOM 3049 O O . PRO B 1 132 ? 4.129 -31.938 -18.469 1 96.06 132 PRO B O 1
ATOM 3052 N N . GLY B 1 133 ? 3.773 -29.812 -18.125 1 96.19 133 GLY B N 1
ATOM 3053 C CA . GLY B 1 133 ? 2.6 -29.703 -18.969 1 96.19 133 GLY B CA 1
ATOM 3054 C C . GLY B 1 133 ? 2.289 -28.281 -19.391 1 96.19 133 GLY B C 1
ATOM 3055 O O . GLY B 1 133 ? 3.02 -27.359 -19.047 1 96.19 133 GLY B O 1
ATOM 3056 N N . PRO B 1 134 ? 1.169 -28.141 -20.156 1 95.75 134 PRO B N 1
ATOM 3057 C CA . PRO B 1 134 ? 0.881 -26.844 -20.766 1 95.75 134 PRO B CA 1
ATOM 3058 C C . PRO B 1 134 ? 0.123 -25.906 -19.844 1 95.75 134 PRO B C 1
ATOM 3060 O O . PRO B 1 134 ? -0.047 -24.719 -20.156 1 95.75 134 PRO B O 1
ATOM 3063 N N . SER B 1 135 ? -0.339 -26.391 -18.656 1 95.81 135 SER B N 1
ATOM 3064 C CA . SER B 1 135 ? -1.194 -25.547 -17.812 1 95.81 135 SER B CA 1
ATOM 3065 C C . SER B 1 135 ? -0.372 -24.562 -17 1 95.81 135 SER B C 1
ATOM 3067 O O . SER B 1 135 ? 0.782 -24.828 -16.656 1 95.81 135 SER B O 1
ATOM 3069 N N . ILE B 1 136 ? -1.007 -23.469 -16.672 1 95.06 136 ILE B N 1
ATOM 3070 C CA . ILE B 1 136 ? -0.396 -22.453 -15.844 1 95.06 136 ILE B CA 1
ATOM 3071 C C . ILE B 1 136 ? -0.042 -23.031 -14.477 1 95.06 136 ILE B C 1
ATOM 3073 O O . ILE B 1 136 ? 1.049 -22.797 -13.953 1 95.06 136 ILE B O 1
ATOM 3077 N N . ASP B 1 137 ? -0.927 -23.859 -13.898 1 96 137 ASP B N 1
ATOM 3078 C CA . ASP B 1 137 ? -0.697 -24.453 -12.586 1 96 137 ASP B CA 1
ATOM 3079 C C . ASP B 1 137 ? 0.571 -25.312 -12.594 1 96 137 ASP B C 1
ATOM 3081 O O . ASP B 1 137 ? 1.365 -25.25 -11.648 1 96 137 ASP B O 1
ATOM 3085 N N . GLU B 1 138 ? 0.767 -26.062 -13.602 1 96 138 GLU B N 1
ATOM 3086 C CA . GLU B 1 138 ? 1.944 -26.906 -13.703 1 96 138 GLU B CA 1
ATOM 3087 C C . GLU B 1 138 ? 3.219 -26.078 -13.836 1 96 138 GLU B C 1
ATOM 3089 O O . GLU B 1 138 ? 4.238 -26.406 -13.219 1 96 138 GLU B O 1
ATOM 3094 N N . ALA B 1 139 ? 3.146 -25.062 -14.641 1 95.44 139 ALA B N 1
ATOM 3095 C CA . ALA B 1 139 ? 4.301 -24.172 -14.797 1 95.44 139 ALA B CA 1
ATOM 3096 C C . ALA B 1 139 ? 4.668 -23.5 -13.484 1 95.44 139 ALA B C 1
ATOM 3098 O O . ALA B 1 139 ? 5.84 -23.469 -13.102 1 95.44 139 ALA B O 1
ATOM 3099 N N . VAL B 1 140 ? 3.654 -22.969 -12.75 1 93.69 140 VAL B N 1
ATOM 3100 C CA . VAL B 1 140 ? 3.871 -22.281 -11.484 1 93.69 140 VAL B CA 1
ATOM 3101 C C . VAL B 1 140 ? 4.453 -23.25 -10.453 1 93.69 140 VAL B C 1
ATOM 3103 O O . VAL B 1 140 ? 5.387 -22.906 -9.727 1 93.69 140 VAL B O 1
ATOM 3106 N N . ALA B 1 141 ? 3.938 -24.453 -10.414 1 92.88 141 ALA B N 1
ATOM 3107 C CA . ALA B 1 141 ? 4.465 -25.469 -9.508 1 92.88 141 ALA B CA 1
ATOM 3108 C C . ALA B 1 141 ? 5.926 -25.781 -9.82 1 92.88 141 ALA B C 1
ATOM 3110 O O . ALA B 1 141 ? 6.742 -25.953 -8.914 1 92.88 141 ALA B O 1
ATOM 3111 N N . GLU B 1 142 ? 6.25 -25.812 -11.078 1 92.5 142 GLU B N 1
ATOM 3112 C CA . GLU B 1 142 ? 7.621 -26.125 -11.484 1 92.5 142 GLU B CA 1
ATOM 3113 C C . GLU B 1 142 ? 8.57 -24.984 -11.102 1 92.5 142 GLU B C 1
ATOM 3115 O O . GLU B 1 142 ? 9.703 -25.219 -10.68 1 92.5 142 GLU B O 1
ATOM 3120 N N . ILE B 1 143 ? 8.125 -23.75 -11.297 1 91.38 143 ILE B N 1
ATOM 3121 C CA . ILE B 1 143 ? 8.922 -22.594 -10.898 1 91.38 143 ILE B CA 1
ATOM 3122 C C . ILE B 1 143 ? 9.234 -22.672 -9.406 1 91.38 143 ILE B C 1
ATOM 3124 O O . ILE B 1 143 ? 10.383 -22.5 -8.992 1 91.38 143 ILE B O 1
ATOM 3128 N N . GLN B 1 144 ? 8.18 -22.938 -8.617 1 88.5 144 GLN B N 1
ATOM 3129 C CA . GLN B 1 144 ? 8.352 -23.047 -7.172 1 88.5 144 GLN B CA 1
ATOM 3130 C C . GLN B 1 144 ? 9.336 -24.156 -6.812 1 88.5 144 GLN B C 1
ATOM 3132 O O . GLN B 1 144 ? 10.211 -23.969 -5.973 1 88.5 144 GLN B O 1
ATOM 3137 N N . ALA B 1 145 ? 9.211 -25.266 -7.43 1 88.25 145 ALA B N 1
ATOM 3138 C CA . ALA B 1 145 ? 10.07 -26.406 -7.148 1 88.25 145 ALA B CA 1
ATOM 3139 C C . ALA B 1 145 ? 11.516 -26.125 -7.531 1 88.25 145 ALA B C 1
ATOM 3141 O O . ALA B 1 145 ? 12.445 -26.469 -6.793 1 88.25 145 ALA B O 1
ATOM 3142 N N . ALA B 1 146 ? 11.672 -25.438 -8.633 1 86.38 146 ALA B N 1
ATOM 3143 C CA . ALA B 1 146 ? 13.008 -25.266 -9.203 1 86.38 146 ALA B CA 1
ATOM 3144 C C . ALA B 1 146 ? 13.727 -24.094 -8.531 1 86.38 146 ALA B C 1
ATOM 3146 O O . ALA B 1 146 ? 14.961 -24.078 -8.461 1 86.38 146 ALA B O 1
ATOM 3147 N N . THR B 1 147 ? 12.961 -23.094 -8.023 1 84.75 147 THR B N 1
ATOM 3148 C CA . THR B 1 147 ? 13.617 -21.859 -7.613 1 84.75 147 THR B CA 1
ATOM 3149 C C . THR B 1 147 ? 13.32 -21.562 -6.148 1 84.75 147 THR B C 1
ATOM 3151 O O . THR B 1 147 ? 14 -20.734 -5.531 1 84.75 147 THR B O 1
ATOM 3154 N N . GLY B 1 148 ? 12.219 -22.078 -5.625 1 79.06 148 GLY B N 1
ATOM 3155 C CA . GLY B 1 148 ? 11.742 -21.688 -4.305 1 79.06 148 GLY B CA 1
ATOM 3156 C C . GLY B 1 148 ? 10.898 -20.438 -4.316 1 79.06 148 GLY B C 1
ATOM 3157 O O . GLY B 1 148 ? 10.461 -19.969 -3.264 1 79.06 148 GLY B O 1
ATOM 3158 N N . PHE B 1 149 ? 10.703 -19.969 -5.508 1 77.69 149 PHE B N 1
ATOM 3159 C CA . PHE B 1 149 ? 9.898 -18.75 -5.625 1 77.69 149 PHE B CA 1
ATOM 3160 C C . PHE B 1 149 ? 8.438 -19.047 -5.297 1 77.69 149 PHE B C 1
ATOM 3162 O O . PHE B 1 149 ? 7.793 -19.859 -5.965 1 77.69 149 PHE B O 1
ATOM 3169 N N . ASP B 1 150 ? 8.039 -18.484 -4.219 1 72.19 150 ASP B N 1
ATOM 3170 C CA . ASP B 1 150 ? 6.633 -18.562 -3.824 1 72.19 150 ASP B CA 1
ATOM 3171 C C . ASP B 1 150 ? 5.965 -17.188 -3.902 1 72.19 150 ASP B C 1
ATOM 3173 O O . ASP B 1 150 ? 6.121 -16.359 -3 1 72.19 150 ASP B O 1
ATOM 3177 N N . ALA B 1 151 ? 5.289 -17.125 -5.004 1 72.81 151 ALA B N 1
ATOM 3178 C CA . ALA B 1 151 ? 4.602 -15.844 -5.164 1 72.81 151 ALA B CA 1
ATOM 3179 C C . ALA B 1 151 ? 3.184 -15.906 -4.602 1 72.81 151 ALA B C 1
ATOM 3181 O O . ALA B 1 151 ? 2.309 -16.547 -5.184 1 72.81 151 ALA B O 1
ATOM 3182 N N . ALA B 1 152 ? 2.945 -15.289 -3.477 1 74.69 152 ALA B N 1
ATOM 3183 C CA . ALA B 1 152 ? 1.604 -15.25 -2.9 1 74.69 152 ALA B CA 1
ATOM 3184 C C . ALA B 1 152 ? 0.569 -14.844 -3.945 1 74.69 152 ALA B C 1
ATOM 3186 O O . ALA B 1 152 ? -0.557 -15.344 -3.943 1 74.69 152 ALA B O 1
ATOM 3187 N N . GLY B 1 153 ? 0.925 -14.188 -4.926 1 83.06 153 GLY B N 1
ATOM 3188 C CA . GLY B 1 153 ? 0.016 -13.75 -5.973 1 83.06 153 GLY B CA 1
ATOM 3189 C C . GLY B 1 153 ? -0.347 -14.859 -6.945 1 83.06 153 GLY B C 1
ATOM 3190 O O . GLY B 1 153 ? -1.322 -14.742 -7.691 1 83.06 153 GLY B O 1
ATOM 3191 N N . ALA B 1 154 ? 0.38 -15.992 -6.867 1 86.94 154 ALA B N 1
ATOM 3192 C CA . ALA B 1 154 ? 0.143 -17.078 -7.809 1 86.94 154 ALA B CA 1
ATOM 3193 C C . ALA B 1 154 ? -1.216 -17.734 -7.562 1 86.94 154 ALA B C 1
ATOM 3195 O O . ALA B 1 154 ? -1.812 -18.297 -8.484 1 86.94 154 ALA B O 1
ATOM 3196 N N . ASP B 1 155 ? -1.723 -17.641 -6.391 1 91.06 155 ASP B N 1
ATOM 3197 C CA . ASP B 1 155 ? -3.031 -18.203 -6.062 1 91.06 155 ASP B CA 1
ATOM 3198 C C . ASP B 1 155 ? -4.129 -17.578 -6.922 1 91.06 155 ASP B C 1
ATOM 3200 O O . ASP B 1 155 ? -5.086 -18.25 -7.305 1 91.06 155 ASP B O 1
ATOM 3204 N N . PHE B 1 156 ? -3.973 -16.375 -7.289 1 94 156 PHE B N 1
ATOM 3205 C CA . PHE B 1 156 ? -4.969 -15.664 -8.078 1 94 156 PHE B CA 1
ATOM 3206 C C . PHE B 1 156 ? -4.961 -16.141 -9.523 1 94 156 PHE B C 1
ATOM 3208 O O . PHE B 1 156 ? -5.934 -15.945 -10.258 1 94 156 PHE B O 1
ATOM 3215 N N . LEU B 1 157 ? -3.861 -16.812 -9.953 1 89.62 157 LEU B N 1
ATOM 3216 C CA . LEU B 1 157 ? -3.682 -17.203 -11.352 1 89.62 157 LEU B CA 1
ATOM 3217 C C . LEU B 1 157 ? -4.047 -18.672 -11.555 1 89.62 157 LEU B C 1
ATOM 3219 O O . LEU B 1 157 ? -4.062 -19.156 -12.688 1 89.62 157 LEU B O 1
ATOM 3223 N N . SER B 1 158 ? -4.352 -19.359 -10.523 1 93.88 158 SER B N 1
ATOM 3224 C CA . SER B 1 158 ? -4.637 -20.781 -10.594 1 93.88 158 SER B CA 1
ATOM 3225 C C . SER B 1 158 ? -5.926 -21.062 -11.359 1 93.88 158 SER B C 1
ATOM 3227 O O . SER B 1 158 ? -6.734 -20.156 -11.562 1 93.88 158 SER B O 1
ATOM 3229 N N . ALA B 1 159 ? -6.062 -22.297 -11.773 1 94.69 159 ALA B N 1
ATOM 3230 C CA . ALA B 1 159 ? -7.281 -22.734 -12.445 1 94.69 159 ALA B CA 1
ATOM 3231 C C . ALA B 1 159 ? -8.477 -22.703 -11.5 1 94.69 159 ALA B C 1
ATOM 3233 O O . ALA B 1 159 ? -9.625 -22.578 -11.938 1 94.69 159 ALA B O 1
ATOM 3234 N N . ASP B 1 160 ? -8.266 -22.875 -10.242 1 96.06 160 ASP B N 1
ATOM 3235 C CA . ASP B 1 160 ? -9.281 -22.766 -9.195 1 96.06 160 ASP B CA 1
ATOM 3236 C C . ASP B 1 160 ? -8.812 -21.859 -8.062 1 96.06 160 ASP B C 1
ATOM 3238 O O . ASP B 1 160 ? -8.438 -22.344 -6.988 1 96.06 160 ASP B O 1
ATOM 3242 N N . PRO B 1 161 ? -8.961 -20.578 -8.297 1 96.69 161 PRO B N 1
ATOM 3243 C CA . PRO B 1 161 ? -8.422 -19.641 -7.301 1 96.69 161 PRO B CA 1
ATOM 3244 C C . PRO B 1 161 ? -9.125 -19.75 -5.949 1 96.69 161 PRO B C 1
ATOM 3246 O O . PRO B 1 161 ? -8.516 -19.484 -4.91 1 96.69 161 PRO B O 1
ATOM 3249 N N . TYR B 1 162 ? -10.391 -20.141 -5.945 1 97.62 162 TYR B N 1
ATOM 3250 C CA . TYR B 1 162 ? -11.086 -20.281 -4.672 1 97.62 162 TYR B CA 1
ATOM 3251 C C . TYR B 1 162 ? -10.438 -21.359 -3.814 1 97.62 162 TYR B C 1
ATOM 3253 O O . TYR B 1 162 ? -10.148 -21.141 -2.637 1 97.62 162 TYR B O 1
ATOM 3261 N N . ALA B 1 163 ? -10.266 -22.5 -4.395 1 96.75 163 ALA B N 1
ATOM 3262 C CA . ALA B 1 163 ? -9.648 -23.609 -3.656 1 96.75 163 ALA B CA 1
ATOM 3263 C C . ALA B 1 163 ? -8.258 -23.219 -3.158 1 96.75 163 ALA B C 1
ATOM 3265 O O . ALA B 1 163 ? -7.883 -23.562 -2.031 1 96.75 163 ALA B O 1
ATOM 3266 N N . ALA B 1 164 ? -7.512 -22.547 -4.02 1 95 164 ALA B N 1
ATOM 3267 C CA . ALA B 1 164 ? -6.156 -22.156 -3.654 1 95 164 ALA B CA 1
ATOM 3268 C C . ALA B 1 164 ? -6.168 -21.188 -2.477 1 95 164 ALA B C 1
ATOM 3270 O O . ALA B 1 164 ? -5.418 -21.359 -1.512 1 95 164 ALA B O 1
ATOM 3271 N N . LEU B 1 165 ? -7 -20.156 -2.488 1 96.5 165 LEU B N 1
ATOM 3272 C CA . LEU B 1 165 ? -7.039 -19.109 -1.47 1 96.5 165 LEU B CA 1
ATOM 3273 C C . LEU B 1 165 ? -7.664 -19.625 -0.18 1 96.5 165 LEU B C 1
ATOM 3275 O O . LEU B 1 165 ? -7.246 -19.25 0.916 1 96.5 165 LEU B O 1
ATOM 3279 N N . ALA B 1 166 ? -8.625 -20.5 -0.284 1 96.75 166 ALA B N 1
ATOM 3280 C CA . ALA B 1 166 ? -9.391 -20.938 0.878 1 96.75 166 ALA B CA 1
ATOM 3281 C C . ALA B 1 166 ? -8.703 -22.109 1.582 1 96.75 166 ALA B C 1
ATOM 3283 O O . ALA B 1 166 ? -9.148 -22.547 2.646 1 96.75 166 ALA B O 1
ATOM 3284 N N . GLU B 1 167 ? -7.695 -22.578 1.032 1 94.56 167 GLU B N 1
ATOM 3285 C CA . GLU B 1 167 ? -7 -23.703 1.63 1 94.56 167 GLU B CA 1
ATOM 3286 C C . GLU B 1 167 ? -6.535 -23.391 3.047 1 94.56 167 GLU B C 1
ATOM 3288 O O . GLU B 1 167 ? -5.844 -22.391 3.268 1 94.56 167 GLU B O 1
ATOM 3293 N N . GLY B 1 168 ? -6.93 -24.219 4.02 1 96.56 168 GLY B N 1
ATOM 3294 C CA . GLY B 1 168 ? -6.453 -24.109 5.387 1 96.56 168 GLY B CA 1
ATOM 3295 C C . GLY B 1 168 ? -7.125 -23.016 6.18 1 96.56 168 GLY B C 1
ATOM 3296 O O . GLY B 1 168 ? -6.742 -22.734 7.316 1 96.56 168 GLY B O 1
ATOM 3297 N N . VAL B 1 169 ? -8.117 -22.375 5.648 1 97.75 169 VAL B N 1
ATOM 3298 C CA . VAL B 1 169 ? -8.781 -21.281 6.34 1 97.75 169 VAL B CA 1
ATOM 3299 C C . VAL B 1 169 ? -9.523 -21.812 7.559 1 97.75 169 VAL B C 1
ATOM 3301 O O . VAL B 1 169 ? -10.258 -22.797 7.465 1 97.75 169 VAL B O 1
ATOM 3304 N N . LEU B 1 170 ? -9.336 -21.141 8.648 1 97.81 170 LEU B N 1
ATOM 3305 C CA . LEU B 1 170 ? -9.984 -21.5 9.898 1 97.81 170 LEU B CA 1
ATOM 3306 C C . LEU B 1 170 ? -11.18 -20.594 10.172 1 97.81 170 LEU B C 1
ATOM 3308 O O . LEU B 1 170 ? -12.117 -20.984 10.875 1 97.81 170 LEU B O 1
ATOM 3312 N N . SER B 1 171 ? -11.094 -19.406 9.703 1 97.81 171 SER B N 1
ATOM 3313 C CA . SER B 1 171 ? -12.195 -18.453 9.805 1 97.81 171 SER B CA 1
ATOM 3314 C C . SER B 1 171 ? -12.086 -17.375 8.742 1 97.81 171 SER B C 1
ATOM 3316 O O . SER B 1 171 ? -10.984 -17.031 8.297 1 97.81 171 SER B O 1
ATOM 3318 N N . GLY B 1 172 ? -13.234 -16.844 8.273 1 98.38 172 GLY B N 1
ATOM 3319 C CA . GLY B 1 172 ? -13.32 -15.758 7.309 1 98.38 172 GLY B CA 1
ATOM 3320 C C . GLY B 1 172 ? -14.516 -14.852 7.539 1 98.38 172 GLY B C 1
ATOM 3321 O O . GLY B 1 172 ? -15.609 -15.328 7.859 1 98.38 172 GLY B O 1
ATOM 3322 N N . SER B 1 173 ? -14.273 -13.562 7.402 1 98.38 173 SER B N 1
ATOM 3323 C CA . SER B 1 173 ? -15.352 -12.609 7.645 1 98.38 173 SER B CA 1
ATOM 3324 C C . SER B 1 173 ? -15.305 -11.461 6.641 1 98.38 173 SER B C 1
ATOM 3326 O O . SER B 1 173 ? -14.266 -11.203 6.031 1 98.38 173 SER B O 1
ATOM 3328 N N . LEU B 1 174 ? -16.438 -10.914 6.422 1 98.31 174 LEU B N 1
ATOM 3329 C CA . LEU B 1 174 ? -16.547 -9.625 5.742 1 98.31 174 LEU B CA 1
ATOM 3330 C C . LEU B 1 174 ? -16.328 -8.477 6.719 1 98.31 174 LEU B C 1
ATOM 3332 O O . LEU B 1 174 ? -17.188 -8.219 7.574 1 98.31 174 LEU B O 1
ATOM 3336 N N . VAL B 1 175 ? -15.203 -7.809 6.633 1 97.88 175 VAL B N 1
ATOM 3337 C CA . VAL B 1 175 ? -14.891 -6.699 7.523 1 97.88 175 VAL B CA 1
ATOM 3338 C C . VAL B 1 175 ? -15.797 -5.512 7.215 1 97.88 175 VAL B C 1
ATOM 3340 O O . VAL B 1 175 ? -16.312 -4.855 8.125 1 97.88 175 VAL B O 1
ATOM 3343 N N . GLY B 1 176 ? -15.93 -5.199 5.918 1 96.81 176 GLY B N 1
ATOM 3344 C CA . GLY B 1 176 ? -16.797 -4.117 5.484 1 96.81 176 GLY B CA 1
ATOM 3345 C C . GLY B 1 176 ? -16.359 -3.496 4.172 1 96.81 176 GLY B C 1
ATOM 3346 O O . GLY B 1 176 ? -15.789 -4.176 3.318 1 96.81 176 GLY B O 1
ATOM 3347 N N . THR B 1 177 ? -16.734 -2.246 3.98 1 95.69 177 THR B N 1
ATOM 3348 C CA . THR B 1 177 ? -16.391 -1.49 2.781 1 95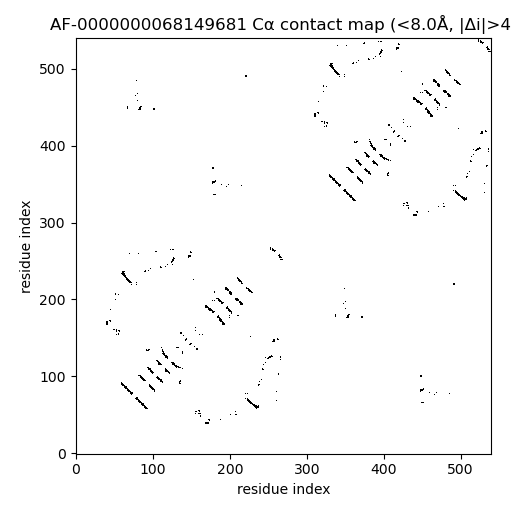.69 177 THR B CA 1
ATOM 3349 C C . THR B 1 177 ? -15.094 -0.702 2.99 1 95.69 177 THR B C 1
ATOM 3351 O O . THR B 1 177 ? -14.758 -0.344 4.121 1 95.69 177 THR B O 1
ATOM 3354 N N . ALA B 1 178 ? -14.43 -0.516 1.952 1 97.06 178 ALA B N 1
ATOM 3355 C CA . ALA B 1 178 ? -13.195 0.261 1.954 1 97.06 178 ALA B CA 1
ATOM 3356 C C . ALA B 1 178 ? -12.961 0.924 0.6 1 97.06 178 ALA B C 1
ATOM 3358 O O . ALA B 1 178 ? -13.805 0.846 -0.291 1 97.06 178 ALA B O 1
ATOM 3359 N N . PHE B 1 179 ? -11.859 1.655 0.546 1 96.62 179 PHE B N 1
ATOM 3360 C CA . PHE B 1 179 ? -11.406 2.234 -0.714 1 96.62 179 PHE B CA 1
ATOM 3361 C C . PHE B 1 179 ? -9.93 1.964 -0.94 1 96.62 179 PHE B C 1
ATOM 3363 O O . PHE B 1 179 ? -9.109 2.16 -0.037 1 96.62 179 PHE B O 1
ATOM 3370 N N . VAL B 1 180 ? -9.602 1.503 -2.068 1 97.81 180 VAL B N 1
ATOM 3371 C CA . VAL B 1 180 ? -8.227 1.291 -2.529 1 97.81 180 VAL B CA 1
ATOM 3372 C C . VAL B 1 180 ? -8.062 1.876 -3.93 1 97.81 180 VAL B C 1
ATOM 3374 O O . VAL B 1 180 ? -8.812 1.542 -4.844 1 97.81 180 VAL B O 1
ATOM 3377 N N . GLY B 1 181 ? -7.105 2.744 -4.09 1 96.56 181 GLY B N 1
ATOM 3378 C CA . GLY B 1 181 ? -6.91 3.385 -5.379 1 96.56 181 GLY B CA 1
ATOM 3379 C C . GLY B 1 181 ? -8.109 4.195 -5.828 1 96.56 181 GLY B C 1
ATOM 3380 O O . GLY B 1 181 ? -8.398 4.277 -7.027 1 96.56 181 GLY B O 1
ATOM 3381 N N . GLY B 1 182 ? -8.875 4.656 -4.91 1 96.25 182 GLY B N 1
ATOM 3382 C CA . GLY B 1 182 ? -10.062 5.434 -5.207 1 96.25 182 GLY B CA 1
ATOM 3383 C C . GLY B 1 182 ? -11.266 4.574 -5.555 1 96.25 182 GLY B C 1
ATOM 3384 O O . GLY B 1 182 ? -12.352 5.098 -5.832 1 96.25 182 GLY B O 1
ATOM 3385 N N . MET B 1 183 ? -11.109 3.312 -5.461 1 96.06 183 MET B N 1
ATOM 3386 C CA . MET B 1 183 ? -12.18 2.404 -5.848 1 96.06 183 MET B CA 1
ATOM 3387 C C . MET B 1 183 ? -12.875 1.824 -4.617 1 96.06 183 MET B C 1
ATOM 3389 O O . MET B 1 183 ? -12.211 1.357 -3.691 1 96.06 183 MET B O 1
ATOM 3393 N N . LEU B 1 184 ? -14.219 1.827 -4.672 1 96.81 184 LEU B N 1
ATOM 3394 C CA . LEU B 1 184 ? -15.008 1.166 -3.639 1 96.81 184 LEU B CA 1
ATOM 3395 C C . LEU B 1 184 ? -14.773 -0.342 -3.66 1 96.81 184 LEU B C 1
ATOM 3397 O O . LEU B 1 184 ? -14.773 -0.959 -4.727 1 96.81 184 LEU B O 1
ATOM 3401 N N . CYS B 1 185 ? -14.562 -0.921 -2.459 1 98.06 185 CYS B N 1
ATOM 3402 C CA . CYS B 1 185 ? -14.273 -2.352 -2.443 1 98.06 185 CYS B CA 1
ATOM 3403 C C . CYS B 1 185 ? -14.859 -3.01 -1.199 1 98.06 185 CYS B C 1
ATOM 3405 O O . CYS B 1 185 ? -15.234 -2.324 -0.246 1 98.06 185 CYS B O 1
ATOM 3407 N N . ASP B 1 186 ? -15.055 -4.344 -1.3 1 98.25 186 ASP B N 1
ATOM 3408 C CA . ASP B 1 186 ? -15.281 -5.184 -0.127 1 98.25 186 ASP B CA 1
ATOM 3409 C C . ASP B 1 186 ? -13.953 -5.582 0.524 1 98.25 186 ASP B C 1
ATOM 3411 O O . ASP B 1 186 ? -12.977 -5.863 -0.17 1 98.25 186 ASP B O 1
ATOM 3415 N N . HIS B 1 187 ? -13.969 -5.602 1.783 1 98.75 187 HIS B N 1
ATOM 3416 C CA . HIS B 1 187 ? -12.797 -5.965 2.58 1 98.75 187 HIS B CA 1
ATOM 3417 C C . HIS B 1 187 ? -13.047 -7.254 3.363 1 98.75 187 HIS B C 1
ATOM 3419 O O . HIS B 1 187 ? -13.945 -7.309 4.203 1 98.75 187 HIS B O 1
ATOM 3425 N N . LEU B 1 188 ? -12.266 -8.297 3.055 1 98.88 188 LEU B N 1
ATOM 3426 C CA . LEU B 1 188 ? -12.359 -9.594 3.701 1 98.88 188 LEU B CA 1
ATOM 3427 C C . LEU B 1 188 ? -11.164 -9.844 4.609 1 98.88 188 LEU B C 1
ATOM 3429 O O . LEU B 1 188 ? -10.055 -9.375 4.324 1 98.88 188 LEU B O 1
ATOM 3433 N N . ALA B 1 189 ? -11.406 -10.609 5.676 1 98.88 189 ALA B N 1
ATOM 3434 C CA . ALA B 1 189 ? -10.336 -11.062 6.566 1 98.88 189 ALA B CA 1
ATOM 3435 C C . ALA B 1 189 ? -10.445 -12.562 6.836 1 98.88 189 ALA B C 1
ATOM 3437 O O . ALA B 1 189 ? -11.539 -13.07 7.113 1 98.88 189 ALA B O 1
ATOM 3438 N N . PHE B 1 190 ? -9.32 -13.234 6.762 1 98.56 190 PHE B N 1
ATOM 3439 C CA . PHE B 1 190 ? -9.242 -14.68 6.965 1 98.56 190 PHE B CA 1
ATOM 3440 C C . PHE B 1 190 ? -8.102 -15.031 7.91 1 98.56 190 PHE B C 1
ATOM 3442 O O . PHE B 1 190 ? -7.094 -14.328 7.969 1 98.56 190 PHE B O 1
ATOM 3449 N N . ARG B 1 191 ? -8.32 -16.141 8.594 1 98.12 191 ARG B N 1
ATOM 3450 C CA . ARG B 1 191 ? -7.277 -16.641 9.492 1 98.12 191 ARG B CA 1
ATOM 3451 C C . ARG B 1 191 ? -6.906 -18.078 9.164 1 98.12 191 ARG B C 1
ATOM 3453 O O . ARG B 1 191 ? -7.781 -18.922 8.945 1 98.12 191 ARG B O 1
ATOM 3460 N N . ASN B 1 192 ? -5.684 -18.297 8.984 1 97.69 192 ASN B N 1
ATOM 3461 C CA . ASN B 1 192 ? -5.082 -19.625 8.938 1 97.69 192 ASN B CA 1
ATOM 3462 C C . ASN B 1 192 ? -4.234 -19.891 10.18 1 97.69 192 ASN B C 1
ATOM 3464 O O . ASN B 1 192 ? -4.258 -19.109 11.133 1 97.69 192 ASN B O 1
ATOM 3468 N N . ASP B 1 193 ? -3.551 -21.031 10.172 1 96.94 193 ASP B N 1
ATOM 3469 C CA . ASP B 1 193 ? -2.76 -21.406 11.336 1 96.94 193 ASP B CA 1
ATOM 3470 C C . ASP B 1 193 ? -1.563 -20.484 11.523 1 96.94 193 ASP B C 1
ATOM 3472 O O . ASP B 1 193 ? -1.315 -20 12.625 1 96.94 193 ASP B O 1
ATOM 3476 N N . ASP B 1 194 ? -0.873 -20.188 10.453 1 96 194 ASP B N 1
ATOM 3477 C CA . ASP B 1 194 ? 0.414 -19.516 10.586 1 96 194 ASP B CA 1
ATOM 3478 C C . ASP B 1 194 ? 0.344 -18.094 10.062 1 96 194 ASP B C 1
ATOM 3480 O O . ASP B 1 194 ? 1.256 -17.297 10.289 1 96 194 ASP B O 1
ATOM 3484 N N . VAL B 1 195 ? -0.74 -17.781 9.328 1 96.94 195 VAL B N 1
ATOM 3485 C CA . VAL B 1 195 ? -0.873 -16.422 8.789 1 96.94 195 VAL B CA 1
ATOM 3486 C C . VAL B 1 195 ? -2.326 -15.969 8.898 1 96.94 195 VAL B C 1
ATOM 3488 O O . VAL B 1 195 ? -3.242 -16.797 8.93 1 96.94 195 VAL B O 1
ATOM 3491 N N . ASP B 1 196 ? -2.559 -14.727 9.039 1 98.06 196 ASP B N 1
ATOM 3492 C CA . ASP B 1 196 ? -3.803 -14.055 8.688 1 98.06 196 ASP B CA 1
ATOM 3493 C C . ASP B 1 196 ? -3.691 -13.375 7.324 1 98.06 196 ASP B C 1
ATOM 3495 O O . ASP B 1 196 ? -2.59 -13.055 6.871 1 98.06 196 ASP B O 1
ATOM 3499 N N . TRP B 1 197 ? -4.793 -13.266 6.668 1 98.19 197 TRP B N 1
ATOM 3500 C CA . TRP B 1 197 ? -4.707 -12.531 5.41 1 98.19 197 TRP B CA 1
ATOM 3501 C C . TRP B 1 197 ? -6 -11.773 5.133 1 98.19 197 TRP B C 1
ATOM 3503 O O . TRP B 1 197 ? -7.055 -12.109 5.676 1 98.19 197 TRP B O 1
ATOM 3513 N N . GLU B 1 198 ? -5.836 -10.711 4.445 1 98.75 198 GLU B N 1
ATOM 3514 C CA . GLU B 1 198 ? -6.918 -9.805 4.074 1 98.75 198 GLU B CA 1
ATOM 3515 C C . GLU B 1 198 ? -6.938 -9.562 2.568 1 98.75 198 GLU B C 1
ATOM 3517 O O . GLU B 1 198 ? -5.895 -9.578 1.915 1 98.75 198 GLU B O 1
ATOM 3522 N N . LEU B 1 199 ? -8.156 -9.328 2.084 1 98.69 199 LEU B N 1
ATOM 3523 C CA . LEU B 1 199 ? -8.352 -9.141 0.65 1 98.69 199 LEU B CA 1
ATOM 3524 C C . LEU B 1 199 ? -9.359 -8.031 0.381 1 98.69 199 LEU B C 1
ATOM 3526 O O . LEU B 1 199 ? -10.43 -7.992 0.998 1 98.69 199 LEU B O 1
ATOM 3530 N N . TRP B 1 200 ? -8.969 -7.098 -0.462 1 98.75 200 TRP B N 1
ATOM 3531 C CA . TRP B 1 200 ? -9.852 -6.043 -0.946 1 98.75 200 TRP B CA 1
ATOM 3532 C C . TRP B 1 200 ? -10.289 -6.312 -2.383 1 98.75 200 TRP B C 1
ATOM 3534 O O . TRP B 1 200 ? -9.445 -6.5 -3.266 1 98.75 200 TRP B O 1
ATOM 3544 N N . ILE B 1 201 ? -11.57 -6.289 -2.605 1 98.56 201 ILE B N 1
ATOM 3545 C CA . ILE B 1 201 ? -12.148 -6.672 -3.887 1 98.56 201 ILE B CA 1
ATOM 3546 C C . ILE B 1 201 ? -13.047 -5.547 -4.402 1 98.56 201 ILE B C 1
ATOM 3548 O O . ILE B 1 201 ? -13.977 -5.121 -3.717 1 98.56 201 ILE B O 1
ATOM 3552 N N . SER B 1 202 ? -12.734 -5.098 -5.613 1 97.69 202 SER B N 1
ATOM 3553 C CA . SER B 1 202 ? -13.516 -4.004 -6.176 1 97.69 202 SER B CA 1
ATOM 3554 C C . SER B 1 202 ? -15 -4.355 -6.242 1 97.69 202 SER B C 1
ATOM 3556 O O . SER B 1 202 ? -15.352 -5.492 -6.559 1 97.69 202 SER B O 1
ATOM 3558 N N . LYS B 1 203 ? -15.797 -3.363 -5.895 1 94.5 203 LYS B N 1
ATOM 3559 C CA . LYS B 1 203 ? -17.234 -3.549 -6.051 1 94.5 203 LYS B CA 1
ATOM 3560 C C . LYS B 1 203 ? -17.688 -3.143 -7.449 1 94.5 203 LYS B C 1
ATOM 3562 O O . LYS B 1 203 ? -17.078 -2.285 -8.086 1 94.5 203 LYS B O 1
ATOM 3567 N N . GLY B 1 204 ? -18.766 -3.727 -7.867 1 78.5 204 GLY B N 1
ATOM 3568 C CA . GLY B 1 204 ? -19.328 -3.447 -9.18 1 78.5 204 GLY B CA 1
ATOM 3569 C C . GLY B 1 204 ? -19.125 -4.582 -10.164 1 78.5 204 GLY B C 1
ATOM 3570 O O . GLY B 1 204 ? -19.078 -5.75 -9.773 1 78.5 204 GLY B O 1
ATOM 3571 N N . GLU B 1 205 ? -18.938 -4.211 -11.422 1 70.44 205 GLU B N 1
ATOM 3572 C CA . GLU B 1 205 ? -19 -5.25 -12.445 1 70.44 205 GLU B CA 1
ATOM 3573 C C . GLU B 1 205 ? -17.688 -6.035 -12.523 1 70.44 205 GLU B C 1
ATOM 3575 O O . GLU B 1 205 ? -17.688 -7.207 -12.906 1 70.44 205 GLU B O 1
ATOM 3580 N N . GLN B 1 206 ? -16.656 -5.531 -11.961 1 80.06 206 GLN B N 1
ATOM 3581 C CA . GLN B 1 206 ? -15.422 -6.262 -12.25 1 80.06 206 GLN B CA 1
ATOM 3582 C C . GLN B 1 206 ? -15.094 -7.254 -11.141 1 80.06 206 GLN B C 1
ATOM 3584 O O . GLN B 1 206 ? -14.664 -8.375 -11.406 1 80.06 206 GLN B O 1
ATOM 3589 N N . ASN B 1 207 ? -15.375 -6.984 -9.797 1 94 207 ASN B N 1
ATOM 3590 C CA . ASN B 1 207 ? -15.094 -7.859 -8.664 1 94 207 ASN B CA 1
ATOM 3591 C C . ASN B 1 207 ? -13.68 -8.43 -8.727 1 94 207 ASN B C 1
ATOM 3593 O O . ASN B 1 207 ? -13.492 -9.641 -8.617 1 94 207 ASN B O 1
ATOM 3597 N N . LEU B 1 208 ? -12.766 -7.625 -8.969 1 97.19 208 LEU B N 1
ATOM 3598 C CA . LEU B 1 208 ? -11.375 -8.062 -9.094 1 97.19 208 LEU B CA 1
ATOM 3599 C C . LEU B 1 208 ? -10.57 -7.688 -7.852 1 97.19 208 LEU B C 1
ATOM 3601 O O . LEU B 1 208 ? -10.914 -6.727 -7.156 1 97.19 208 LEU B O 1
ATOM 3605 N N . PRO B 1 209 ? -9.586 -8.469 -7.512 1 97.81 209 PRO B N 1
ATOM 3606 C CA . PRO B 1 209 ? -8.758 -8.109 -6.359 1 97.81 209 PRO B CA 1
ATOM 3607 C C . PRO B 1 209 ? -7.977 -6.816 -6.566 1 97.81 209 PRO B C 1
ATOM 3609 O O . PRO B 1 209 ? -7.434 -6.59 -7.652 1 97.81 209 PRO B O 1
ATOM 3612 N N . LEU B 1 210 ? -7.891 -6.004 -5.555 1 97.75 210 LEU B N 1
ATOM 3613 C CA . LEU B 1 210 ? -7.156 -4.742 -5.598 1 97.75 210 LEU B CA 1
ATOM 3614 C C . LEU B 1 210 ? -5.957 -4.781 -4.656 1 97.75 210 LEU B C 1
ATOM 3616 O O . LEU B 1 210 ? -4.953 -4.105 -4.898 1 97.75 210 LEU B O 1
ATOM 3620 N N . LYS B 1 211 ? -6.125 -5.52 -3.6 1 98.69 211 LYS B N 1
ATOM 3621 C CA . LYS B 1 211 ? -5.109 -5.547 -2.549 1 98.69 211 LYS B CA 1
ATOM 3622 C C . LYS B 1 211 ? -5.184 -6.844 -1.747 1 98.69 211 LYS B C 1
ATOM 3624 O O . LYS B 1 211 ? -6.277 -7.355 -1.485 1 98.69 211 LYS B O 1
ATOM 3629 N N . TYR B 1 212 ? -4.102 -7.391 -1.454 1 98.38 212 TYR B N 1
ATOM 3630 C CA . TYR B 1 212 ? -3.916 -8.633 -0.707 1 98.38 212 TYR B CA 1
ATOM 3631 C C . TYR B 1 212 ? -2.809 -8.484 0.329 1 98.38 212 TYR B C 1
ATOM 3633 O O . TYR B 1 212 ? -1.686 -8.094 -0.005 1 98.38 212 TYR B O 1
ATOM 3641 N N . VAL B 1 213 ? -3.141 -8.727 1.613 1 98.62 213 VAL B N 1
ATOM 3642 C CA . VAL B 1 213 ? -2.16 -8.594 2.686 1 98.62 213 VAL B CA 1
ATOM 3643 C C . VAL B 1 213 ? -2.066 -9.914 3.459 1 98.62 213 VAL B C 1
ATOM 3645 O O . VAL B 1 213 ? -3.078 -10.43 3.938 1 98.62 213 VAL B O 1
ATOM 3648 N N . ILE B 1 214 ? -0.901 -10.438 3.572 1 97.19 214 ILE B N 1
ATOM 3649 C CA . ILE B 1 214 ? -0.611 -11.602 4.414 1 97.19 214 ILE B CA 1
ATOM 3650 C C . ILE B 1 214 ? 0.186 -11.156 5.641 1 97.19 214 ILE B C 1
ATOM 3652 O O . ILE B 1 214 ? 1.226 -10.508 5.512 1 97.19 214 ILE B O 1
ATOM 3656 N N . THR B 1 215 ? -0.286 -11.469 6.801 1 98 215 THR B N 1
ATOM 3657 C CA . THR B 1 215 ? 0.386 -11.156 8.055 1 98 215 THR B CA 1
ATOM 3658 C C . THR B 1 215 ? 0.891 -12.43 8.734 1 98 215 THR B C 1
ATOM 3660 O O . THR B 1 215 ? 0.101 -13.312 9.07 1 98 215 THR B O 1
ATOM 3663 N N . THR B 1 216 ? 2.221 -12.492 8.945 1 96.19 216 THR B N 1
ATOM 3664 C CA . THR B 1 216 ? 2.795 -13.648 9.633 1 96.19 216 THR B CA 1
ATOM 3665 C C . THR B 1 216 ? 2.465 -13.609 11.125 1 96.19 216 THR B C 1
ATOM 3667 O O . THR B 1 216 ? 2.688 -12.594 11.789 1 96.19 216 THR B O 1
ATOM 3670 N N . LYS B 1 217 ? 1.995 -14.734 11.555 1 94.56 217 LYS B N 1
ATOM 3671 C CA . LYS B 1 217 ? 1.628 -14.836 12.969 1 94.56 217 LYS B CA 1
ATOM 3672 C C . LYS B 1 217 ? 2.789 -15.367 13.797 1 94.56 217 LYS B C 1
ATOM 3674 O O . LYS B 1 217 ? 3.682 -16.047 13.273 1 94.56 217 LYS B O 1
ATOM 3679 N N . TRP B 1 218 ? 2.836 -15.055 15.062 1 91.06 218 TRP B N 1
ATOM 3680 C CA . TRP B 1 218 ? 3.723 -15.602 16.094 1 91.06 218 TRP B CA 1
ATOM 3681 C C . TRP B 1 218 ? 5.176 -15.234 15.805 1 91.06 218 TRP B C 1
ATOM 3683 O O . TRP B 1 218 ? 6.086 -16.016 16.078 1 91.06 218 TRP B O 1
ATOM 3693 N N . VAL B 1 219 ? 5.41 -14.281 15.055 1 90.62 219 VAL B N 1
ATOM 3694 C CA . VAL B 1 219 ? 6.715 -13.68 14.812 1 90.62 219 VAL B CA 1
ATOM 3695 C C . VAL B 1 219 ? 6.715 -12.227 15.297 1 90.62 219 VAL B C 1
ATOM 3697 O O . VAL B 1 219 ? 5.77 -11.484 15.031 1 90.62 219 VAL B O 1
ATOM 3700 N N . THR B 1 220 ? 7.758 -11.898 16.016 1 91.81 220 THR B N 1
ATOM 3701 C CA . THR B 1 220 ? 7.871 -10.531 16.516 1 91.81 220 THR B CA 1
ATOM 3702 C C . THR B 1 220 ? 7.676 -9.523 15.391 1 91.81 220 THR B C 1
ATOM 3704 O O . THR B 1 220 ? 8.25 -9.68 14.305 1 91.81 220 THR B O 1
ATOM 3707 N N . GLY B 1 221 ? 6.84 -8.555 15.578 1 94.44 221 GLY B N 1
ATOM 3708 C CA . GLY B 1 221 ? 6.59 -7.488 14.625 1 94.44 221 GLY B CA 1
ATOM 3709 C C . GLY B 1 221 ? 5.508 -7.828 13.617 1 94.44 221 GLY B C 1
ATOM 3710 O O . GLY B 1 221 ? 5.082 -6.969 12.844 1 94.44 221 GLY B O 1
ATOM 3711 N N . SER B 1 222 ? 5.102 -9.164 13.555 1 96.81 222 SER B N 1
ATOM 3712 C CA . SER B 1 222 ? 4.062 -9.625 12.641 1 96.81 222 SER B CA 1
ATOM 3713 C C . SER B 1 222 ? 4.316 -9.117 11.227 1 96.81 222 SER B C 1
ATOM 3715 O O . SER B 1 222 ? 3.469 -8.438 10.641 1 96.81 222 SER B O 1
ATOM 3717 N N . PRO B 1 223 ? 5.539 -9.414 10.648 1 96.56 223 PRO B N 1
ATOM 3718 C CA . PRO B 1 223 ? 5.855 -8.891 9.32 1 96.56 223 PRO B CA 1
ATOM 3719 C C . PRO B 1 223 ? 4.848 -9.32 8.258 1 96.56 223 PRO B C 1
ATOM 3721 O O . PRO B 1 223 ? 4.281 -10.414 8.352 1 96.56 223 PRO B O 1
ATOM 3724 N N . GLN B 1 224 ? 4.723 -8.414 7.227 1 96.94 224 GLN B N 1
ATOM 3725 C CA . GLN B 1 224 ? 3.658 -8.633 6.25 1 96.94 224 GLN B CA 1
ATOM 3726 C C . GLN B 1 224 ? 4.215 -8.688 4.832 1 96.94 224 GLN B C 1
ATOM 3728 O O . GLN B 1 224 ? 5.305 -8.172 4.566 1 96.94 224 GLN B O 1
ATOM 3733 N N . TYR B 1 225 ? 3.518 -9.438 4 1 95.31 225 TYR B N 1
ATOM 3734 C CA . TYR B 1 225 ? 3.605 -9.336 2.547 1 95.31 225 TYR B CA 1
ATOM 3735 C C . TYR B 1 225 ? 2.346 -8.703 1.967 1 95.31 225 TYR B C 1
ATOM 3737 O O . TYR B 1 225 ? 1.231 -9.141 2.268 1 95.31 225 TYR B O 1
ATOM 3745 N N . THR B 1 226 ? 2.504 -7.664 1.151 1 97.5 226 THR B N 1
ATOM 3746 C CA . THR B 1 226 ? 1.37 -6.973 0.551 1 97.5 226 THR B CA 1
ATOM 3747 C C . THR B 1 226 ? 1.481 -6.969 -0.971 1 97.5 226 THR B C 1
ATOM 3749 O O . THR B 1 226 ? 2.562 -6.746 -1.52 1 97.5 226 THR B O 1
ATOM 3752 N N . LEU B 1 227 ? 0.425 -7.293 -1.597 1 96.94 227 LEU B N 1
ATOM 3753 C CA . LEU B 1 227 ? 0.258 -7.203 -3.043 1 96.94 227 LEU B CA 1
ATOM 3754 C C . LEU B 1 227 ? -0.868 -6.238 -3.4 1 96.94 227 LEU B C 1
ATOM 3756 O O . LEU B 1 227 ? -1.981 -6.359 -2.883 1 96.94 227 LEU B O 1
ATOM 3760 N N . ARG B 1 228 ? -0.581 -5.238 -4.219 1 98 228 ARG B N 1
ATOM 3761 C CA . ARG B 1 228 ? -1.581 -4.324 -4.758 1 98 228 ARG B CA 1
ATOM 3762 C C . ARG B 1 228 ? -1.676 -4.449 -6.273 1 98 228 ARG B C 1
ATOM 3764 O O . ARG B 1 228 ? -0.656 -4.461 -6.969 1 98 228 ARG B O 1
ATOM 3771 N N . PHE B 1 229 ? -2.898 -4.492 -6.77 1 96.94 229 PHE B N 1
ATOM 3772 C CA . PHE B 1 229 ? -3.143 -4.582 -8.203 1 96.94 229 PHE B CA 1
ATOM 3773 C C . PHE B 1 229 ? -3.684 -3.266 -8.742 1 96.94 229 PHE B C 1
ATOM 3775 O O . PHE B 1 229 ? -4.5 -2.611 -8.094 1 96.94 229 PHE B O 1
ATOM 3782 N N . ARG B 1 230 ? -3.219 -2.969 -9.906 1 96.06 230 ARG B N 1
ATOM 3783 C CA . ARG B 1 230 ? -3.711 -1.774 -10.586 1 96.06 230 ARG B CA 1
ATOM 3784 C C . ARG B 1 230 ? -3.85 -2.016 -12.086 1 96.06 230 ARG B C 1
ATOM 3786 O O . ARG B 1 230 ? -3.182 -2.887 -12.641 1 96.06 230 ARG B O 1
ATOM 3793 N N . ASN B 1 231 ? -4.738 -1.279 -12.68 1 95.5 231 ASN B N 1
ATOM 3794 C CA . ASN B 1 231 ? -4.871 -1.217 -14.133 1 95.5 231 ASN B CA 1
ATOM 3795 C C . ASN B 1 231 ? -5.164 -2.59 -14.727 1 95.5 231 ASN B C 1
ATOM 3797 O O . ASN B 1 231 ? -4.508 -3.012 -15.68 1 95.5 231 ASN B O 1
ATOM 3801 N N . TRP B 1 232 ? -6.168 -3.223 -14.203 1 95.62 232 TRP B N 1
ATOM 3802 C CA . TRP B 1 232 ? -6.648 -4.457 -14.82 1 95.62 232 TRP B CA 1
ATOM 3803 C C . TRP B 1 232 ? -7.121 -4.207 -16.25 1 95.62 232 TRP B C 1
ATOM 3805 O O . TRP B 1 232 ? -7.898 -3.279 -16.5 1 95.62 232 TRP B O 1
ATOM 3815 N N . ALA B 1 233 ? -6.605 -4.973 -17.141 1 95.19 233 ALA B N 1
ATOM 3816 C CA . ALA B 1 233 ? -7.059 -4.949 -18.531 1 95.19 233 ALA B CA 1
ATOM 3817 C C . ALA B 1 233 ? -7.441 -6.352 -19 1 95.19 233 ALA B C 1
ATOM 3819 O O . ALA B 1 233 ? -6.699 -7.309 -18.781 1 95.19 233 ALA B O 1
ATOM 3820 N N . THR B 1 234 ? -8.578 -6.398 -19.562 1 91.5 234 THR B N 1
ATOM 3821 C CA . THR B 1 234 ? -9.055 -7.691 -20.031 1 91.5 234 THR B CA 1
ATOM 3822 C C . THR B 1 234 ? -8.906 -7.793 -21.547 1 91.5 234 THR B C 1
ATOM 3824 O O . THR B 1 234 ? -9.125 -6.816 -22.266 1 91.5 234 THR B O 1
ATOM 3827 N N . GLY B 1 235 ? -8.469 -8.852 -21.953 1 86.44 235 GLY B N 1
ATOM 3828 C CA . GLY B 1 235 ? -8.281 -9.109 -23.359 1 86.44 235 GLY B CA 1
ATOM 3829 C C . GLY B 1 235 ? -7.02 -8.492 -23.922 1 86.44 235 GLY B C 1
ATOM 3830 O O . GLY B 1 235 ? -6.25 -7.867 -23.188 1 86.44 235 GLY B O 1
ATOM 3831 N N . GLY B 1 236 ? -6.645 -8.859 -25.125 1 85 236 GLY B N 1
ATOM 3832 C CA . GLY B 1 236 ? -5.637 -8.18 -25.922 1 85 236 GLY B CA 1
ATOM 3833 C C . GLY B 1 236 ? -4.227 -8.656 -25.625 1 85 236 GLY B C 1
ATOM 3834 O O . GLY B 1 236 ? -3.256 -7.953 -25.922 1 85 236 GLY B O 1
ATOM 3835 N N . VAL B 1 237 ? -4.094 -9.75 -24.953 1 87.94 237 VAL B N 1
ATOM 3836 C CA . VAL B 1 237 ? -2.748 -10.266 -24.719 1 87.94 237 VAL B CA 1
ATOM 3837 C C . VAL B 1 237 ? -2.342 -11.188 -25.875 1 87.94 237 VAL B C 1
ATOM 3839 O O . VAL B 1 237 ? -3.066 -12.133 -26.203 1 87.94 237 VAL B O 1
ATOM 3842 N N . SER B 1 238 ? -1.28 -10.836 -26.516 1 88.25 238 SER B N 1
ATOM 3843 C CA . SER B 1 238 ? -0.777 -11.664 -27.594 1 88.25 238 SER B CA 1
ATOM 3844 C C . SER B 1 238 ? 0.081 -12.805 -27.078 1 88.25 238 SER B C 1
ATOM 3846 O O . SER B 1 238 ? 0.968 -12.594 -26.25 1 88.25 238 SER B O 1
ATOM 3848 N N . SER B 1 239 ? -0.162 -13.961 -27.625 1 85.81 239 SER B N 1
ATOM 3849 C CA . SER B 1 239 ? 0.636 -15.117 -27.234 1 85.81 239 SER B CA 1
ATOM 3850 C C . SER B 1 239 ? 2.105 -14.922 -27.594 1 85.81 239 SER B C 1
ATOM 3852 O O . SER B 1 239 ? 2.984 -15.531 -26.984 1 85.81 239 SER B O 1
ATOM 3854 N N . LYS B 1 240 ? 2.363 -14.133 -28.562 1 88.19 240 LYS B N 1
ATOM 3855 C CA . LYS B 1 240 ? 3.738 -13.852 -28.969 1 88.19 240 LYS B CA 1
ATOM 3856 C C . LYS B 1 240 ? 4.523 -13.195 -27.844 1 88.19 240 LYS B C 1
ATOM 3858 O O . LYS B 1 240 ? 5.75 -13.32 -27.781 1 88.19 240 LYS B O 1
ATOM 3863 N N . SER B 1 241 ? 3.777 -12.648 -26.969 1 91.38 241 SER B N 1
ATOM 3864 C CA . SER B 1 241 ? 4.43 -11.93 -25.891 1 91.38 241 SER B CA 1
ATOM 3865 C C . SER B 1 241 ? 4.988 -12.883 -24.844 1 91.38 241 SER B C 1
ATOM 3867 O O . SER B 1 241 ? 5.77 -12.484 -23.969 1 91.38 241 SER B O 1
ATOM 3869 N N . PHE B 1 242 ? 4.684 -14.164 -24.938 1 96.25 242 PHE B N 1
ATOM 3870 C CA . PHE B 1 242 ? 5.113 -15.117 -23.922 1 96.25 242 PHE B CA 1
ATOM 3871 C C . PHE B 1 242 ? 6.402 -15.805 -24.328 1 96.25 242 PHE B C 1
ATOM 3873 O O . PHE B 1 242 ? 7.031 -16.5 -23.531 1 96.25 242 PHE B O 1
ATOM 3880 N N . GLU B 1 243 ? 6.727 -15.547 -25.547 1 94.38 243 GLU B N 1
ATOM 3881 C CA . GLU B 1 243 ? 7.988 -16.109 -26.031 1 94.38 243 GLU B CA 1
ATOM 3882 C C . GLU B 1 243 ? 9.18 -15.297 -25.531 1 94.38 243 GLU B C 1
ATOM 3884 O O . GLU B 1 243 ? 9.133 -14.062 -25.531 1 94.38 243 GLU B O 1
ATOM 3889 N N . PHE B 1 244 ? 10.156 -16.078 -25.078 1 96.25 244 PHE B N 1
ATOM 3890 C CA . PHE B 1 244 ? 11.383 -15.414 -24.641 1 96.25 244 PHE B CA 1
ATOM 3891 C C . PHE B 1 244 ? 12.531 -15.711 -25.594 1 96.25 244 PHE B C 1
ATOM 3893 O O . PHE B 1 244 ? 12.859 -16.875 -25.844 1 96.25 244 PHE B O 1
ATOM 3900 N N . LYS B 1 245 ? 13.016 -14.641 -26.109 1 95.38 245 LYS B N 1
ATOM 3901 C CA . LYS B 1 245 ? 14.266 -14.703 -26.875 1 95.38 245 LYS B CA 1
ATOM 3902 C C . LYS B 1 245 ? 15.406 -14.031 -26.109 1 95.38 245 LYS B C 1
ATOM 3904 O O . LYS B 1 245 ? 15.406 -12.812 -25.938 1 95.38 245 LYS B O 1
ATOM 3909 N N . PRO B 1 246 ? 16.328 -14.828 -25.703 1 94.88 246 PRO B N 1
ATOM 3910 C CA . PRO B 1 246 ? 17.422 -14.203 -24.953 1 94.88 246 PRO B CA 1
ATOM 3911 C C . PRO B 1 246 ? 18.234 -13.219 -25.781 1 94.88 246 PRO B C 1
ATOM 3913 O O . PRO B 1 246 ? 18.453 -13.453 -26.969 1 94.88 246 PRO B O 1
ATOM 3916 N N . PRO B 1 247 ? 18.594 -12.156 -25.141 1 95.12 247 PRO B N 1
ATOM 3917 C CA . PRO B 1 247 ? 19.594 -11.336 -25.828 1 95.12 247 PRO B CA 1
ATOM 3918 C C . PRO B 1 247 ? 20.828 -12.133 -26.234 1 95.12 247 PRO B C 1
ATOM 3920 O O . PRO B 1 247 ? 21.188 -13.102 -25.562 1 95.12 247 PRO B O 1
ATOM 3923 N N . THR B 1 248 ? 21.5 -11.648 -27.312 1 94.69 248 THR B N 1
ATOM 3924 C CA . THR B 1 248 ? 22.609 -12.391 -27.906 1 94.69 248 THR B CA 1
ATOM 3925 C C . THR B 1 248 ? 23.734 -12.578 -26.906 1 94.69 248 THR B C 1
ATOM 3927 O O . THR B 1 248 ? 24.406 -13.617 -26.891 1 94.69 248 THR B O 1
ATOM 3930 N N . ASP B 1 249 ? 23.906 -11.648 -25.984 1 95.44 249 ASP B N 1
ATOM 3931 C CA . ASP B 1 249 ? 25.047 -11.68 -25.062 1 95.44 249 ASP B CA 1
ATOM 3932 C C . ASP B 1 249 ? 24.625 -12.219 -23.703 1 95.44 249 ASP B C 1
ATOM 3934 O O . ASP B 1 249 ? 25.422 -12.195 -22.75 1 95.44 249 ASP B O 1
ATOM 3938 N N . ALA B 1 250 ? 23.391 -12.727 -23.625 1 95.62 250 ALA B N 1
ATOM 3939 C CA . ALA B 1 250 ? 22.938 -13.266 -22.344 1 95.62 250 ALA B CA 1
ATOM 3940 C C . ALA B 1 250 ? 23.5 -14.664 -22.109 1 95.62 250 ALA B C 1
ATOM 3942 O O . ALA B 1 250 ? 23.578 -15.477 -23.031 1 95.62 250 ALA B O 1
ATOM 3943 N N . ARG B 1 251 ? 23.922 -14.945 -20.875 1 95.12 251 ARG B N 1
ATOM 3944 C CA . ARG B 1 251 ? 24.484 -16.234 -20.516 1 95.12 251 ARG B CA 1
ATOM 3945 C C . ARG B 1 251 ? 23.422 -17.156 -19.906 1 95.12 251 ARG B C 1
ATOM 3947 O O . ARG B 1 251 ? 22.656 -16.719 -19.047 1 95.12 251 ARG B O 1
ATOM 3954 N N . LYS B 1 252 ? 23.438 -18.344 -20.312 1 94.94 252 LYS B N 1
ATOM 3955 C CA . LYS B 1 252 ? 22.531 -19.344 -19.719 1 94.94 252 LYS B CA 1
ATOM 3956 C C . LYS B 1 252 ? 23.094 -19.875 -18.422 1 94.94 252 LYS B C 1
ATOM 3958 O O . LYS B 1 252 ? 24.297 -20.172 -18.312 1 94.94 252 LYS B O 1
ATOM 3963 N N . VAL B 1 253 ? 22.25 -19.922 -17.453 1 92.31 253 VAL B N 1
ATOM 3964 C CA . VAL B 1 253 ? 22.641 -20.516 -16.172 1 92.31 253 VAL B CA 1
ATOM 3965 C C . VAL B 1 253 ? 21.734 -21.703 -15.867 1 92.31 253 VAL B C 1
ATOM 3967 O O . VAL B 1 253 ? 20.625 -21.812 -16.406 1 92.31 253 VAL B O 1
ATOM 3970 N N . ASP B 1 254 ? 22.219 -22.547 -14.891 1 85.25 254 ASP B N 1
ATOM 3971 C CA . ASP B 1 254 ? 21.469 -23.781 -14.602 1 85.25 254 ASP B CA 1
ATOM 3972 C C . ASP B 1 254 ? 20.812 -23.703 -13.227 1 85.25 254 ASP B C 1
ATOM 3974 O O . ASP B 1 254 ? 19.906 -24.484 -12.914 1 85.25 254 ASP B O 1
ATOM 3978 N N . VAL B 1 255 ? 21.328 -22.75 -12.438 1 77.19 255 VAL B N 1
ATOM 3979 C CA . VAL B 1 255 ? 20.781 -22.703 -11.086 1 77.19 255 VAL B CA 1
ATOM 3980 C C . VAL B 1 255 ? 20.203 -21.328 -10.797 1 77.19 255 VAL B C 1
ATOM 3982 O O . VAL B 1 255 ? 20.844 -20.312 -11.062 1 77.19 255 VAL B O 1
ATOM 3985 N N . VAL B 1 256 ? 19.016 -21.391 -10.438 1 81.12 256 VAL B N 1
ATOM 3986 C CA . VAL B 1 256 ? 18.312 -20.188 -10 1 81.12 256 VAL B CA 1
ATOM 3987 C C . VAL B 1 256 ? 17.734 -20.406 -8.602 1 81.12 256 VAL B C 1
ATOM 3989 O O . VAL B 1 256 ? 17.234 -21.484 -8.289 1 81.12 256 VAL B O 1
ATOM 3992 N N . HIS B 1 257 ? 17.891 -19.344 -7.703 1 81.81 257 HIS B N 1
ATOM 3993 C CA . HIS B 1 257 ? 17.25 -19.422 -6.391 1 81.81 257 HIS B CA 1
ATOM 3994 C C . HIS B 1 257 ? 16.625 -18.094 -5.996 1 81.81 257 HIS B C 1
ATOM 3996 O O . HIS B 1 257 ? 16.859 -17.078 -6.656 1 81.81 257 HIS B O 1
ATOM 4002 N N . THR B 1 258 ? 15.797 -18.156 -5.008 1 77.12 258 THR B N 1
ATOM 4003 C CA . THR B 1 258 ? 15.148 -16.953 -4.496 1 77.12 258 THR B CA 1
ATOM 4004 C C . THR B 1 258 ? 15.812 -16.5 -3.203 1 77.12 258 THR B C 1
ATOM 4006 O O . THR B 1 258 ? 16.25 -17.312 -2.393 1 77.12 258 THR B O 1
ATOM 4009 N N . ASP B 1 259 ? 15.805 -15.18 -3.084 1 72.62 259 ASP B N 1
ATOM 4010 C CA . ASP B 1 259 ? 16.344 -14.656 -1.832 1 72.62 259 ASP B CA 1
ATOM 4011 C C . ASP B 1 259 ? 15.219 -14.383 -0.828 1 72.62 259 ASP B C 1
ATOM 4013 O O . ASP B 1 259 ? 14.078 -14.797 -1.038 1 72.62 259 ASP B O 1
ATOM 4017 N N . VAL B 1 260 ? 15.609 -13.75 0.226 1 62.38 260 VAL B N 1
ATOM 4018 C CA . VAL B 1 260 ? 14.734 -13.609 1.386 1 62.38 260 VAL B CA 1
ATOM 4019 C C . VAL B 1 260 ? 13.586 -12.664 1.056 1 62.38 260 VAL B C 1
ATOM 4021 O O . VAL B 1 260 ? 12.555 -12.672 1.73 1 62.38 260 VAL B O 1
ATOM 4024 N N . VAL B 1 261 ? 13.82 -11.781 0.115 1 66 261 VAL B N 1
ATOM 4025 C CA . VAL B 1 261 ? 12.742 -10.844 -0.178 1 66 261 VAL B CA 1
ATOM 4026 C C . VAL B 1 261 ? 11.977 -11.305 -1.413 1 66 261 VAL B C 1
ATOM 4028 O O . VAL B 1 261 ? 11.18 -10.547 -1.981 1 66 261 VAL B O 1
ATOM 4031 N N . GLY B 1 262 ? 12.328 -12.516 -1.844 1 64.88 262 GLY B N 1
ATOM 4032 C CA . GLY B 1 262 ? 11.555 -13.133 -2.91 1 64.88 262 GLY B CA 1
ATOM 4033 C C . GLY B 1 262 ? 12.117 -12.852 -4.293 1 64.88 262 GLY B C 1
ATOM 4034 O O . GLY B 1 262 ? 11.469 -13.141 -5.301 1 64.88 262 GLY B O 1
ATOM 4035 N N . ASP B 1 263 ? 13.305 -12.344 -4.207 1 72.88 263 ASP B N 1
ATOM 4036 C CA . ASP B 1 263 ? 13.867 -12.023 -5.516 1 72.88 263 ASP B CA 1
ATOM 4037 C C . ASP B 1 263 ? 14.641 -13.203 -6.094 1 72.88 263 ASP B C 1
ATOM 4039 O O . ASP B 1 263 ? 15.336 -13.914 -5.359 1 72.88 263 ASP B O 1
ATOM 4043 N N . LEU B 1 264 ? 14.414 -13.477 -7.355 1 74.31 264 LEU B N 1
ATOM 4044 C CA . LEU B 1 264 ? 15.148 -14.516 -8.07 1 74.31 264 LEU B CA 1
ATOM 4045 C C . LEU B 1 264 ? 16.609 -14.133 -8.227 1 74.31 264 LEU B C 1
ATOM 4047 O O . LEU B 1 264 ? 16.938 -13.039 -8.688 1 74.31 264 LEU B O 1
ATOM 4051 N N . LEU B 1 265 ? 17.453 -14.945 -7.621 1 74.69 265 LEU B N 1
ATOM 4052 C CA . LEU B 1 265 ? 18.906 -14.805 -7.801 1 74.69 265 LEU B CA 1
ATOM 4053 C C . LEU B 1 265 ? 19.406 -15.797 -8.844 1 74.69 265 LEU B C 1
ATOM 4055 O O . LEU B 1 265 ? 19.344 -17.016 -8.641 1 74.69 265 LEU B O 1
ATOM 4059 N N . LEU B 1 266 ? 19.75 -15.219 -10.031 1 73.69 266 LEU B N 1
ATOM 4060 C CA . LEU B 1 266 ? 20.359 -16.016 -11.078 1 73.69 266 LEU B CA 1
ATOM 4061 C C . LEU B 1 266 ? 21.875 -15.93 -11.016 1 73.69 266 LEU B C 1
ATOM 4063 O O . LEU B 1 266 ? 22.438 -14.828 -11.055 1 73.69 266 LEU B O 1
ATOM 4067 N N . GLU B 1 267 ? 22.578 -16.922 -10.352 1 66.12 267 GLU B N 1
ATOM 4068 C CA . GLU B 1 267 ? 24.031 -16.844 -10.203 1 66.12 267 GLU B CA 1
ATOM 4069 C C . GLU B 1 267 ? 24.734 -17.672 -11.266 1 66.12 267 GLU B C 1
ATOM 4071 O O . GLU B 1 267 ? 24.297 -18.781 -11.594 1 66.12 267 GLU B O 1
ATOM 4076 N N . ALA B 1 268 ? 25.75 -16.969 -12.07 1 58.41 268 ALA B N 1
ATOM 4077 C CA . ALA B 1 268 ? 26.672 -17.672 -12.961 1 58.41 268 ALA B CA 1
ATOM 4078 C C . ALA B 1 268 ? 27.688 -18.5 -12.164 1 58.41 268 ALA B C 1
ATOM 4080 O O . ALA B 1 268 ? 28.188 -18.047 -11.133 1 58.41 268 ALA B O 1
ATOM 4081 N N . GLN B 1 269 ? 27.438 -19.781 -12.023 1 48.88 269 GLN B N 1
ATOM 4082 C CA . GLN B 1 269 ? 28.547 -20.547 -11.477 1 48.88 269 GLN B CA 1
ATOM 4083 C C . GLN B 1 269 ? 29.875 -20.125 -12.102 1 48.88 269 GLN B C 1
ATOM 4085 O O . GLN B 1 269 ? 29.984 -19.984 -13.32 1 48.88 269 GLN B O 1
ATOM 4090 N N . GLN B 1 270 ? 30.719 -19.328 -11.375 1 42.03 270 GLN B N 1
ATOM 4091 C CA . GLN B 1 270 ? 32.094 -19.234 -11.812 1 42.03 270 GLN B CA 1
ATOM 4092 C C . GLN B 1 270 ? 32.688 -20.609 -12.078 1 42.03 270 GLN B C 1
ATOM 4094 O O . GLN B 1 270 ? 32.375 -21.578 -11.383 1 42.03 270 GLN B O 1
#

InterPro domains:
  IPR019207 Protein of unknown function DUF2092, periplasmic [PF09865] (45-255)
  IPR019207 Protein of unknown function DUF2092, periplasmic [PIRSF012443] (1-270)
  IPR029046 Lipoprotein localisation LolA/LolB/LppX [SSF89392] (49-254)